Protein AF-0000000072291856 (afdb_homodimer)

Sequence (636 aa):
MSKILTVIGATGAQGGSVVASALKSGYYKVRGVTRNVESAAAKALTAKGVEMVTADTNDVASLVKAFEGSYAIFVVTDFQTPFATKDIEETITIESTQGINCANAASKITTLEHYIWSTLPNTQKISNGKFSVPHFESKLMVDKYIRQNKALLAKTTFLYISFYATNFLMPMITPTLLKTTGKHVQLLPIPEDTPITTLGATTINTGIYVLAILQQPQLTLPGRTVLAETETLTARDILNLWSEVSGLPAEYVSISLDHYDALWPKWGREIGLMLQFWDCAREKSWIAEDTVIKKEDLGLTDLVGIKEVFAGIDWTTVMSKILTVIGATGAQGGSVVASALKSGYYKVRGVTRNVESAAAKALTAKGVEMVTADTNDVASLVKAFEGSYAIFVVTDFQTPFATKDIEETITIESTQGINCANAASKITTLEHYIWSTLPNTQKISNGKFSVPHFESKLMVDKYIRQNKALLAKTTFLYISFYATNFLMPMITPTLLKTTGKHVQLLPIPEDTPITTLGATTINTGIYVLAILQQPQLTLPGRTVLAETETLTARDILNLWSEVSGLPAEYVSISLDHYDALWPKWGREIGLMLQFWDCAREKSWIAEDTVIKKEDLGLTDLVGIKEVFAGIDWTTV

Nearest PDB structures (foldseek):
  2wmd-assembly1_A-2  TM=8.967E-01  e=3.108E-23  Homo sapiens
  3dxf-assembly1_A  TM=8.954E-01  e=1.250E-22  Homo sapiens
  7uf8-assembly1_C  TM=8.208E-01  e=3.615E-21  Penicillium citrinum
  7uf8-assembly1_D  TM=7.891E-01  e=1.731E-20  Penicillium citrinum
  2exx-assembly1_B  TM=8.164E-01  e=4.534E-18  Homo sapiens

Foldseek 3Di:
DQAEEEEECCLHQLNVQQLVLCLVVVRHQYEYEDQDCPDPSNVVSVVSRYHYDYDDLLDLVRLLVSCERHQEYEDDFDLPVCLVPHPLVVSLVVRLSSLQSNLVSLLPHPNYQAYEYEAADDLCVLLVRPFDQRRNNSRVSSLVSQVVPPSSLQRYFYEYAFAELCCCVPPLAPFDDDPVVQATEHEAQADQQQKGFHLARSNHQSNVVVVLCVVCVVVGGRNAYEYRGDDIGGNNVLVVLLCVLQVTHYDYDHDHLVVQCVVPPSVSNNVRSLSVSSRSSVVNRGDDPDDYHYCVNSVHDPGHHSSNVSNPDNSVVD/DQAEEEEECCLHQLNVQQLVLCLVVVRHQYEYEDQDCPDPSNVVSVVSRYHYDYDDLLDLVRLLVSCERHQEYEDDFDLPVCLVPDPLVVSLVVRLSSLQSNLVSLLPHPNYQAYEYEAADDLCVLLVRPFDFRRNNSRVSSLVSQVVPPSSLQRYFYEYAFAELCCCVPPLAPFDDDPVVQAGEHEAQADQQQKGFHLARSNHQSNVVVVLCVVCVVVGGRNAYEYRGDDIGGNNVLVVLLCVLQVTHYDYDHDHLVVQCVVPPSVSNNVRSLSVSSRSSVVNRGDDPDDYHYCVNSVHDPGHHSSNVSNPDNSVVD

InterPro domains:
  IPR008030 NmrA-like domain [PF05368] (2-265)
  IPR036291 NAD(P)-binding domain superfamily [SSF51735] (3-276)
  IPR051164 NmrA-like oxidoreductase [PTHR42748] (1-281)

Secondary structure (DSSP, 8-state):
-PEEEEEETTTSHHHHHHHHHHHHHTSEEEEEEES-TTSHHHHHHHHTT-EEEE--TT-HHHHHHHHTT-SEEEE---SHHHHHHS-HHHHHHHHHHHHHHHHHHHTT-TT--EEEEEE---HHHHTTTS---HHHHHHHHHHHHHHH-HHHHTTEEEEEE-EEGGGGGSTTTS-EEETTTTEEEEEESS-TT-EEEEEE-HHHHHHHHHHHHHH-HHHHTTTEEEEE-SEEEEHHHHHHHHHHHH---EEEEE--HHHHHHHSTTHHHHHHHHHHHHHHHGGGTT--SSPEE-HHHHT------HHHHHHTS-GGG-/-PEEEEEETTTSHHHHHHHHHHHHHTSEEEEEEES-TTSHHHHHHHHTT-EEEE--TT-HHHHHHHHTT-SEEEE---SHHHHHHS-HHHHHHHHHHHHHHHHHHHTT-TT--EEEEEE---HHHHTTTS---HHHHHHHHHHHHHHH-HHHHTTEEEEEE-EEGGGGGSTTTS-EEETTTTEEEEEESS-TT-EEEEEE-HHHHHHHHHHHHHH-HHHHTTTEEEEE-SEEEEHHHHHHHHHHHH---EEEEE--HHHHHHHSTTHHHHHHHHHHHHHHHGGGTT--SSPEE-HHHHT------HHHHHHTS-GGG-

Solvent-accessible surface area (backbone atoms only — not comparable to full-atom values): 32440 Å² total; per-residue (Å²): 131,77,44,26,38,33,25,37,39,29,79,41,53,52,25,31,8,35,51,54,41,39,56,73,66,64,68,41,44,45,31,29,36,36,81,50,58,82,39,72,62,41,44,57,40,40,74,73,66,33,46,67,39,60,33,43,59,89,34,46,70,40,38,35,62,64,45,59,74,20,28,29,39,40,42,48,77,68,57,64,70,46,46,76,80,40,53,70,68,58,27,30,51,52,40,20,49,30,44,40,30,51,52,57,24,52,63,70,36,84,55,49,61,38,39,38,40,58,34,48,47,57,50,33,70,70,49,73,64,74,35,82,35,60,78,33,50,20,35,38,54,27,50,53,55,42,66,70,34,62,76,48,23,53,26,18,28,40,32,30,63,46,42,51,46,69,52,48,70,37,58,74,52,32,61,38,60,36,74,70,54,73,28,23,39,29,62,40,46,44,64,52,75,30,51,44,53,21,24,10,31,40,55,51,36,45,7,53,50,53,53,48,43,71,73,34,46,83,76,33,42,60,56,27,38,35,48,47,57,61,52,72,39,28,50,46,55,51,52,50,47,47,24,66,62,65,69,45,57,65,46,79,35,51,35,47,51,69,46,42,17,69,53,35,66,69,57,24,46,55,54,33,46,46,48,39,42,27,51,72,38,34,94,51,56,74,54,61,99,55,78,65,42,41,45,75,78,68,68,59,81,89,67,50,40,45,64,62,49,51,63,72,50,71,62,90,79,103,130,79,44,25,38,33,25,37,39,29,78,41,54,52,24,31,8,36,52,54,42,39,58,72,66,64,70,40,42,47,32,30,38,36,81,50,59,80,39,72,62,40,44,55,40,39,75,73,65,33,46,67,37,62,35,44,60,89,33,45,69,41,37,35,62,66,45,60,73,20,29,29,39,40,41,50,78,68,56,63,69,47,45,74,79,39,54,70,69,58,26,30,51,51,38,19,49,29,45,40,31,51,52,55,25,54,62,70,36,84,56,50,62,37,38,38,39,57,35,46,46,56,50,33,70,71,50,72,62,73,35,82,36,61,79,32,50,20,35,37,53,29,53,53,55,42,66,71,36,63,75,48,24,54,26,17,27,41,32,32,63,46,40,51,46,70,52,48,72,36,57,73,52,31,62,37,60,35,74,70,53,74,27,23,39,29,64,40,46,44,63,54,75,31,52,44,53,22,24,10,32,41,56,50,36,45,6,53,51,54,52,46,45,70,74,35,46,83,77,32,43,59,57,26,35,35,47,47,56,63,52,72,40,27,50,47,55,51,51,50,48,46,25,65,63,66,69,44,57,65,46,78,36,51,35,46,52,67,46,43,17,68,53,35,67,69,59,22,44,55,54,34,46,46,48,37,41,26,50,72,38,37,94,51,54,76,56,60,99,53,76,64,41,41,44,75,78,69,67,59,81,89,68,50,39,44,64,62,50,53,63,72,51,69,63,92,78,102

Structure (mmCIF, N/CA/C/O backbone):
data_AF-0000000072291856-model_v1
#
loop_
_entity.id
_entity.type
_entity.pdbx_description
1 polymer 'NmrA-like domain-containing protein'
#
loop_
_atom_site.group_PDB
_atom_site.id
_atom_site.type_symbol
_atom_site.label_atom_id
_atom_site.label_alt_id
_atom_site.label_comp_id
_atom_site.label_asym_id
_atom_site.label_entity_id
_atom_site.label_seq_id
_atom_site.pdbx_PDB_ins_code
_atom_site.Cartn_x
_atom_site.Cartn_y
_atom_site.Cartn_z
_atom_site.occupancy
_atom_site.B_iso_or_equiv
_atom_site.auth_seq_id
_atom_site.auth_comp_id
_atom_site.auth_asym_id
_atom_site.auth_atom_id
_atom_site.pdbx_PDB_model_num
ATOM 1 N N . MET A 1 1 ? -5.61 50.154 31.037 1 56.94 1 MET A N 1
ATOM 2 C CA . MET A 1 1 ? -6.624 49.335 30.379 1 56.94 1 MET A CA 1
ATOM 3 C C . MET A 1 1 ? -6.048 47.986 29.963 1 56.94 1 MET A C 1
ATOM 5 O O . MET A 1 1 ? -4.844 47.866 29.728 1 56.94 1 MET A O 1
ATOM 9 N N . SER A 1 2 ? -6.783 46.827 30.096 1 82.86 2 SER A N 1
ATOM 10 C CA . SER A 1 2 ? -6.284 45.489 29.793 1 82.86 2 SER A CA 1
ATOM 11 C C . SER A 1 2 ? -5.944 45.348 28.313 1 82.86 2 SER A C 1
ATOM 13 O O . SER A 1 2 ? -6.618 45.927 27.458 1 82.86 2 SER A O 1
ATOM 15 N N . LYS A 1 3 ? -4.791 44.822 27.947 1 96.32 3 LYS A N 1
ATOM 16 C CA . LYS A 1 3 ? -4.359 44.572 26.575 1 96.32 3 LYS A CA 1
ATOM 17 C C . LYS A 1 3 ? -5.281 43.574 25.881 1 96.32 3 LYS A C 1
ATOM 19 O O . LYS A 1 3 ? -5.546 42.493 26.411 1 96.32 3 LYS A O 1
ATOM 24 N N . ILE A 1 4 ? -5.86 44.002 24.727 1 98.25 4 ILE A N 1
ATOM 25 C CA . ILE A 1 4 ? -6.779 43.138 23.994 1 98.25 4 ILE A CA 1
ATOM 26 C C . ILE A 1 4 ? -5.999 42.276 23.005 1 98.25 4 ILE A C 1
ATOM 28 O O . ILE A 1 4 ? -5.224 42.794 22.197 1 98.25 4 ILE A O 1
ATOM 32 N N . LEU A 1 5 ? -6.153 40.993 23.176 1 98.81 5 LEU A N 1
ATOM 33 C CA . LEU A 1 5 ? -5.671 40.047 22.176 1 98.81 5 LEU A CA 1
ATOM 34 C C . LEU A 1 5 ? -6.814 39.561 21.291 1 98.81 5 LEU A C 1
ATOM 36 O O . LEU A 1 5 ? -7.737 38.898 21.77 1 98.81 5 LEU A O 1
ATOM 40 N N . THR A 1 6 ? -6.789 39.896 20.013 1 98.9 6 THR A N 1
ATOM 41 C CA . THR A 1 6 ? -7.804 39.482 19.051 1 98.9 6 THR A CA 1
ATOM 42 C C . THR A 1 6 ? -7.333 38.268 18.256 1 98.9 6 THR A C 1
ATOM 44 O O . THR A 1 6 ? -6.209 38.248 17.75 1 98.9 6 THR A O 1
ATOM 47 N N . VAL A 1 7 ? -8.193 37.26 18.116 1 98.88 7 VAL A N 1
ATOM 48 C CA . VAL A 1 7 ? -7.804 35.992 17.507 1 98.88 7 VAL A CA 1
ATOM 49 C C . VAL A 1 7 ? -8.731 35.676 16.335 1 98.88 7 VAL A C 1
ATOM 51 O O . VAL A 1 7 ? -9.931 35.462 16.525 1 98.88 7 VAL A O 1
ATOM 54 N N . ILE A 1 8 ? -8.181 35.655 15.101 1 98.39 8 ILE A N 1
ATOM 55 C CA . ILE A 1 8 ? -8.867 35.086 13.946 1 98.39 8 ILE A CA 1
ATOM 56 C C . ILE A 1 8 ? -8.743 33.564 13.97 1 98.39 8 ILE A C 1
ATOM 58 O O . ILE A 1 8 ? -7.645 33.027 14.132 1 98.39 8 ILE A O 1
ATOM 62 N N . GLY A 1 9 ? -9.836 32.872 13.759 1 95.52 9 GLY A N 1
ATOM 63 C CA . GLY A 1 9 ? -9.825 31.423 13.876 1 95.52 9 GLY A CA 1
ATOM 64 C C . GLY A 1 9 ? -9.985 30.938 15.305 1 95.52 9 GLY A C 1
ATOM 65 O O . GLY A 1 9 ? -9.477 29.873 15.665 1 95.52 9 GLY A O 1
ATOM 66 N N . ALA A 1 10 ? -10.623 31.648 16.15 1 97.07 10 ALA A N 1
ATOM 67 C CA . ALA A 1 10 ? -10.709 31.418 17.59 1 97.07 10 ALA A CA 1
ATOM 68 C C . ALA A 1 10 ? -11.37 30.077 17.894 1 97.07 10 ALA A C 1
ATOM 70 O O . ALA A 1 10 ? -11.106 29.469 18.934 1 97.07 10 ALA A O 1
ATOM 71 N N . THR A 1 11 ? -12.167 29.558 16.981 1 95.42 11 THR A N 1
ATOM 72 C CA . THR A 1 11 ? -12.918 28.333 17.234 1 95.42 11 THR A CA 1
ATOM 73 C C . THR A 1 11 ? -12.172 27.119 16.689 1 95.42 11 THR A C 1
ATOM 75 O O . THR A 1 11 ? -12.618 25.982 16.86 1 95.42 11 THR A O 1
ATOM 78 N N . GLY A 1 12 ? -11.1 27.376 16.023 1 95.36 12 GLY A N 1
ATOM 79 C CA . GLY A 1 12 ? -10.325 26.292 15.441 1 95.36 12 GLY A CA 1
ATOM 80 C C . GLY A 1 12 ? -9.232 25.78 16.36 1 95.36 12 GLY A C 1
ATOM 81 O O . GLY A 1 12 ? -9.159 26.173 17.526 1 95.36 12 GLY A O 1
ATOM 82 N N . ALA A 1 13 ? -8.39 24.942 15.876 1 96.53 13 ALA A N 1
ATOM 83 C CA . ALA A 1 13 ? -7.338 24.296 16.655 1 96.53 13 ALA A CA 1
ATOM 84 C C . ALA A 1 13 ? -6.295 25.31 17.117 1 96.53 13 ALA A C 1
ATOM 86 O O . ALA A 1 13 ? -5.997 25.404 18.31 1 96.53 13 ALA A O 1
ATOM 87 N N . GLN A 1 14 ? -5.772 26.084 16.159 1 98.25 14 GLN A N 1
ATOM 88 C CA . GLN A 1 14 ? -4.74 27.052 16.516 1 98.25 14 GLN A CA 1
ATOM 89 C C . GLN A 1 14 ? -5.321 28.195 17.344 1 98.25 14 GLN A C 1
ATOM 91 O O . GLN A 1 14 ? -4.868 28.453 18.461 1 98.25 14 GLN A O 1
ATOM 96 N N . GLY A 1 15 ? -6.36 28.822 16.789 1 98.16 15 GLY A N 1
ATOM 97 C CA . GLY A 1 15 ? -6.952 29.956 17.48 1 98.16 15 GLY A CA 1
ATOM 98 C C . GLY A 1 15 ? -7.498 29.601 18.85 1 98.16 15 GLY A C 1
ATOM 99 O O . GLY A 1 15 ? -7.378 30.384 19.794 1 98.16 15 GLY A O 1
ATOM 100 N N . GLY A 1 16 ? -8.128 28.421 18.94 1 97.9 16 GLY A N 1
ATOM 101 C CA . GLY A 1 16 ? -8.609 27.969 20.235 1 97.9 16 GLY A CA 1
ATOM 102 C C . GLY A 1 16 ? -7.5 27.786 21.253 1 97.9 16 GLY A C 1
ATOM 103 O O . GLY A 1 16 ? -7.683 28.073 22.438 1 97.9 16 GLY A O 1
ATOM 104 N N . SER A 1 17 ? -6.418 27.287 20.841 1 98.49 17 SER A N 1
ATOM 105 C CA . SER A 1 17 ? -5.247 27.144 21.7 1 98.49 17 SER A CA 1
ATOM 106 C C . SER A 1 17 ? -4.773 28.497 22.219 1 98.49 17 SER A C 1
ATOM 108 O O . SER A 1 17 ? -4.442 28.635 23.398 1 98.49 17 SER A O 1
ATOM 110 N N . VAL A 1 18 ? -4.694 29.483 21.319 1 98.79 18 VAL A N 1
ATOM 111 C CA . VAL A 1 18 ? -4.264 30.832 21.672 1 98.79 18 VAL A CA 1
ATOM 112 C C . VAL A 1 18 ? -5.227 31.431 22.695 1 98.79 18 VAL A C 1
ATOM 114 O O . VAL A 1 18 ? -4.798 32.007 23.698 1 98.79 18 VAL A O 1
ATOM 117 N N . VAL A 1 19 ? -6.523 31.26 22.474 1 98.63 19 VAL A N 1
ATOM 118 C CA . VAL A 1 19 ? -7.55 31.763 23.381 1 98.63 19 VAL A CA 1
ATOM 119 C C . VAL A 1 19 ? -7.367 31.141 24.764 1 98.63 19 VAL A C 1
ATOM 121 O O . VAL A 1 19 ? -7.329 31.851 25.771 1 98.63 19 VAL A O 1
ATOM 124 N N . ALA A 1 20 ? -7.22 29.848 24.812 1 98.1 20 ALA A N 1
ATOM 125 C CA . ALA A 1 20 ? -7.09 29.134 26.08 1 98.1 20 ALA A CA 1
ATOM 126 C C . ALA A 1 20 ? -5.859 29.603 26.85 1 98.1 20 ALA A C 1
ATOM 128 O O . ALA A 1 20 ? -5.927 29.834 28.06 1 98.1 20 ALA A O 1
ATOM 129 N N . SER A 1 21 ? -4.759 29.729 26.183 1 97.79 21 SER A N 1
ATOM 130 C CA . SER A 1 21 ? -3.514 30.145 26.821 1 97.79 21 SER A CA 1
ATOM 131 C C . SER A 1 21 ? -3.607 31.578 27.333 1 97.79 21 SER A C 1
ATOM 133 O O . SER A 1 21 ? -3.102 31.891 28.413 1 97.79 21 SER A O 1
ATOM 135 N N . ALA A 1 22 ? -4.174 32.459 26.541 1 97.96 22 ALA A N 1
ATOM 136 C CA . ALA A 1 22 ? -4.323 33.859 26.93 1 97.96 22 ALA A CA 1
ATOM 137 C C . ALA A 1 22 ? -5.204 33.993 28.169 1 97.96 22 ALA A C 1
ATOM 139 O O . ALA A 1 22 ? -4.876 34.741 29.094 1 97.96 22 ALA A O 1
ATOM 140 N N . LEU A 1 23 ? -6.312 33.249 28.177 1 97.45 23 LEU A N 1
ATOM 141 C CA . LEU A 1 23 ? -7.211 33.279 29.325 1 97.45 23 LEU A CA 1
ATOM 142 C C . LEU A 1 23 ? -6.504 32.784 30.582 1 97.45 23 LEU A C 1
ATOM 144 O O . LEU A 1 23 ? -6.642 33.381 31.652 1 97.45 23 LEU A O 1
ATOM 148 N N . LYS A 1 24 ? -5.808 31.732 30.445 1 96.69 24 LYS A N 1
ATOM 149 C CA . LYS A 1 24 ? -5.089 31.144 31.571 1 96.69 24 LYS A CA 1
ATOM 150 C C . LYS A 1 24 ? -4.038 32.107 32.116 1 96.69 24 LYS A C 1
ATOM 152 O O . LYS A 1 24 ? -3.799 32.154 33.324 1 96.69 24 LYS A O 1
ATOM 157 N N . SER A 1 25 ? -3.408 32.848 31.235 1 95.66 25 SER A N 1
ATOM 158 C CA . SER A 1 25 ? -2.355 33.771 31.644 1 95.66 25 SER A CA 1
ATOM 159 C C . SER A 1 25 ? -2.921 34.935 32.45 1 95.66 25 SER A C 1
ATOM 161 O O . SER A 1 25 ? -2.228 35.509 33.293 1 95.66 25 SER A O 1
ATOM 163 N N . GLY A 1 26 ? -4.095 35.421 32.081 1 94.65 26 GLY A N 1
ATOM 164 C CA . GLY A 1 26 ? -4.735 36.536 32.761 1 94.65 26 GLY A CA 1
ATOM 165 C C . GLY A 1 26 ? -4.206 37.888 32.32 1 94.65 26 GLY A C 1
ATOM 166 O O . GLY A 1 26 ? -4.643 38.925 32.821 1 94.65 26 GLY A O 1
ATOM 167 N N . TYR A 1 27 ? -3.376 37.895 31.364 1 95.28 27 TYR A N 1
ATOM 168 C CA . TYR A 1 27 ? -2.707 39.136 30.99 1 95.28 27 TYR A CA 1
ATOM 169 C C . TYR A 1 27 ? -3.498 39.88 29.921 1 95.28 27 TYR A C 1
ATOM 171 O O . TYR A 1 27 ? -3.277 41.072 29.694 1 95.28 27 TYR A O 1
ATOM 179 N N . TYR A 1 28 ? -4.458 39.172 29.322 1 97.27 28 TYR A N 1
ATOM 180 C CA . TYR A 1 28 ? -5.126 39.765 28.168 1 97.27 28 TYR A CA 1
ATOM 181 C C . TYR A 1 28 ? -6.64 39.656 28.299 1 97.27 28 TYR A C 1
ATOM 183 O O . TYR A 1 28 ? -7.154 38.663 28.819 1 97.27 28 TYR A O 1
ATOM 191 N N . LYS A 1 29 ? -7.309 40.654 27.835 1 97.83 29 LYS A N 1
ATOM 192 C CA . LYS A 1 29 ? -8.692 40.484 27.399 1 97.83 29 LYS A CA 1
ATOM 193 C C . LYS A 1 29 ? -8.757 39.866 26.005 1 97.83 29 LYS A C 1
ATOM 195 O O . LYS A 1 29 ? -8.128 40.364 25.07 1 97.83 29 LYS A O 1
ATOM 200 N N . VAL A 1 30 ? -9.52 38.797 25.898 1 98.63 30 VAL A N 1
ATOM 201 C CA . VAL A 1 30 ? -9.472 38.047 24.647 1 98.63 30 VAL A CA 1
ATOM 202 C C . VAL A 1 30 ? -10.713 38.354 23.813 1 98.63 30 VAL A C 1
ATOM 204 O O . VAL A 1 30 ? -11.834 38.337 24.327 1 98.63 30 VAL A O 1
ATOM 207 N N . ARG A 1 31 ? -10.499 38.626 22.548 1 98.67 31 ARG A N 1
ATOM 208 C CA . ARG A 1 31 ? -11.543 38.8 21.543 1 98.67 31 ARG A CA 1
ATOM 209 C C . ARG A 1 31 ? -11.418 37.756 20.438 1 98.67 31 ARG A C 1
ATOM 211 O O . ARG A 1 31 ? -10.371 37.646 19.797 1 98.67 31 ARG A O 1
ATOM 218 N N . GLY A 1 32 ? -12.44 36.967 20.303 1 98.51 32 GLY A N 1
ATOM 219 C CA . GLY A 1 32 ? -12.487 36.026 19.195 1 98.51 32 GLY A CA 1
ATOM 220 C C . GLY A 1 32 ? -13.32 36.519 18.028 1 98.51 32 GLY A C 1
ATOM 221 O O . GLY A 1 32 ? -14.368 37.139 18.224 1 98.51 32 GLY A O 1
ATOM 222 N N . VAL A 1 33 ? -12.847 36.258 16.85 1 97.74 33 VAL A N 1
ATOM 223 C CA . VAL A 1 33 ? -13.561 36.672 15.647 1 97.74 33 VAL A CA 1
ATOM 224 C C . VAL A 1 33 ? -14.079 35.443 14.904 1 97.74 33 VAL A C 1
ATOM 226 O O . VAL A 1 33 ? -13.354 34.459 14.738 1 97.74 33 VAL A O 1
ATOM 229 N N . THR A 1 34 ? -15.224 35.433 14.571 1 94.38 34 THR A N 1
ATOM 230 C CA . THR A 1 34 ? -15.842 34.361 13.799 1 94.38 34 THR A CA 1
ATOM 231 C C . THR A 1 34 ? -16.905 34.918 12.855 1 94.38 34 THR A C 1
ATOM 233 O O . THR A 1 34 ? -17.327 36.067 12.996 1 94.38 34 THR A O 1
ATOM 236 N N . ARG A 1 35 ? -17.363 34.183 11.81 1 88.63 35 ARG A N 1
ATOM 237 C CA . ARG A 1 35 ? -18.435 34.558 10.894 1 88.63 35 ARG A CA 1
ATOM 238 C C . ARG A 1 35 ? -19.801 34.374 11.547 1 88.63 35 ARG A C 1
ATOM 240 O O . ARG A 1 35 ? -20.78 35.003 11.139 1 88.63 35 ARG A O 1
ATOM 247 N N . ASN A 1 36 ? -19.75 33.469 12.655 1 92.34 36 ASN A N 1
ATOM 248 C CA . ASN A 1 36 ? -21.018 33.147 13.301 1 92.34 36 ASN A CA 1
ATOM 249 C C . ASN A 1 36 ? -20.868 33.057 14.817 1 92.34 36 ASN A C 1
ATOM 251 O O . ASN A 1 36 ? -20.599 31.981 15.356 1 92.34 36 ASN A O 1
ATOM 255 N N . VAL A 1 37 ? -21.319 34.063 15.48 1 94.7 37 VAL A N 1
ATOM 256 C CA . VAL A 1 37 ? -21.142 34.149 16.926 1 94.7 37 VAL A CA 1
ATOM 257 C C . VAL A 1 37 ? -22.201 33.3 17.627 1 94.7 37 VAL A C 1
ATOM 259 O O . VAL A 1 37 ? -22.111 33.057 18.833 1 94.7 37 VAL A O 1
ATOM 262 N N . GLU A 1 38 ? -23.148 32.752 16.802 1 94.36 38 GLU A N 1
ATOM 263 C CA . GLU A 1 38 ? -24.229 31.969 17.394 1 94.36 38 GLU A CA 1
ATOM 264 C C . GLU A 1 38 ? -23.913 30.476 17.357 1 94.36 38 GLU A C 1
ATOM 266 O O . GLU A 1 38 ? -24.667 29.664 17.897 1 94.36 38 GLU A O 1
ATOM 271 N N . SER A 1 39 ? -22.777 30.141 16.713 1 94.85 39 SER A N 1
ATOM 272 C CA . SER A 1 39 ? -22.389 28.734 16.675 1 94.85 39 SER A CA 1
ATOM 273 C C . SER A 1 39 ? -22.119 28.197 18.077 1 94.85 39 SER A C 1
ATOM 275 O O . SER A 1 39 ? -21.823 28.965 18.995 1 94.85 39 SER A O 1
ATOM 277 N N . ALA A 1 40 ? -22.232 26.88 18.284 1 94.15 40 ALA A N 1
ATOM 278 C CA . ALA A 1 40 ? -21.974 26.229 19.566 1 94.15 40 ALA A CA 1
ATOM 279 C C . ALA A 1 40 ? -20.555 26.513 20.05 1 94.15 40 ALA A C 1
ATOM 281 O O . ALA A 1 40 ? -20.334 26.75 21.24 1 94.15 40 ALA A O 1
ATOM 282 N N . ALA A 1 41 ? -19.587 26.528 19.155 1 94.98 41 ALA A N 1
ATOM 283 C CA . ALA A 1 41 ? -18.192 26.783 19.507 1 94.98 41 ALA A CA 1
ATOM 284 C C . ALA A 1 41 ? -18.002 28.219 19.989 1 94.98 41 ALA A C 1
ATOM 286 O O . ALA A 1 41 ? -17.266 28.466 20.947 1 94.98 41 ALA A O 1
ATOM 287 N N . ALA A 1 42 ? -18.634 29.153 19.339 1 95.91 42 ALA A N 1
ATOM 288 C CA . ALA A 1 42 ? -18.536 30.558 19.725 1 95.91 42 ALA A CA 1
ATOM 289 C C . ALA A 1 42 ? -19.181 30.799 21.087 1 95.91 42 ALA A C 1
ATOM 291 O O . ALA A 1 42 ? -18.633 31.522 21.921 1 95.91 42 ALA A O 1
ATOM 292 N N . LYS A 1 43 ? -20.299 30.166 21.334 1 97.05 43 LYS A N 1
ATOM 293 C CA . LYS A 1 43 ? -20.993 30.318 22.609 1 97.05 43 LYS A CA 1
ATOM 294 C C . LYS A 1 43 ? -20.171 29.735 23.755 1 97.05 43 LYS A C 1
ATOM 296 O O . LYS A 1 43 ? -20.165 30.28 24.861 1 97.05 43 LYS A O 1
ATOM 301 N N . ALA A 1 44 ? -19.581 28.642 23.459 1 97.25 44 ALA A N 1
ATOM 302 C CA . ALA A 1 44 ? -18.718 28.029 24.465 1 97.25 44 ALA A CA 1
ATOM 303 C C . ALA A 1 44 ? -17.594 28.978 24.874 1 97.25 44 ALA A C 1
ATOM 305 O O . ALA A 1 44 ? -17.213 29.03 26.046 1 97.25 44 ALA A O 1
ATOM 306 N N . LEU A 1 45 ? -17.051 29.706 23.96 1 97.77 45 LEU A N 1
ATOM 307 C CA . LEU A 1 45 ? -15.983 30.657 24.249 1 97.77 45 LEU A CA 1
ATOM 308 C C . LEU A 1 45 ? -16.525 31.875 24.991 1 97.77 45 LEU A C 1
ATOM 310 O O . LEU A 1 45 ? -15.876 32.39 25.903 1 97.77 45 LEU A O 1
ATOM 314 N N . THR A 1 46 ? -17.698 32.335 24.588 1 97.25 46 THR A N 1
ATOM 315 C CA . THR A 1 46 ? -18.336 33.443 25.289 1 97.25 46 THR A CA 1
ATOM 316 C C . THR A 1 46 ? -18.553 33.099 26.76 1 97.25 46 THR A C 1
ATOM 318 O O . THR A 1 46 ? -18.332 33.937 27.637 1 97.25 46 THR A O 1
ATOM 321 N N . ALA A 1 47 ? -18.927 31.892 26.967 1 97.35 47 ALA A N 1
ATOM 322 C CA . ALA A 1 47 ? -19.18 31.427 28.328 1 97.35 47 ALA A CA 1
ATOM 323 C C . ALA A 1 47 ? -17.902 31.448 29.161 1 97.35 47 ALA A C 1
ATOM 325 O O . ALA A 1 47 ? -17.956 31.529 30.39 1 97.35 47 ALA A O 1
ATOM 326 N N . LYS A 1 48 ? -16.785 31.442 28.529 1 97.01 48 LYS A N 1
ATOM 327 C CA . LYS A 1 48 ? -15.498 31.447 29.218 1 97.01 48 LYS A CA 1
ATOM 328 C C . LYS A 1 48 ? -14.957 32.866 29.361 1 97.01 48 LYS A C 1
ATOM 330 O O . LYS A 1 48 ? -13.824 33.062 29.806 1 97.01 48 LYS A O 1
ATOM 335 N N . GLY A 1 49 ? -15.708 33.836 28.83 1 96.59 49 GLY A N 1
ATOM 336 C CA . GLY A 1 49 ? -15.314 35.222 29.023 1 96.59 49 GLY A CA 1
ATOM 337 C C . GLY A 1 49 ? -14.687 35.842 27.789 1 96.59 49 GLY A C 1
ATOM 338 O O . GLY A 1 49 ? -14.211 36.978 27.832 1 96.59 49 GLY A O 1
ATOM 339 N N . VAL A 1 50 ? -14.696 35.131 26.72 1 98.1 50 VAL A N 1
ATOM 340 C CA . VAL A 1 50 ? -14.156 35.662 25.473 1 98.1 50 VAL A CA 1
ATOM 341 C C . VAL A 1 50 ? -15.18 36.586 24.818 1 98.1 50 VAL A C 1
ATOM 343 O O . VAL A 1 50 ? -16.359 36.241 24.714 1 98.1 50 VAL A O 1
ATOM 346 N N . GLU A 1 51 ? -14.813 37.76 24.427 1 97.99 51 GLU A N 1
ATOM 347 C CA . GLU A 1 51 ? -15.659 38.619 23.604 1 97.99 51 GLU A CA 1
ATOM 348 C C . GLU A 1 51 ? -15.692 38.139 22.156 1 97.99 51 GLU A C 1
ATOM 350 O O . GLU A 1 51 ? -14.726 38.325 21.413 1 97.99 51 GLU A O 1
ATOM 355 N N . MET A 1 52 ? -16.827 37.573 21.793 1 98.08 52 MET A N 1
ATOM 356 C CA . MET A 1 52 ? -16.94 37.107 20.413 1 98.08 52 MET A CA 1
ATOM 357 C C . MET A 1 52 ? -17.541 38.189 19.521 1 98.08 52 MET A C 1
ATOM 359 O O . MET A 1 52 ? -18.599 38.738 19.831 1 98.08 52 MET A O 1
ATOM 363 N N . VAL A 1 53 ? -16.9 38.459 18.434 1 97.93 53 VAL A N 1
ATOM 364 C CA . VAL A 1 53 ? -17.393 39.465 17.499 1 97.93 53 VAL A CA 1
ATOM 365 C C . VAL A 1 53 ? -17.481 38.867 16.097 1 97.93 53 VAL A C 1
ATOM 367 O O . VAL A 1 53 ? -16.786 37.898 15.783 1 97.93 53 VAL A O 1
ATOM 370 N N . THR A 1 54 ? -18.328 39.415 15.294 1 96.78 54 THR A N 1
ATOM 371 C CA . THR A 1 54 ? -18.545 38.934 13.934 1 96.78 54 THR A CA 1
ATOM 372 C C . THR A 1 54 ? -17.708 39.731 12.938 1 96.78 54 THR A C 1
ATOM 374 O O . THR A 1 54 ? -17.684 40.963 12.986 1 96.78 54 THR A O 1
ATOM 377 N N . ALA A 1 55 ? -17.02 39.003 12.126 1 97.45 55 ALA A N 1
ATOM 378 C CA . ALA A 1 55 ? -16.382 39.584 10.948 1 97.45 55 ALA A CA 1
ATOM 379 C C . ALA A 1 55 ? -16.226 38.545 9.84 1 97.45 55 ALA A C 1
ATOM 381 O O . ALA A 1 55 ? -16.292 37.341 10.097 1 97.45 55 ALA A O 1
ATOM 382 N N . ASP A 1 56 ? -16.16 39.032 8.642 1 96.25 56 ASP A N 1
ATOM 383 C CA . ASP A 1 56 ? -15.914 38.23 7.447 1 96.25 56 ASP A CA 1
ATOM 384 C C . ASP A 1 56 ? -14.537 38.528 6.859 1 96.25 56 ASP A C 1
ATOM 386 O O . ASP A 1 56 ? -14.231 39.677 6.531 1 96.25 56 ASP A O 1
ATOM 390 N N . THR A 1 57 ? -13.722 37.526 6.736 1 97.04 57 THR A N 1
ATOM 391 C CA . THR A 1 57 ? -12.363 37.708 6.237 1 97.04 57 THR A CA 1
ATOM 392 C C . THR A 1 57 ? -12.378 38.188 4.789 1 97.04 57 THR A C 1
ATOM 394 O O . THR A 1 57 ? -11.355 38.634 4.266 1 97.04 57 THR A O 1
ATOM 397 N N . ASN A 1 58 ? -13.532 38.176 4.163 1 96.42 58 ASN A N 1
ATOM 398 C CA . ASN A 1 58 ? -13.673 38.707 2.811 1 96.42 58 ASN A CA 1
ATOM 399 C C . ASN A 1 58 ? -14.103 40.171 2.826 1 96.42 58 ASN A C 1
ATOM 401 O O . ASN A 1 58 ? -14.262 40.787 1.77 1 96.42 58 ASN A O 1
ATOM 405 N N . ASP A 1 59 ? -14.298 40.716 4.021 1 97.53 59 ASP A N 1
ATOM 406 C CA . ASP A 1 59 ? -14.773 42.085 4.192 1 97.53 59 ASP A CA 1
ATOM 407 C C . ASP A 1 59 ? -13.835 42.884 5.094 1 97.53 59 ASP A C 1
ATOM 409 O O . ASP A 1 59 ? -14.006 42.903 6.315 1 97.53 59 ASP A O 1
ATOM 413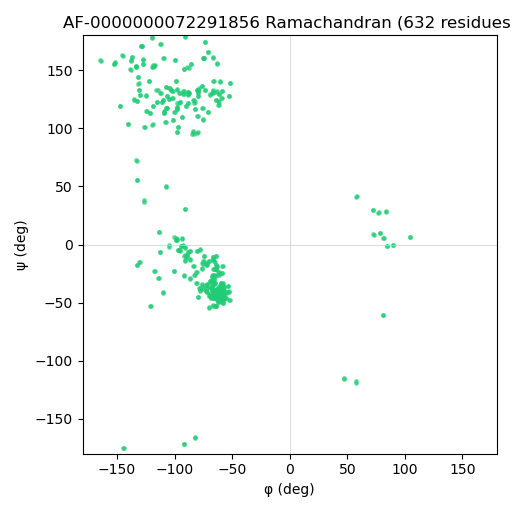 N N . VAL A 1 60 ? -12.997 43.701 4.491 1 98.16 60 VAL A N 1
ATOM 414 C CA . VAL A 1 60 ? -11.954 44.423 5.211 1 98.16 60 VAL A CA 1
ATOM 415 C C . VAL A 1 60 ? -12.588 45.352 6.245 1 98.16 60 VAL A C 1
ATOM 417 O O . VAL A 1 60 ? -12.078 45.49 7.359 1 98.16 60 VAL A O 1
ATOM 420 N N . ALA A 1 61 ? -13.682 45.983 5.902 1 98.14 61 ALA A N 1
ATOM 421 C CA . ALA A 1 61 ? -14.339 46.922 6.809 1 98.14 61 ALA A CA 1
ATOM 422 C C . ALA A 1 61 ? -14.789 46.224 8.089 1 98.14 61 ALA A C 1
ATOM 424 O O . ALA A 1 61 ? -14.638 46.768 9.185 1 98.14 61 ALA A O 1
ATOM 425 N N . SER A 1 62 ? -15.369 45.05 7.934 1 98.32 62 SER A N 1
ATOM 426 C CA . SER A 1 62 ? -15.807 44.312 9.114 1 98.32 62 SER A CA 1
ATOM 427 C C . SER A 1 62 ? -14.62 43.873 9.964 1 98.32 62 SER A C 1
ATOM 429 O O . SER A 1 62 ? -14.719 43.807 11.191 1 98.32 62 SER A O 1
ATOM 431 N N . LEU A 1 63 ? -13.522 43.604 9.34 1 98.74 63 LEU A N 1
ATOM 432 C CA . LEU A 1 63 ? -12.31 43.213 10.052 1 98.74 63 LEU A CA 1
ATOM 433 C C . LEU A 1 63 ? -11.732 44.391 10.829 1 98.74 63 LEU A C 1
ATOM 435 O O . LEU A 1 63 ? -11.294 44.232 11.97 1 98.74 63 LEU A O 1
ATOM 439 N N . VAL A 1 64 ? -11.701 45.582 10.197 1 98.65 64 VAL A N 1
ATOM 440 C CA . VAL A 1 64 ? -11.194 46.771 10.874 1 98.65 64 VAL A CA 1
ATOM 441 C C . VAL A 1 64 ? -11.999 47.024 12.147 1 98.65 64 VAL A C 1
ATOM 443 O O . VAL A 1 64 ? -11.429 47.312 13.202 1 98.65 64 VAL A O 1
ATOM 446 N N . LYS A 1 65 ? -13.266 46.898 12.041 1 98.46 65 LYS A N 1
ATOM 447 C CA . LYS A 1 65 ? -14.13 47.08 13.204 1 98.46 65 LYS A CA 1
ATOM 448 C C . LYS A 1 65 ? -13.828 46.044 14.282 1 98.46 65 LYS A C 1
ATOM 450 O O . LYS A 1 65 ? -13.749 46.377 15.466 1 98.46 65 LYS A O 1
ATOM 455 N N . ALA A 1 66 ? -13.664 44.803 13.879 1 98.51 66 ALA A N 1
ATOM 456 C CA . ALA A 1 66 ? -13.405 43.707 14.81 1 98.51 66 ALA A CA 1
ATOM 457 C C . ALA A 1 66 ? -12.049 43.875 15.49 1 98.51 66 ALA A C 1
ATOM 459 O O . ALA A 1 66 ? -11.857 43.429 16.624 1 98.51 66 ALA A O 1
ATOM 460 N N . PHE A 1 67 ? -11.079 44.556 14.846 1 98.73 67 PHE A N 1
ATOM 461 C CA . PHE A 1 67 ? -9.712 44.677 15.338 1 98.73 67 PHE A CA 1
ATOM 462 C C . PHE A 1 67 ? -9.555 45.926 16.198 1 98.73 67 PHE A C 1
ATOM 464 O O . PHE A 1 67 ? -8.512 46.128 16.824 1 98.73 67 PHE A O 1
ATOM 471 N N . GLU A 1 68 ? -10.562 46.787 16.211 1 98.14 68 GLU A N 1
ATOM 472 C CA . GLU A 1 68 ? -10.462 48.076 16.889 1 98.14 68 GLU A CA 1
ATOM 473 C C . GLU A 1 68 ? -10.005 47.905 18.335 1 98.14 68 GLU A C 1
ATOM 475 O O . GLU A 1 68 ? -10.541 47.069 19.066 1 98.14 68 GLU A O 1
ATOM 480 N N . GLY A 1 69 ? -8.93 48.665 18.69 1 98.17 69 GLY A N 1
ATOM 481 C CA . GLY A 1 69 ? -8.46 48.686 20.066 1 98.17 69 GLY A CA 1
ATOM 482 C C . GLY A 1 69 ? -7.514 47.546 20.391 1 98.17 69 GLY A C 1
ATOM 483 O O . GLY A 1 69 ? -6.997 47.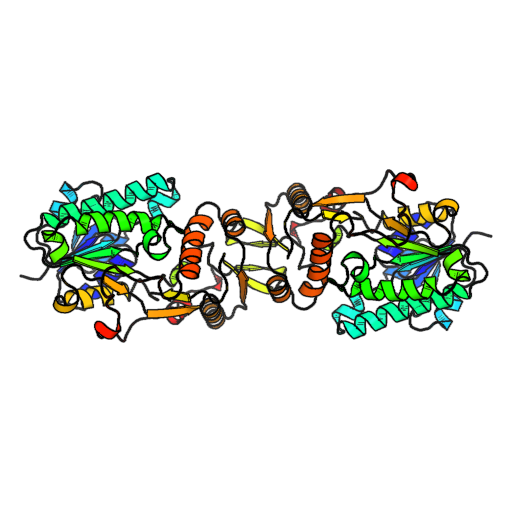46 21.506 1 98.17 69 GLY A O 1
ATOM 484 N N . SER A 1 70 ? -7.243 46.687 19.502 1 98.64 70 SER A N 1
ATOM 485 C CA . SER A 1 70 ? -6.413 45.513 19.747 1 98.64 70 SER A CA 1
ATOM 486 C C . SER A 1 70 ? -4.969 45.908 20.041 1 98.64 70 SER A C 1
ATOM 488 O O . SER A 1 70 ? -4.399 46.756 19.351 1 98.64 70 SER A O 1
ATOM 490 N N . TYR A 1 71 ? -4.44 45.333 21.073 1 98.67 71 TYR A N 1
ATOM 491 C CA . TYR A 1 71 ? -3.011 45.4 21.358 1 98.67 71 TYR A CA 1
ATOM 492 C C . TYR A 1 71 ? -2.236 44.406 20.502 1 98.67 71 TYR A C 1
ATOM 494 O O . TYR A 1 71 ? -1.18 44.736 19.957 1 98.67 71 TYR A O 1
ATOM 502 N N . ALA A 1 72 ? -2.724 43.206 20.416 1 98.86 72 ALA A N 1
ATOM 503 C CA . ALA A 1 72 ? -2.146 42.138 19.604 1 98.86 72 ALA A CA 1
ATOM 504 C C . ALA A 1 72 ? -3.224 41.418 18.799 1 98.86 72 ALA A C 1
ATOM 506 O O . ALA A 1 72 ? -4.384 41.361 19.214 1 98.86 72 ALA A O 1
ATOM 507 N N . ILE A 1 73 ? -2.842 40.84 17.642 1 98.94 73 ILE A N 1
ATOM 508 C CA . ILE A 1 73 ? -3.741 40.088 16.773 1 98.94 73 ILE A CA 1
ATOM 509 C C . ILE A 1 73 ? -3.056 38.804 16.31 1 98.94 73 ILE A C 1
ATOM 511 O O . ILE A 1 73 ? -1.911 38.834 15.851 1 98.94 73 ILE A O 1
ATOM 515 N N . PHE A 1 74 ? -3.654 37.677 16.516 1 98.91 74 PHE A N 1
ATOM 516 C CA . PHE A 1 74 ? -3.249 36.397 15.948 1 98.91 74 PHE A CA 1
ATOM 517 C C . PHE A 1 74 ? -4.148 36.016 14.778 1 98.91 74 PHE A C 1
ATOM 519 O O . PHE A 1 74 ? -5.375 36.054 14.892 1 98.91 74 PHE A O 1
ATOM 526 N N . VAL A 1 75 ? -3.515 35.616 13.659 1 98.89 75 VAL A N 1
ATOM 527 C CA . VAL A 1 75 ? -4.301 35.296 12.471 1 98.89 75 VAL A CA 1
ATOM 528 C C . VAL A 1 75 ? -3.88 33.934 11.925 1 98.89 75 VAL A C 1
ATOM 530 O O . VAL A 1 75 ? -2.692 33.687 11.703 1 98.89 75 VAL A O 1
ATOM 533 N N . VAL A 1 76 ? -4.814 33.067 11.704 1 98.38 76 VAL A N 1
ATOM 534 C CA . VAL A 1 76 ? -4.655 31.826 10.953 1 98.38 76 VAL A CA 1
ATOM 535 C C . VAL A 1 76 ? -5.77 31.702 9.918 1 98.38 76 VAL A C 1
ATOM 537 O O . VAL A 1 76 ? -6.924 32.038 10.196 1 98.38 76 VAL A O 1
ATOM 540 N N . THR A 1 77 ? -5.412 31.365 8.725 1 97.33 77 THR A N 1
ATOM 541 C CA . THR A 1 77 ? -6.395 31.151 7.67 1 97.33 77 THR A CA 1
ATOM 542 C C . THR A 1 77 ? -6.665 29.661 7.476 1 97.33 77 THR A C 1
ATOM 544 O O . THR A 1 77 ? -5.875 28.82 7.91 1 97.33 77 THR A O 1
ATOM 547 N N . ASP A 1 78 ? -7.818 29.367 6.886 1 94.66 78 ASP A N 1
ATOM 548 C CA . ASP A 1 78 ? -8.287 27.997 6.703 1 94.66 78 ASP A CA 1
ATOM 549 C C . ASP A 1 78 ? -8.19 27.575 5.238 1 94.66 78 ASP A C 1
ATOM 551 O O . ASP A 1 78 ? -9.061 27.907 4.432 1 94.66 78 ASP A O 1
ATOM 555 N N . PHE A 1 79 ? -7.256 26.761 4.902 1 95.95 79 PHE A N 1
ATOM 556 C CA . PHE A 1 79 ? -7.072 26.259 3.546 1 95.95 79 PHE A CA 1
ATOM 557 C C . PHE A 1 79 ? -8.017 25.097 3.265 1 95.95 79 PHE A C 1
ATOM 559 O O . PHE A 1 79 ? -8.486 24.929 2.138 1 95.95 79 PHE A O 1
ATOM 566 N N . GLN A 1 80 ? -8.305 24.327 4.264 1 94.49 80 GLN A N 1
ATOM 567 C CA . GLN A 1 80 ? -8.982 23.044 4.109 1 94.49 80 GLN A CA 1
ATOM 568 C C . GLN A 1 80 ? -10.422 23.234 3.643 1 94.49 80 GLN A C 1
ATOM 570 O O . GLN A 1 80 ? -10.912 22.48 2.8 1 94.49 80 GLN A O 1
ATOM 575 N N . THR A 1 81 ? -11.093 24.235 4.178 1 93.74 81 THR A N 1
ATOM 576 C CA . THR A 1 81 ? -12.514 24.41 3.897 1 93.74 81 THR A CA 1
ATOM 577 C C . THR A 1 81 ? -12.74 24.705 2.417 1 93.74 81 THR A C 1
ATOM 579 O O . THR A 1 81 ? -13.479 23.986 1.741 1 93.74 81 THR A O 1
ATOM 582 N N . PRO A 1 82 ? -12.059 25.699 1.843 1 95.87 82 PRO A N 1
ATOM 583 C CA . PRO A 1 82 ? -12.27 25.905 0.408 1 95.87 82 PRO A CA 1
ATOM 584 C C . PRO A 1 82 ? -11.717 24.762 -0.44 1 95.87 82 PRO A C 1
ATOM 586 O O . PRO A 1 82 ? -12.268 24.451 -1.499 1 95.87 82 PRO A O 1
ATOM 589 N N . PHE A 1 83 ? -10.7 24.09 -0.04 1 96.05 83 PHE A N 1
ATOM 590 C CA . PHE A 1 83 ? -10.064 23.025 -0.806 1 96.05 83 PHE A CA 1
ATOM 591 C C . PHE A 1 83 ? -11.005 21.837 -0.965 1 96.05 83 PHE A C 1
ATOM 593 O O . PHE A 1 83 ? -10.938 21.114 -1.961 1 96.05 83 PHE A O 1
ATOM 600 N N . ALA A 1 84 ? -11.851 21.668 0.011 1 94.36 84 ALA A N 1
ATOM 601 C CA . ALA A 1 84 ? -12.798 20.557 -0.022 1 94.36 84 ALA A CA 1
ATOM 602 C C . ALA A 1 84 ? -13.724 20.661 -1.23 1 94.36 84 ALA A C 1
ATOM 604 O O . ALA A 1 84 ? -14.183 19.645 -1.757 1 94.36 84 ALA A O 1
ATOM 605 N N . THR A 1 85 ? -13.97 21.922 -1.767 1 95.73 85 THR A N 1
ATOM 606 C CA . THR A 1 85 ? -15.008 22.059 -2.783 1 95.73 85 THR A CA 1
ATOM 607 C C . THR A 1 85 ? -14.481 22.819 -3.996 1 95.73 85 THR A C 1
ATOM 609 O O . THR A 1 85 ? -15.126 22.847 -5.047 1 95.73 85 THR A O 1
ATOM 612 N N . LYS A 1 86 ? -13.335 23.495 -3.834 1 96.76 86 LYS A N 1
ATOM 613 C CA . LYS A 1 86 ? -12.8 24.314 -4.917 1 96.76 86 LYS A CA 1
ATOM 614 C C . LYS A 1 86 ? -11.537 23.691 -5.505 1 96.76 86 LYS A C 1
ATOM 616 O O . LYS A 1 86 ? -10.949 22.787 -4.908 1 96.76 86 LYS A O 1
ATOM 621 N N . ASP A 1 87 ? -11.23 24.124 -6.686 1 96.28 87 ASP A N 1
ATOM 622 C CA . ASP A 1 87 ? -9.967 23.666 -7.256 1 96.28 87 ASP A CA 1
ATOM 623 C C . ASP A 1 87 ? -8.78 24.356 -6.586 1 96.28 87 ASP A C 1
ATOM 625 O O . ASP A 1 87 ? -8.963 25.247 -5.754 1 96.28 87 ASP A O 1
ATOM 629 N N . ILE A 1 88 ? -7.665 23.928 -6.949 1 96.65 88 ILE A N 1
ATOM 630 C CA . ILE A 1 88 ? -6.44 24.302 -6.25 1 96.65 88 ILE A CA 1
ATOM 631 C C . ILE A 1 88 ? -6.164 25.79 -6.454 1 96.65 88 ILE A C 1
ATOM 633 O O . ILE A 1 88 ? -5.826 26.501 -5.504 1 96.65 88 ILE A O 1
ATOM 637 N N . GLU A 1 89 ? -6.264 26.329 -7.613 1 96.85 89 GLU A N 1
ATOM 638 C CA . GLU A 1 89 ? -5.989 27.73 -7.914 1 96.85 89 GLU A CA 1
ATOM 639 C C . GLU A 1 89 ? -6.971 28.652 -7.198 1 96.85 89 GLU A C 1
ATOM 641 O O . GLU A 1 89 ? -6.574 29.674 -6.634 1 96.85 89 GLU A O 1
ATOM 646 N N . GLU A 1 90 ? -8.191 28.278 -7.286 1 98.02 90 GLU A N 1
ATOM 647 C CA . GLU A 1 90 ? -9.218 29.042 -6.585 1 98.02 90 GLU A CA 1
ATOM 648 C C . GLU A 1 90 ? -8.985 29.026 -5.077 1 98.02 90 GLU A C 1
ATOM 650 O O . GLU A 1 90 ? -9.18 30.04 -4.402 1 98.02 90 GLU A O 1
ATOM 655 N N . THR A 1 91 ? -8.609 27.865 -4.549 1 98.26 91 THR A N 1
ATOM 656 C CA . THR A 1 91 ? -8.354 27.729 -3.119 1 98.26 91 THR A CA 1
ATOM 657 C C . THR A 1 91 ? -7.208 28.638 -2.685 1 98.26 91 THR A C 1
ATOM 659 O O . THR A 1 91 ? -7.311 29.335 -1.673 1 98.26 91 THR A O 1
ATOM 662 N N . ILE A 1 92 ? -6.167 28.672 -3.498 1 98.29 92 ILE A N 1
ATOM 663 C CA . ILE A 1 92 ? -5.02 29.526 -3.21 1 98.29 92 ILE A CA 1
ATOM 664 C C . ILE A 1 92 ? -5.455 30.99 -3.201 1 98.29 92 ILE A C 1
ATOM 666 O O . ILE A 1 92 ? -5.1 31.744 -2.292 1 98.29 92 ILE A O 1
ATOM 670 N N . THR A 1 93 ? -6.227 31.371 -4.158 1 98.3 93 THR A N 1
ATOM 671 C CA . THR A 1 93 ? -6.697 32.746 -4.287 1 98.3 93 THR A CA 1
ATOM 672 C C . THR A 1 93 ? -7.569 33.133 -3.096 1 98.3 93 THR A C 1
ATOM 674 O O . THR A 1 93 ? -7.395 34.206 -2.516 1 98.3 93 THR A O 1
ATOM 677 N N . ILE A 1 94 ? -8.436 32.248 -2.738 1 98.25 94 ILE A N 1
ATOM 678 C CA . ILE A 1 94 ? -9.361 32.517 -1.642 1 98.25 94 ILE A CA 1
ATOM 679 C C . ILE A 1 94 ? -8.581 32.698 -0.342 1 98.25 94 ILE A C 1
ATOM 681 O O . ILE A 1 94 ? -8.736 33.71 0.346 1 98.25 94 ILE A O 1
ATOM 685 N N . GLU A 1 95 ? -7.748 31.779 -0.009 1 98.37 95 GLU A N 1
ATOM 686 C CA . GLU A 1 95 ? -7.032 31.835 1.262 1 98.37 95 GLU A CA 1
ATOM 687 C C . GLU A 1 95 ? -6.087 33.032 1.311 1 98.37 95 GLU A C 1
ATOM 689 O O . GLU A 1 95 ? -5.997 33.717 2.332 1 98.37 95 GLU A O 1
ATOM 694 N N . SER A 1 96 ? -5.373 33.291 0.181 1 98.56 96 SER A N 1
ATOM 695 C CA . SER A 1 96 ? -4.45 34.421 0.154 1 98.56 96 SER A CA 1
ATOM 696 C C . SER A 1 96 ? -5.192 35.744 0.318 1 98.56 96 SER A C 1
ATOM 698 O O . SER A 1 96 ? -4.723 36.641 1.021 1 98.56 96 SER A O 1
ATOM 700 N N . THR A 1 97 ? -6.299 35.855 -0.33 1 98.67 97 THR A N 1
ATOM 701 C CA . THR A 1 97 ? -7.094 37.074 -0.227 1 98.67 97 THR A CA 1
ATOM 702 C C . THR A 1 97 ? -7.549 37.302 1.212 1 98.67 97 THR A C 1
ATOM 704 O O . THR A 1 97 ? -7.47 38.42 1.724 1 98.67 97 THR A O 1
ATOM 707 N N . GLN A 1 98 ? -7.965 36.283 1.815 1 98.62 98 GLN A N 1
ATOM 708 C CA . GLN A 1 98 ? -8.424 36.377 3.197 1 98.62 98 GLN A CA 1
ATOM 709 C C . GLN A 1 98 ? -7.286 36.789 4.127 1 98.62 98 GLN A C 1
ATOM 711 O O . GLN A 1 98 ? -7.472 37.63 5.009 1 98.62 98 GLN A O 1
ATOM 716 N N . GLY A 1 99 ? -6.119 36.192 3.953 1 98.78 99 GLY A N 1
ATOM 717 C CA . GLY A 1 99 ? -4.956 36.577 4.736 1 98.78 99 GLY A CA 1
ATOM 718 C C . GLY A 1 99 ? -4.528 38.014 4.502 1 98.78 99 GLY A C 1
ATOM 719 O O . GLY A 1 99 ? -4.19 38.728 5.448 1 98.78 99 GLY A O 1
ATOM 720 N N . ILE A 1 100 ? -4.549 38.446 3.289 1 98.84 100 ILE A N 1
ATOM 721 C CA . ILE A 1 100 ? -4.169 39.807 2.926 1 98.84 100 ILE A CA 1
ATOM 722 C C . ILE A 1 100 ? -5.174 40.797 3.512 1 98.84 100 ILE A C 1
ATOM 724 O O . ILE A 1 100 ? -4.791 41.86 4.007 1 98.84 100 ILE A O 1
ATOM 728 N N . ASN A 1 101 ? -6.469 40.461 3.446 1 98.86 101 ASN A N 1
ATOM 729 C CA . ASN A 1 101 ? -7.492 41.303 4.057 1 98.86 101 ASN A CA 1
ATOM 730 C C . ASN A 1 101 ? -7.237 41.501 5.549 1 98.86 101 ASN A C 1
ATOM 732 O O . ASN A 1 101 ? -7.385 42.61 6.066 1 98.86 101 ASN A O 1
ATOM 736 N N . CYS A 1 102 ? -6.888 40.451 6.228 1 98.87 102 CYS A N 1
ATOM 737 C CA . CYS A 1 102 ? -6.585 40.544 7.652 1 98.87 102 CYS A CA 1
ATOM 738 C C . CYS A 1 102 ? -5.387 41.455 7.896 1 98.87 102 CYS A C 1
ATOM 740 O O . CYS A 1 102 ? -5.415 42.297 8.795 1 98.87 102 CYS A O 1
ATOM 742 N N . ALA A 1 103 ? -4.359 41.268 7.079 1 98.87 103 ALA A N 1
ATOM 743 C CA . ALA A 1 103 ? -3.167 42.102 7.201 1 98.87 103 ALA A CA 1
ATOM 744 C C . ALA A 1 103 ? -3.49 43.567 6.922 1 98.87 103 ALA A C 1
ATOM 746 O O . ALA A 1 103 ? -3.02 44.46 7.631 1 98.87 103 ALA A O 1
ATOM 747 N N . ASN A 1 104 ? -4.255 43.784 5.876 1 98.66 104 ASN A N 1
ATOM 748 C CA . ASN A 1 104 ? -4.672 45.137 5.522 1 98.66 104 ASN A CA 1
ATOM 749 C C . ASN A 1 104 ? -5.462 45.793 6.651 1 98.66 104 ASN A C 1
ATOM 751 O O . ASN A 1 104 ? -5.209 46.946 7.003 1 98.66 104 ASN A O 1
ATOM 755 N N . ALA A 1 105 ? -6.368 45.1 7.2 1 98.85 105 ALA A N 1
ATOM 756 C CA . ALA A 1 105 ? -7.164 45.613 8.312 1 98.85 105 ALA A CA 1
ATOM 757 C C . ALA A 1 105 ? -6.286 45.907 9.525 1 98.85 105 ALA A C 1
ATOM 759 O O . ALA A 1 105 ? -6.443 46.943 10.175 1 98.85 105 ALA A O 1
ATOM 760 N N . ALA A 1 106 ? -5.395 44.999 9.844 1 98.82 106 ALA A N 1
ATOM 761 C CA . ALA A 1 106 ? -4.501 45.158 10.988 1 98.82 106 ALA A CA 1
ATOM 762 C C . ALA A 1 106 ? -3.649 46.417 10.846 1 98.82 106 ALA A C 1
ATOM 764 O O . ALA A 1 106 ? -3.361 47.093 11.836 1 98.82 106 ALA A O 1
ATOM 765 N N . SER A 1 107 ? -3.258 46.744 9.642 1 98.43 107 SER A N 1
ATOM 766 C CA . SER A 1 107 ? -2.39 47.888 9.385 1 98.43 107 SER A CA 1
ATOM 767 C C . SER A 1 107 ? -3.084 49.199 9.735 1 98.43 107 SER A C 1
ATOM 769 O O . SER A 1 107 ? -2.43 50.232 9.892 1 98.43 107 SER A O 1
ATOM 771 N N . LYS A 1 108 ? -4.356 49.167 9.913 1 98.11 108 LYS A N 1
ATOM 772 C CA . LYS A 1 108 ? -5.135 50.376 10.167 1 98.11 108 LYS A CA 1
ATOM 773 C C . LYS A 1 108 ? -5.371 50.574 11.661 1 98.11 108 LYS A C 1
ATOM 775 O O . LYS A 1 108 ? -5.939 51.586 12.076 1 98.11 108 LYS A O 1
ATOM 780 N N . ILE A 1 109 ? -4.959 49.645 12.385 1 98.34 109 ILE A N 1
ATOM 781 C CA . ILE A 1 109 ? -5.231 49.681 13.818 1 98.34 109 ILE A CA 1
ATOM 782 C C . ILE A 1 109 ? -4.099 50.407 14.541 1 98.34 109 ILE A C 1
ATOM 784 O O . ILE A 1 109 ? -2.979 49.898 14.622 1 98.34 109 ILE A O 1
ATOM 788 N N . THR A 1 110 ? -4.363 51.448 15.177 1 97.48 110 THR A N 1
ATOM 789 C CA . THR A 1 110 ? -3.348 52.328 15.745 1 97.48 110 THR A CA 1
ATOM 790 C C . THR A 1 110 ? -2.837 51.779 17.074 1 97.48 110 THR A C 1
ATOM 792 O O . THR A 1 110 ? -1.714 52.077 17.484 1 97.48 110 THR A O 1
ATOM 795 N N . THR A 1 111 ? -3.59 51 17.724 1 98.18 111 THR A N 1
ATOM 796 C CA . THR A 1 111 ? -3.218 50.475 19.034 1 98.18 111 THR A CA 1
ATOM 797 C C . THR A 1 111 ? -2.416 49.184 18.891 1 98.18 111 THR A C 1
ATOM 799 O O . THR A 1 111 ? -1.898 48.657 19.877 1 98.18 111 THR A O 1
ATOM 802 N N . LEU A 1 112 ? -2.324 48.711 17.681 1 98.68 112 LEU A N 1
ATOM 803 C CA . LEU A 1 112 ? -1.684 47.42 17.45 1 98.68 112 LEU A CA 1
ATOM 804 C C . LEU A 1 112 ? -0.185 47.501 17.72 1 98.68 112 LEU A C 1
ATOM 806 O O . LEU A 1 112 ? 0.5 48.373 17.182 1 98.68 112 LEU A O 1
ATOM 810 N N . GLU A 1 113 ? 0.279 46.559 18.536 1 98.48 113 GLU A N 1
ATOM 811 C CA . GLU A 1 113 ? 1.704 46.498 18.847 1 98.48 113 GLU A CA 1
ATOM 812 C C . GLU A 1 113 ? 2.322 45.193 18.352 1 98.48 113 GLU A C 1
ATOM 814 O O . GLU A 1 113 ? 3.535 45.114 18.146 1 98.48 113 GLU A O 1
ATOM 819 N N . HIS A 1 114 ? 1.537 44.201 18.182 1 98.82 114 HIS A N 1
ATOM 820 C CA . HIS A 1 114 ? 2.077 42.91 17.769 1 98.82 114 HIS A CA 1
ATOM 821 C C . HIS A 1 114 ? 1.089 42.156 16.886 1 98.82 114 HIS A C 1
ATOM 823 O O . HIS A 1 114 ? -0.015 41.826 17.326 1 98.82 114 HIS A O 1
ATOM 829 N N . TYR A 1 115 ? 1.482 41.852 15.655 1 98.88 115 TYR A N 1
ATOM 830 C CA . TYR A 1 115 ? 0.735 41.064 14.681 1 98.88 115 TYR A CA 1
ATOM 831 C C . TYR A 1 115 ? 1.384 39.702 14.469 1 98.88 115 TYR A C 1
ATOM 833 O O . TYR A 1 115 ? 2.542 39.617 14.054 1 98.88 115 TYR A O 1
ATOM 841 N N . ILE A 1 116 ? 0.732 38.614 14.834 1 98.94 116 ILE A N 1
ATOM 842 C CA . ILE A 1 116 ? 1.268 37.267 14.673 1 98.94 116 ILE A CA 1
ATOM 843 C C . ILE A 1 116 ? 0.533 36.55 13.543 1 98.94 116 ILE A C 1
ATOM 845 O O . ILE A 1 116 ? -0.675 36.318 13.629 1 98.94 116 ILE A O 1
ATOM 849 N N . TRP A 1 117 ? 1.231 36.202 12.521 1 98.87 117 TRP A N 1
ATOM 850 C CA . TRP A 1 117 ? 0.709 35.553 11.323 1 98.87 117 TRP A CA 1
ATOM 851 C C . TRP A 1 117 ? 1.162 34.098 11.251 1 98.87 117 TRP A C 1
ATOM 853 O O . TRP A 1 117 ? 2.359 33.819 11.144 1 98.87 117 TRP A O 1
ATOM 863 N N . SER A 1 118 ? 0.192 33.141 11.384 1 98.8 118 SER A N 1
ATOM 864 C CA . SER A 1 118 ? 0.475 31.717 11.234 1 98.8 118 SER A CA 1
ATOM 865 C C . SER A 1 118 ? 0.755 31.359 9.778 1 98.8 118 SER A C 1
ATOM 867 O O . SER A 1 118 ? -0.142 31.422 8.934 1 98.8 118 SER A O 1
ATOM 869 N N . THR A 1 119 ? 1.9 30.983 9.492 1 98.54 119 THR A N 1
ATOM 870 C CA . THR A 1 119 ? 2.294 30.808 8.098 1 98.54 119 THR A CA 1
ATOM 871 C C . THR A 1 119 ? 3.244 29.622 7.95 1 98.54 119 THR A C 1
ATOM 873 O O . THR A 1 119 ? 3.284 28.741 8.811 1 98.54 119 THR A O 1
ATOM 876 N N . LEU A 1 120 ? 3.769 29.416 6.726 1 98.35 120 LEU A N 1
ATOM 877 C CA . LEU A 1 120 ? 4.624 28.298 6.34 1 98.35 120 LEU A CA 1
ATOM 878 C C . LEU A 1 120 ? 5.785 28.776 5.474 1 98.35 120 LEU A C 1
ATOM 880 O O . LEU A 1 120 ? 5.76 29.895 4.956 1 98.35 120 LEU A O 1
ATOM 884 N N . PRO A 1 121 ? 6.793 27.992 5.367 1 97.87 121 PRO A N 1
ATOM 885 C CA . PRO A 1 121 ? 7.968 28.424 4.607 1 97.87 121 PRO A CA 1
ATOM 886 C C . PRO A 1 121 ? 7.712 28.474 3.102 1 97.87 121 PRO A C 1
ATOM 888 O O . PRO A 1 121 ? 6.714 27.929 2.624 1 97.87 121 PRO A O 1
ATOM 891 N N . ASN A 1 122 ? 8.585 29.11 2.444 1 97.62 122 ASN A N 1
ATOM 892 C CA . ASN A 1 122 ? 8.566 29.2 0.988 1 97.62 122 ASN A CA 1
ATOM 893 C C . ASN A 1 122 ? 9.135 27.941 0.341 1 97.62 122 ASN A C 1
ATOM 895 O O . ASN A 1 122 ? 10.335 27.865 0.071 1 97.62 122 ASN A O 1
ATOM 899 N N . THR A 1 123 ? 8.308 27.016 -0.056 1 97.85 123 THR A N 1
ATOM 900 C CA . THR A 1 123 ? 8.736 25.714 -0.557 1 97.85 123 THR A CA 1
ATOM 901 C C . THR A 1 123 ? 9.462 25.86 -1.891 1 97.85 123 THR A C 1
ATOM 903 O O . THR A 1 123 ? 10.391 25.105 -2.183 1 97.85 123 THR A O 1
ATOM 906 N N . GLN A 1 124 ? 9.045 26.824 -2.686 1 96.59 124 GLN A N 1
ATOM 907 C CA . GLN A 1 124 ? 9.684 27.046 -3.979 1 96.59 124 GLN A CA 1
ATOM 908 C C . GLN A 1 124 ? 11.123 27.524 -3.807 1 96.59 124 GLN A C 1
ATOM 910 O O . GLN A 1 124 ? 12.032 27.022 -4.47 1 96.59 124 GLN A O 1
ATOM 915 N N . LYS A 1 125 ? 11.27 28.434 -2.943 1 96.5 125 LYS A N 1
ATOM 916 C CA . LYS A 1 125 ? 12.611 28.955 -2.696 1 96.5 125 LYS A CA 1
ATOM 917 C C . LYS A 1 125 ? 13.517 27.881 -2.102 1 96.5 125 LYS A C 1
ATOM 919 O O . LYS A 1 125 ? 14.64 27.68 -2.571 1 96.5 125 LYS A O 1
ATOM 924 N N . ILE A 1 126 ? 13.01 27.163 -1.103 1 97.58 126 ILE A N 1
ATOM 925 C CA . ILE A 1 126 ? 13.802 26.172 -0.382 1 97.58 126 ILE A CA 1
ATOM 926 C C . ILE A 1 126 ? 14.177 25.028 -1.321 1 97.58 126 ILE A C 1
ATOM 928 O O . ILE A 1 126 ? 15.276 24.476 -1.229 1 97.58 126 ILE A O 1
ATOM 932 N N . SER A 1 127 ? 13.277 24.682 -2.277 1 97.29 127 SER A N 1
ATOM 933 C CA . SER A 1 127 ? 13.484 23.526 -3.142 1 97.29 127 SER A CA 1
ATOM 934 C C . SER A 1 127 ? 14.049 23.942 -4.496 1 97.29 127 SER A C 1
ATOM 936 O O . SER A 1 127 ? 14.119 23.131 -5.422 1 97.29 127 SER A O 1
ATOM 938 N N . ASN A 1 128 ? 14.346 25.24 -4.681 1 96.3 128 ASN A N 1
ATOM 939 C CA . ASN A 1 128 ? 14.83 25.776 -5.948 1 96.3 128 ASN A CA 1
ATOM 940 C C . ASN A 1 128 ? 13.844 25.509 -7.082 1 96.3 128 ASN A C 1
ATOM 942 O O . ASN A 1 128 ? 14.231 25.02 -8.145 1 96.3 128 ASN A O 1
ATOM 946 N N . GLY A 1 129 ? 12.591 25.697 -6.712 1 95.86 129 GLY A N 1
ATOM 947 C CA . GLY A 1 129 ? 11.542 25.652 -7.718 1 95.86 129 GLY A CA 1
ATOM 948 C C . GLY A 1 129 ? 10.973 24.261 -7.925 1 95.86 129 GLY A C 1
ATOM 949 O O . GLY A 1 129 ? 10.029 24.08 -8.697 1 95.86 129 GLY A O 1
ATOM 950 N N . LYS A 1 130 ? 11.408 23.276 -7.269 1 95.81 130 LYS A N 1
ATOM 951 C CA . LYS A 1 130 ? 11.018 21.891 -7.517 1 95.81 130 LYS A CA 1
ATOM 952 C C . LYS A 1 130 ? 9.624 21.605 -6.966 1 95.81 130 LYS A C 1
ATOM 954 O O . LYS A 1 130 ? 8.881 20.798 -7.53 1 95.81 130 LYS A O 1
ATOM 959 N N . PHE A 1 131 ? 9.29 22.231 -5.861 1 96.89 131 PHE A N 1
ATOM 960 C CA . PHE A 1 131 ? 8.021 21.922 -5.212 1 96.89 131 PHE A CA 1
ATOM 961 C C . PHE A 1 131 ? 7.194 23.186 -5.011 1 96.89 131 PHE A C 1
ATOM 963 O O . PHE A 1 131 ? 7.698 24.191 -4.505 1 96.89 131 PHE A O 1
ATOM 970 N N . SER A 1 132 ? 6.018 23.107 -5.429 1 95.53 132 SER A N 1
ATOM 971 C CA . SER A 1 132 ? 4.974 24.077 -5.116 1 95.53 132 SER A CA 1
ATOM 972 C C . SER A 1 132 ? 3.806 23.417 -4.39 1 95.53 132 SER A C 1
ATOM 974 O O . SER A 1 132 ? 2.994 22.726 -5.01 1 95.53 132 SER A O 1
ATOM 976 N N . VAL A 1 133 ? 3.737 23.602 -3.144 1 97.65 133 VAL A N 1
ATOM 977 C CA . VAL A 1 133 ? 2.662 23.051 -2.325 1 97.65 133 VAL A CA 1
ATOM 978 C C . VAL A 1 133 ? 1.573 24.102 -2.125 1 97.65 133 VAL A C 1
ATOM 980 O O . VAL A 1 133 ? 1.818 25.152 -1.525 1 97.65 133 VAL A O 1
ATOM 983 N N . PRO A 1 134 ? 0.408 23.858 -2.491 1 97.05 134 PRO A N 1
ATOM 984 C CA . PRO A 1 134 ? -0.613 24.905 -2.581 1 97.05 134 PRO A CA 1
ATOM 985 C C . PRO A 1 134 ? -0.89 25.575 -1.237 1 97.05 134 PRO A C 1
ATOM 987 O O . PRO A 1 134 ? -0.953 26.805 -1.158 1 97.05 134 PRO A O 1
ATOM 990 N N . HIS A 1 135 ? -1.037 24.843 -0.167 1 97.17 135 HIS A N 1
ATOM 991 C CA . HIS A 1 135 ? -1.374 25.489 1.096 1 97.17 135 HIS A CA 1
ATOM 992 C C . HIS A 1 135 ? -0.183 26.258 1.657 1 97.17 135 HIS A C 1
ATOM 994 O O . HIS A 1 135 ? -0.341 27.088 2.555 1 97.17 135 HIS A O 1
ATOM 1000 N N . PHE A 1 136 ? 1.039 26.006 1.176 1 98.1 136 PHE A N 1
ATOM 1001 C CA . PHE A 1 136 ? 2.189 26.857 1.459 1 98.1 136 PHE A CA 1
ATOM 1002 C C . PHE A 1 136 ? 2.16 28.112 0.595 1 98.1 136 PHE A C 1
ATOM 1004 O O . PHE A 1 136 ? 2.49 29.203 1.065 1 98.1 136 PHE A O 1
ATOM 1011 N N . GLU A 1 137 ? 1.778 27.943 -0.607 1 97.35 137 GLU A N 1
ATOM 1012 C CA . GLU A 1 137 ? 1.767 29.042 -1.568 1 97.35 137 GLU A CA 1
ATOM 1013 C C . GLU A 1 137 ? 0.818 30.152 -1.126 1 97.35 137 GLU A C 1
ATOM 1015 O O . GLU A 1 137 ? 1.139 31.336 -1.248 1 97.35 137 GLU A O 1
ATOM 1020 N N . SER A 1 138 ? -0.33 29.749 -0.713 1 97.84 138 SER A N 1
ATOM 1021 C CA . SER A 1 138 ? -1.29 30.75 -0.259 1 97.84 138 SER A CA 1
ATOM 1022 C C . SER A 1 138 ? -0.719 31.587 0.881 1 97.84 138 SER A C 1
ATOM 1024 O O . SER A 1 138 ? -0.905 32.805 0.918 1 97.84 138 SER A O 1
ATOM 1026 N N . LYS A 1 139 ? -0.039 30.938 1.809 1 98.13 139 LYS A N 1
ATOM 1027 C CA . LYS A 1 139 ? 0.576 31.633 2.936 1 98.13 139 LYS A CA 1
ATOM 1028 C C . LYS A 1 139 ? 1.712 32.539 2.47 1 98.13 139 LYS A C 1
ATOM 1030 O O . LYS A 1 139 ? 1.908 33.628 3.012 1 98.13 139 LYS A O 1
ATOM 1035 N N . LEU A 1 140 ? 2.443 32.092 1.527 1 97.34 140 LEU A N 1
ATOM 1036 C CA . LEU A 1 140 ? 3.558 32.86 0.984 1 97.34 140 LEU A CA 1
ATOM 1037 C C . LEU A 1 140 ? 3.074 34.182 0.398 1 97.34 140 LEU A C 1
ATOM 1039 O O . LEU A 1 140 ? 3.754 35.204 0.515 1 97.34 140 LEU A O 1
ATOM 1043 N N . MET A 1 141 ? 1.966 34.173 -0.265 1 98.14 141 MET A N 1
ATOM 1044 C CA . MET A 1 141 ? 1.412 35.397 -0.836 1 98.14 141 MET A CA 1
ATOM 1045 C C . MET A 1 141 ? 1.113 36.42 0.255 1 98.14 141 MET A C 1
ATOM 1047 O O . MET A 1 141 ? 1.346 37.616 0.07 1 98.14 141 MET A O 1
ATOM 1051 N N . VAL A 1 142 ? 0.639 35.971 1.344 1 98.74 142 VAL A N 1
ATOM 1052 C CA . VAL A 1 142 ? 0.337 36.847 2.472 1 98.74 142 VAL A CA 1
ATOM 1053 C C . VAL A 1 142 ? 1.635 37.374 3.08 1 98.74 142 VAL A C 1
ATOM 1055 O O . VAL A 1 142 ? 1.736 38.556 3.415 1 98.74 142 VAL A O 1
ATOM 1058 N N . ASP A 1 143 ? 2.614 36.457 3.237 1 98.5 143 ASP A N 1
ATOM 1059 C CA . ASP A 1 143 ? 3.923 36.867 3.736 1 98.5 143 ASP A CA 1
ATOM 1060 C C . ASP A 1 143 ? 4.487 38.023 2.912 1 98.5 143 ASP A C 1
ATOM 1062 O O . ASP A 1 143 ? 4.982 39.005 3.469 1 98.5 143 ASP A O 1
ATOM 1066 N N . LYS A 1 144 ? 4.423 37.869 1.614 1 97.83 144 LYS A N 1
ATOM 1067 C CA . LYS A 1 144 ? 4.951 38.886 0.709 1 97.83 144 LYS A CA 1
ATOM 1068 C C . LYS A 1 144 ? 4.238 40.221 0.905 1 97.83 144 LYS A C 1
ATOM 1070 O O . LYS A 1 144 ? 4.876 41.275 0.919 1 97.83 144 LYS A O 1
ATOM 1075 N N . TYR A 1 145 ? 2.976 40.163 0.992 1 98.38 145 TYR A N 1
ATOM 1076 C CA . TYR A 1 145 ? 2.199 41.379 1.208 1 98.38 145 TYR A CA 1
ATOM 1077 C C . TYR A 1 145 ? 2.631 42.082 2.489 1 98.38 145 TYR A C 1
ATOM 1079 O O . TYR A 1 145 ? 2.839 43.297 2.498 1 98.38 145 TYR A O 1
ATOM 1087 N N . ILE A 1 146 ? 2.752 41.327 3.575 1 98.61 146 ILE A N 1
ATOM 1088 C CA . ILE A 1 146 ? 3.125 41.884 4.871 1 98.61 146 ILE A CA 1
ATOM 1089 C C . ILE A 1 146 ? 4.524 42.49 4.789 1 98.61 146 ILE A C 1
ATOM 1091 O O . ILE A 1 146 ? 4.763 43.586 5.302 1 98.61 146 ILE A O 1
ATOM 1095 N N . ARG A 1 147 ? 5.389 41.814 4.157 1 97.6 147 ARG A N 1
ATOM 1096 C CA . ARG A 1 147 ? 6.779 42.251 4.073 1 97.6 147 ARG A CA 1
ATOM 1097 C C . ARG A 1 147 ? 6.899 43.543 3.272 1 97.6 147 ARG A C 1
ATOM 1099 O O . ARG A 1 147 ? 7.853 44.304 3.45 1 97.6 147 ARG A O 1
ATOM 1106 N N . GLN A 1 148 ? 5.924 43.846 2.46 1 97.69 148 GLN A N 1
ATOM 1107 C CA . GLN A 1 148 ? 5.932 45.059 1.648 1 97.69 148 GLN A CA 1
ATOM 1108 C C . GLN A 1 148 ? 5.421 46.257 2.444 1 97.69 148 GLN A C 1
ATOM 1110 O O . GLN A 1 148 ? 5.613 47.405 2.038 1 97.69 148 GLN A O 1
ATOM 1115 N N . ASN A 1 149 ? 4.73 46.012 3.507 1 97.61 149 ASN A N 1
ATOM 1116 C CA . ASN A 1 149 ? 4.241 47.055 4.402 1 97.61 149 ASN A CA 1
ATOM 1117 C C . ASN A 1 149 ? 5.156 47.23 5.611 1 97.61 149 ASN A C 1
ATOM 1119 O O . ASN A 1 149 ? 4.947 46.601 6.649 1 97.61 149 ASN A O 1
ATOM 1123 N N . LYS A 1 150 ? 6.03 48.158 5.573 1 97.4 150 LYS A N 1
ATOM 1124 C CA . LYS A 1 150 ? 7.087 48.315 6.568 1 97.4 150 LYS A CA 1
ATOM 1125 C C . LYS A 1 150 ? 6.503 48.546 7.959 1 97.4 150 LYS A C 1
ATOM 1127 O O . LYS A 1 150 ? 7.031 48.039 8.951 1 97.4 150 LYS A O 1
ATOM 1132 N N . ALA A 1 151 ? 5.504 49.338 8.026 1 97.91 151 ALA A N 1
ATOM 1133 C CA . ALA A 1 151 ? 4.896 49.654 9.315 1 97.91 151 ALA A CA 1
ATOM 1134 C C . ALA A 1 151 ? 4.285 48.41 9.954 1 97.91 151 ALA A C 1
ATOM 1136 O O . ALA A 1 151 ? 4.424 48.191 11.159 1 97.91 151 ALA A O 1
ATOM 1137 N N . LEU A 1 152 ? 3.629 47.631 9.18 1 98.49 152 LEU A N 1
ATOM 1138 C CA . LEU A 1 152 ? 3.051 46.398 9.703 1 98.49 152 LEU A CA 1
ATOM 1139 C C . LEU A 1 152 ? 4.138 45.373 10.007 1 98.49 152 LEU A C 1
ATOM 1141 O O . LEU A 1 152 ? 4.067 44.667 11.015 1 98.49 152 LEU A O 1
ATOM 1145 N N . LEU A 1 153 ? 5.118 45.293 9.115 1 98.43 153 LEU A N 1
ATOM 1146 C CA . LEU A 1 153 ? 6.214 44.347 9.294 1 98.43 153 LEU A CA 1
ATOM 1147 C C . LEU A 1 153 ? 6.925 44.585 10.622 1 98.43 153 LEU A C 1
ATOM 1149 O O . LEU A 1 153 ? 7.322 43.633 11.298 1 98.43 153 LEU A O 1
ATOM 1153 N N . ALA A 1 154 ? 7.043 45.79 11.002 1 98.26 154 ALA A N 1
ATOM 1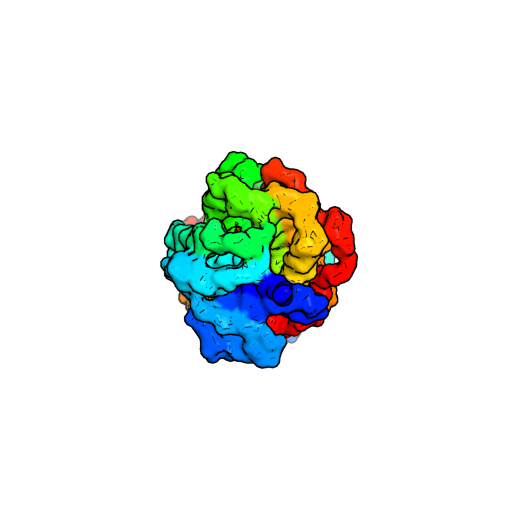154 C CA . ALA A 1 154 ? 7.744 46.164 12.228 1 98.26 154 ALA A CA 1
ATOM 1155 C C . ALA A 1 154 ? 7.04 45.598 13.457 1 98.26 154 ALA A C 1
ATOM 1157 O O . ALA A 1 154 ? 7.653 45.445 14.516 1 98.26 154 ALA A O 1
ATOM 1158 N N . LYS A 1 155 ? 5.777 45.203 13.299 1 98.49 155 LYS A N 1
ATOM 1159 C CA . LYS A 1 155 ? 4.975 44.688 14.405 1 98.49 155 LYS A CA 1
ATOM 1160 C C . LYS A 1 155 ? 4.647 43.211 14.204 1 98.49 155 LYS A C 1
ATOM 1162 O O . LYS A 1 155 ? 3.821 42.65 14.927 1 98.49 155 LYS A O 1
ATOM 1167 N N . THR A 1 156 ? 5.317 42.597 13.195 1 98.73 156 THR A N 1
ATOM 1168 C CA . THR A 1 156 ? 4.867 41.268 12.797 1 98.73 156 THR A CA 1
ATOM 1169 C C . THR A 1 156 ? 5.858 40.202 13.256 1 98.73 156 THR A C 1
ATOM 1171 O O . THR A 1 156 ? 7.072 40.396 13.17 1 98.73 156 THR A O 1
ATOM 1174 N N . THR A 1 157 ? 5.357 39.131 13.796 1 98.82 157 THR A N 1
ATOM 1175 C CA . THR A 1 157 ? 6.048 37.851 13.907 1 98.82 157 THR A CA 1
ATOM 1176 C C . THR A 1 157 ? 5.419 36.815 12.98 1 98.82 157 THR A C 1
ATOM 1178 O O . THR A 1 157 ? 4.197 36.65 12.963 1 98.82 157 THR A O 1
ATOM 1181 N N . PHE A 1 158 ? 6.23 36.206 12.099 1 98.85 158 PHE A N 1
ATOM 1182 C CA . PHE A 1 158 ? 5.804 35.063 11.301 1 98.85 158 PHE A CA 1
ATOM 1183 C C . PHE A 1 158 ? 5.918 33.771 12.101 1 98.85 158 PHE A C 1
ATOM 1185 O O . PHE A 1 158 ? 7.008 33.403 12.543 1 98.85 158 PHE A O 1
ATOM 1192 N N . LEU A 1 159 ? 4.824 33.132 12.335 1 98.87 159 LEU A N 1
ATOM 1193 C CA . LEU A 1 159 ? 4.811 31.884 13.091 1 98.87 159 LEU A CA 1
ATOM 1194 C C . LEU A 1 159 ? 4.694 30.685 12.156 1 98.87 159 LEU A C 1
ATOM 1196 O O . LEU A 1 159 ? 3.629 30.438 11.586 1 98.87 159 LEU A O 1
ATOM 1200 N N . TYR A 1 160 ? 5.793 29.92 11.982 1 98.75 160 TYR A N 1
ATOM 1201 C CA . TYR A 1 160 ? 5.78 28.672 11.227 1 98.75 160 TYR A CA 1
ATOM 1202 C C . TYR A 1 160 ? 5.145 27.55 12.04 1 98.75 160 TYR A C 1
ATOM 1204 O O . TYR A 1 160 ? 5.613 27.227 13.135 1 98.75 160 TYR A O 1
ATOM 1212 N N . ILE A 1 161 ? 4.071 27.048 11.528 1 98.5 161 ILE A N 1
ATOM 1213 C CA . ILE A 1 161 ? 3.372 25.958 12.199 1 98.5 161 ILE A CA 1
ATOM 1214 C C . ILE A 1 161 ? 3.773 24.624 11.572 1 98.5 161 ILE A C 1
ATOM 1216 O O . ILE A 1 161 ? 3.506 24.379 10.393 1 98.5 161 ILE A O 1
ATOM 1220 N N . SER A 1 162 ? 4.407 23.746 12.348 1 98.4 162 SER A N 1
ATOM 1221 C CA . SER A 1 162 ? 4.839 22.455 11.824 1 98.4 162 SER A CA 1
ATOM 1222 C C . SER A 1 162 ? 3.694 21.447 11.823 1 98.4 162 SER A C 1
ATOM 1224 O O . SER A 1 162 ? 2.522 21.831 11.846 1 98.4 162 SER A O 1
ATOM 1226 N N . PHE A 1 163 ? 3.98 20.24 11.641 1 98.22 163 PHE A N 1
ATOM 1227 C CA . PHE A 1 163 ? 3.029 19.158 11.418 1 98.22 163 PHE A CA 1
ATOM 1228 C C . PHE A 1 163 ? 2.189 18.909 12.665 1 98.22 163 PHE A C 1
ATOM 1230 O O . PHE A 1 163 ? 2.729 18.74 13.76 1 98.22 163 PHE A O 1
ATOM 1237 N N . TYR A 1 164 ? 0.813 18.834 12.512 1 97.88 164 TYR A N 1
ATOM 1238 C CA . TYR A 1 164 ? -0.08 18.471 13.606 1 97.88 164 TYR A CA 1
ATOM 1239 C C . TYR A 1 164 ? -0.043 16.97 13.866 1 97.88 164 TYR A C 1
ATOM 1241 O O . TYR A 1 164 ? -0.161 16.169 12.936 1 97.88 164 TYR A O 1
ATOM 1249 N N . ALA A 1 165 ? 0.015 16.613 15.138 1 97.92 165 ALA A N 1
ATOM 1250 C CA . ALA A 1 165 ? -0.093 15.191 15.455 1 97.92 165 ALA A CA 1
ATOM 1251 C C . ALA A 1 165 ? -1.42 14.619 14.963 1 97.92 165 ALA A C 1
ATOM 1253 O O . ALA A 1 165 ? -1.475 13.48 14.493 1 97.92 165 ALA A O 1
ATOM 1254 N N . THR A 1 166 ? -2.468 15.402 14.974 1 97.29 1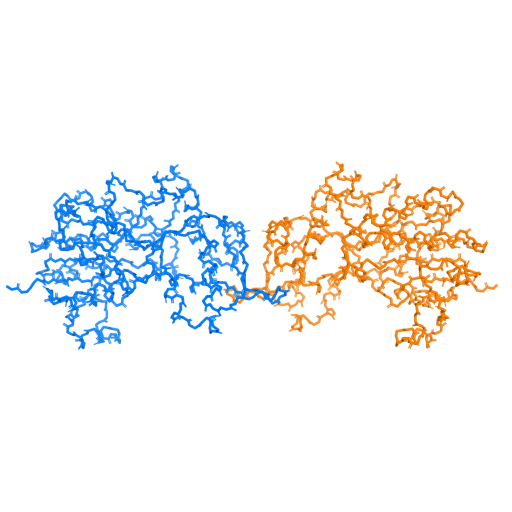66 THR A N 1
ATOM 1255 C CA . THR A 1 166 ? -3.809 14.936 14.637 1 97.29 166 THR A CA 1
ATOM 1256 C C . THR A 1 166 ? -3.947 14.728 13.131 1 97.29 166 THR A C 1
ATOM 1258 O O . THR A 1 166 ? -4.952 14.19 12.663 1 97.29 166 THR A O 1
ATOM 1261 N N . ASN A 1 167 ? -2.954 15.183 12.33 1 97.12 167 ASN A N 1
ATOM 1262 C CA . ASN A 1 167 ? -2.962 14.86 10.907 1 97.12 167 ASN A CA 1
ATOM 1263 C C . ASN A 1 167 ? -2.959 13.352 10.675 1 97.12 167 ASN A C 1
ATOM 1265 O O . ASN A 1 167 ? -3.367 12.883 9.611 1 97.12 167 ASN A O 1
ATOM 1269 N N . PHE A 1 168 ? -2.576 12.596 11.682 1 97.25 168 PHE A N 1
ATOM 1270 C CA . PHE A 1 168 ? -2.563 11.139 11.619 1 97.25 168 PHE A CA 1
ATOM 1271 C C . PHE A 1 168 ? -3.981 10.589 11.519 1 97.25 168 PHE A C 1
ATOM 1273 O O . PHE A 1 168 ? -4.174 9.411 11.212 1 97.25 168 PHE A O 1
ATOM 1280 N N . LEU A 1 169 ? -5.012 11.463 11.735 1 96.95 169 LEU A N 1
ATOM 1281 C CA . LEU A 1 169 ? -6.407 11.054 11.608 1 96.95 169 LEU A CA 1
ATOM 1282 C C . LEU A 1 169 ? -6.902 11.249 10.179 1 96.95 169 LEU A C 1
ATOM 1284 O O . LEU A 1 169 ? -7.999 10.804 9.831 1 96.95 169 LEU A O 1
ATOM 1288 N N . MET A 1 170 ? -6.11 11.951 9.354 1 96.56 170 MET A N 1
ATOM 1289 C CA . MET A 1 170 ? -6.501 12.129 7.958 1 96.56 170 MET A CA 1
ATOM 1290 C C . MET A 1 170 ? -6.497 10.797 7.217 1 96.56 170 MET A C 1
ATOM 1292 O O . MET A 1 170 ? -5.563 10.006 7.358 1 96.56 170 MET A O 1
ATOM 1296 N N . PRO A 1 171 ? -7.426 10.549 6.371 1 96.66 171 PRO A N 1
ATOM 1297 C CA . PRO A 1 171 ? -7.566 9.263 5.685 1 96.66 171 PRO A CA 1
ATOM 1298 C C . PRO A 1 171 ? -6.286 8.834 4.97 1 96.66 171 PRO A C 1
ATOM 1300 O O . PRO A 1 171 ? -5.95 7.647 4.957 1 96.66 171 PRO A O 1
ATOM 1303 N N . MET A 1 172 ? -5.533 9.752 4.405 1 97.47 172 MET A N 1
ATOM 1304 C CA . MET A 1 172 ? -4.377 9.393 3.588 1 97.47 172 MET A CA 1
ATOM 1305 C C . MET A 1 172 ? -3.134 9.211 4.453 1 97.47 172 MET A C 1
ATOM 1307 O O . MET A 1 172 ? -2.093 8.767 3.966 1 97.47 172 MET A O 1
ATOM 1311 N N . ILE A 1 173 ? -3.239 9.508 5.762 1 98.14 173 ILE A N 1
ATOM 1312 C CA . ILE A 1 173 ? -2.085 9.376 6.643 1 98.14 173 ILE A CA 1
ATOM 1313 C C . ILE A 1 173 ? -2.335 8.263 7.659 1 98.14 173 ILE A C 1
ATOM 1315 O O . ILE A 1 173 ? -1.398 7.594 8.099 1 98.14 173 ILE A O 1
ATOM 1319 N N . THR A 1 174 ? -3.516 7.975 8.051 1 97.14 174 THR A N 1
ATOM 1320 C CA . THR A 1 174 ? -3.898 7.019 9.085 1 97.14 174 THR A CA 1
ATOM 1321 C C . THR A 1 174 ? -3.509 5.6 8.679 1 97.14 174 THR A C 1
ATOM 1323 O O . THR A 1 174 ? -3.875 5.136 7.597 1 97.14 174 THR A O 1
ATOM 1326 N N . PRO A 1 175 ? -2.738 4.93 9.535 1 97.2 175 PRO A N 1
ATOM 1327 C CA . PRO A 1 175 ? -2.529 3.505 9.269 1 97.2 175 PRO A CA 1
ATOM 1328 C C . PRO A 1 175 ? -3.834 2.713 9.237 1 97.2 175 PRO A C 1
ATOM 1330 O O . PRO A 1 175 ? -4.693 2.897 10.103 1 97.2 175 PRO A O 1
ATOM 1333 N N . THR A 1 176 ? -3.996 1.934 8.259 1 96.12 176 THR A N 1
ATOM 1334 C CA . THR A 1 176 ? -5.237 1.196 8.058 1 96.12 176 THR A CA 1
ATOM 1335 C C . THR A 1 176 ? -4.97 -0.306 8.001 1 96.12 176 THR A C 1
ATOM 1337 O O . THR A 1 176 ? -3.989 -0.745 7.398 1 96.12 176 THR A O 1
ATOM 1340 N N . LEU A 1 177 ? -5.864 -1.056 8.612 1 96.09 177 LEU A N 1
ATOM 1341 C CA . LEU A 1 177 ? -5.713 -2.506 8.637 1 96.09 177 LEU A CA 1
ATOM 1342 C C . LEU A 1 177 ? -5.739 -3.081 7.225 1 96.09 177 LEU A C 1
ATOM 1344 O O . LEU A 1 177 ? -6.676 -2.828 6.464 1 96.09 177 LEU A O 1
ATOM 1348 N N . LEU A 1 178 ? -4.739 -3.707 6.862 1 96.08 178 LEU A N 1
ATOM 1349 C CA . LEU A 1 178 ? -4.703 -4.58 5.694 1 96.08 178 LEU A CA 1
ATOM 1350 C C . LEU A 1 178 ? -4.92 -6.035 6.096 1 96.08 178 LEU A C 1
ATOM 1352 O O . LEU A 1 178 ? -3.978 -6.717 6.506 1 96.08 178 LEU A O 1
ATOM 1356 N N . LYS A 1 179 ? -6.051 -6.482 5.913 1 94.59 179 LYS A N 1
ATOM 1357 C CA . LYS A 1 179 ? -6.547 -7.719 6.51 1 94.59 179 LYS A CA 1
ATOM 1358 C C . LYS A 1 179 ? -5.605 -8.884 6.224 1 94.59 179 LYS A C 1
ATOM 1360 O O . LYS A 1 179 ? -5.328 -9.698 7.108 1 94.59 179 LYS A O 1
ATOM 1365 N N . THR A 1 180 ? -5.092 -8.983 5.096 1 95.21 180 THR A N 1
ATOM 1366 C CA . THR A 1 180 ? -4.346 -10.161 4.67 1 95.21 180 THR A CA 1
ATOM 1367 C C . THR A 1 180 ? -2.968 -10.195 5.325 1 95.21 180 THR A C 1
ATOM 1369 O O . THR A 1 180 ? -2.282 -11.219 5.289 1 95.21 180 THR A O 1
ATOM 1372 N N . THR A 1 181 ? -2.532 -9.09 5.917 1 95.95 181 THR A N 1
ATOM 1373 C CA . THR A 1 181 ? -1.233 -9.024 6.578 1 95.95 181 THR A CA 1
ATOM 1374 C C . THR A 1 181 ? -1.387 -9.161 8.09 1 95.95 181 THR A C 1
ATOM 1376 O O . THR A 1 181 ? -0.416 -9.441 8.795 1 95.95 181 THR A O 1
ATOM 1379 N N . GLY A 1 182 ? -2.616 -8.824 8.586 1 94.77 182 GLY A N 1
ATOM 1380 C CA . GLY A 1 182 ? -2.828 -8.719 10.021 1 94.77 182 GLY A CA 1
ATOM 1381 C C . GLY A 1 182 ? -2.19 -7.484 10.629 1 94.77 182 GLY A C 1
ATOM 1382 O O . GLY A 1 182 ? -2.162 -7.331 11.852 1 94.77 182 GLY A O 1
ATOM 1383 N N . LYS A 1 183 ? -1.683 -6.574 9.827 1 96.51 183 LYS A N 1
ATOM 1384 C CA . LYS A 1 183 ? -1.023 -5.347 10.264 1 96.51 183 LYS A CA 1
ATOM 1385 C C . LYS A 1 183 ? -1.761 -4.113 9.751 1 96.51 183 LYS A C 1
ATOM 1387 O O . LYS A 1 183 ? -2.461 -4.179 8.738 1 96.51 183 LYS A O 1
ATOM 1392 N N . HIS A 1 184 ? -1.623 -3.066 10.476 1 97.53 184 HIS A N 1
ATOM 1393 C CA . HIS A 1 184 ? -1.971 -1.765 9.915 1 97.53 184 HIS A CA 1
ATOM 1394 C C . HIS A 1 184 ? -0.864 -1.244 9.005 1 97.53 184 HIS A C 1
ATOM 1396 O O . HIS A 1 184 ? 0.321 -1.379 9.321 1 97.53 184 HIS A O 1
ATOM 1402 N N . VAL A 1 185 ? -1.281 -0.753 7.886 1 98.11 185 VAL A N 1
ATOM 1403 C CA . VAL A 1 185 ? -0.29 -0.299 6.916 1 98.11 185 VAL A CA 1
ATOM 1404 C C . VAL A 1 185 ? -0.427 1.206 6.702 1 98.11 185 VAL A C 1
ATOM 1406 O O . VAL A 1 185 ? -1.538 1.717 6.538 1 98.11 185 VAL A O 1
ATOM 1409 N N . GLN A 1 186 ? 0.648 1.858 6.738 1 98.31 186 GLN A N 1
ATOM 1410 C CA . GLN A 1 186 ? 0.709 3.26 6.336 1 98.31 186 GLN A CA 1
ATOM 1411 C C . GLN A 1 186 ? 1.4 3.415 4.985 1 98.31 186 GLN A C 1
ATOM 1413 O O . GLN A 1 186 ? 2.556 3.018 4.823 1 98.31 186 GLN A O 1
ATOM 1418 N N . LEU A 1 187 ? 0.654 3.912 4.035 1 98.53 187 LEU A N 1
ATOM 1419 C CA . LEU A 1 187 ? 1.171 4.215 2.705 1 98.53 187 LEU A CA 1
ATOM 1420 C C . LEU A 1 187 ? 1.518 5.695 2.58 1 98.53 187 LEU A C 1
ATOM 1422 O O . LEU A 1 187 ? 0.649 6.555 2.739 1 98.53 187 LEU A O 1
ATOM 1426 N N . LEU A 1 188 ? 2.781 5.981 2.329 1 98.83 188 LEU A N 1
ATOM 1427 C CA . LEU A 1 188 ? 3.186 7.364 2.103 1 98.83 188 LEU A CA 1
ATOM 1428 C C . LEU A 1 188 ? 4.089 7.472 0.878 1 98.83 188 LEU A C 1
ATOM 1430 O O . LEU A 1 188 ? 4.796 6.521 0.537 1 98.83 188 LEU A O 1
ATOM 1434 N N . PRO A 1 189 ? 4.141 8.576 0.217 1 98.79 189 PRO A N 1
ATOM 1435 C CA . PRO A 1 189 ? 4.934 8.74 -1.004 1 98.79 189 PRO A CA 1
ATOM 1436 C C . PRO A 1 189 ? 6.352 9.233 -0.725 1 98.79 189 PRO A C 1
ATOM 1438 O O . PRO A 1 189 ? 6.888 10.046 -1.483 1 98.79 189 PRO A O 1
ATOM 1441 N N . ILE A 1 190 ? 6.919 8.87 0.458 1 98.82 190 ILE A N 1
ATOM 1442 C CA . ILE A 1 190 ? 8.263 9.251 0.879 1 98.82 190 ILE A CA 1
ATOM 1443 C C . ILE A 1 190 ? 8.96 8.054 1.523 1 98.82 190 ILE A C 1
ATOM 1445 O O . ILE A 1 190 ? 8.303 7.112 1.971 1 98.82 190 ILE A O 1
ATOM 1449 N N . PRO A 1 191 ? 10.292 8.07 1.56 1 98.46 191 PRO A N 1
ATOM 1450 C CA . PRO A 1 191 ? 11 7.035 2.317 1 98.46 191 PRO A CA 1
ATOM 1451 C C . PRO A 1 191 ? 10.751 7.129 3.821 1 98.46 191 PRO A C 1
ATOM 1453 O O . PRO A 1 191 ? 10.341 8.182 4.318 1 98.46 191 PRO A O 1
ATOM 1456 N N . GLU A 1 192 ? 11.002 6.108 4.473 1 98 192 GLU A N 1
ATOM 1457 C CA . GLU A 1 192 ? 10.635 5.991 5.881 1 98 192 GLU A CA 1
ATOM 1458 C C . GLU A 1 192 ? 11.538 6.852 6.76 1 98 192 GLU A C 1
ATOM 1460 O O . GLU A 1 192 ? 11.203 7.138 7.912 1 98 192 GLU A O 1
ATOM 1465 N N . ASP A 1 193 ? 12.692 7.269 6.233 1 98.55 193 ASP A N 1
ATOM 1466 C CA . ASP A 1 193 ? 13.632 8.045 7.036 1 98.55 193 ASP A CA 1
ATOM 1467 C C . ASP A 1 193 ? 13.408 9.544 6.848 1 98.55 193 ASP A C 1
ATOM 1469 O O . ASP A 1 193 ? 14.189 10.36 7.341 1 98.55 193 ASP A O 1
ATOM 1473 N N . THR A 1 194 ? 12.372 9.952 6.105 1 98.8 194 THR A N 1
ATOM 1474 C CA . THR A 1 194 ? 12.059 11.366 5.929 1 98.8 194 THR A CA 1
ATOM 1475 C C . THR A 1 194 ? 11.785 12.03 7.275 1 98.8 194 THR A C 1
ATOM 1477 O O . THR A 1 194 ? 10.95 11.557 8.049 1 98.8 194 THR A O 1
ATOM 1480 N N . PRO A 1 195 ? 12.467 13.118 7.606 1 98.77 195 PRO A N 1
ATOM 1481 C CA . PRO A 1 195 ? 12.196 13.832 8.855 1 98.77 195 PRO A CA 1
ATOM 1482 C C . PRO A 1 195 ? 10.887 14.617 8.814 1 98.77 195 PRO A C 1
ATOM 1484 O O . PRO A 1 195 ? 10.604 15.3 7.826 1 98.77 195 PRO A O 1
ATOM 1487 N N . ILE A 1 196 ? 10.13 14.481 9.819 1 98.62 196 ILE A N 1
ATOM 1488 C CA . ILE A 1 196 ? 8.891 15.231 9.997 1 98.62 196 ILE A CA 1
ATOM 1489 C C . ILE A 1 196 ? 8.951 16.025 11.299 1 98.62 196 ILE A C 1
ATOM 1491 O O . ILE A 1 196 ? 9.037 15.446 12.384 1 98.62 196 ILE A O 1
ATOM 1495 N N . THR A 1 197 ? 8.984 17.338 11.192 1 98.7 197 THR A N 1
ATOM 1496 C CA . THR A 1 197 ? 8.93 18.235 12.34 1 98.7 197 THR A CA 1
ATOM 1497 C C . THR A 1 197 ? 7.486 18.47 12.776 1 98.7 197 THR A C 1
ATOM 1499 O O . THR A 1 197 ? 6.647 18.875 11.969 1 98.7 197 THR A O 1
ATOM 1502 N N . THR A 1 198 ? 7.211 18.175 14.076 1 98.32 198 THR A N 1
ATOM 1503 C CA . THR A 1 198 ? 5.831 18.222 14.547 1 98.32 198 THR A CA 1
ATOM 1504 C C . THR A 1 198 ? 5.669 19.268 15.646 1 98.32 198 THR A C 1
ATOM 1506 O O . THR A 1 198 ? 6.631 19.597 16.343 1 98.32 198 THR A O 1
ATOM 1509 N N . LEU A 1 199 ? 4.455 19.751 15.724 1 98.32 199 LEU A N 1
ATOM 1510 C CA . LEU A 1 199 ? 4.053 20.661 16.792 1 98.32 199 LEU A CA 1
ATOM 1511 C C . LEU A 1 199 ? 3.338 19.907 17.908 1 98.32 199 LEU A C 1
ATOM 1513 O O . LEU A 1 199 ? 2.864 20.516 18.87 1 98.32 199 LEU A O 1
ATOM 1517 N N . GLY A 1 200 ? 3.281 18.544 17.777 1 97.99 200 GLY A N 1
ATOM 1518 C CA . GLY A 1 200 ? 2.566 17.761 18.772 1 97.99 200 GLY A CA 1
ATOM 1519 C C . GLY A 1 200 ? 1.113 18.17 18.923 1 97.99 200 GLY A C 1
ATOM 1520 O O . GLY A 1 200 ? 0.355 18.159 17.951 1 97.99 200 GLY A O 1
ATOM 1521 N N . ALA A 1 201 ? 0.746 18.642 20.103 1 98.4 201 ALA A N 1
ATOM 1522 C CA . ALA A 1 201 ? -0.628 19.049 20.387 1 98.4 201 ALA A CA 1
ATOM 1523 C C . ALA A 1 201 ? -0.879 20.484 19.933 1 98.4 201 ALA A C 1
ATOM 1525 O O . ALA A 1 201 ? -0.698 21.427 20.707 1 98.4 201 ALA A O 1
ATOM 1526 N N . THR A 1 202 ? -1.391 20.596 18.757 1 98.17 202 THR A N 1
ATOM 1527 C CA . THR A 1 202 ? -1.654 21.9 18.158 1 98.17 202 THR A CA 1
ATOM 1528 C C . THR A 1 202 ? -2.596 22.719 19.037 1 98.17 202 THR A C 1
ATOM 1530 O O . THR A 1 202 ? -2.416 23.929 19.19 1 98.17 202 THR A O 1
ATOM 1533 N N . THR A 1 203 ? -3.538 22.112 19.736 1 98.06 203 THR A N 1
ATOM 1534 C CA . THR A 1 203 ? -4.57 22.774 20.525 1 98.06 203 THR A CA 1
ATOM 1535 C C . THR A 1 203 ? -4.005 23.261 21.856 1 98.06 203 THR A C 1
ATOM 1537 O O . THR A 1 203 ? -4.695 23.941 22.618 1 98.06 203 THR A O 1
ATOM 1540 N N . ILE A 1 204 ? -2.776 22.942 22.096 1 98.46 204 ILE A N 1
ATOM 1541 C CA . ILE A 1 204 ? -2.134 23.356 23.339 1 98.46 204 ILE A CA 1
ATOM 1542 C C . ILE A 1 204 ? -0.902 24.202 23.026 1 98.46 204 ILE A C 1
ATOM 1544 O O . ILE A 1 204 ? -0.821 25.364 23.431 1 98.46 204 ILE A O 1
ATOM 1548 N N . ASN A 1 205 ? -0.067 23.63 22.204 1 98.88 205 ASN A N 1
ATOM 1549 C CA . ASN A 1 205 ? 1.271 24.183 22.027 1 98.88 205 ASN A CA 1
ATOM 1550 C C . ASN A 1 205 ? 1.236 25.501 21.258 1 98.88 205 ASN A C 1
ATOM 1552 O O . ASN A 1 205 ? 2.074 26.376 21.479 1 98.88 205 ASN A O 1
ATOM 1556 N N . THR A 1 206 ? 0.289 25.649 20.29 1 98.81 206 THR A N 1
ATOM 1557 C CA . THR A 1 206 ? 0.214 26.9 19.544 1 98.81 206 THR A CA 1
ATOM 1558 C C . THR A 1 206 ? 0.055 28.086 20.491 1 98.81 206 THR A C 1
ATOM 1560 O O . THR A 1 206 ? 0.739 29.101 20.343 1 98.81 206 THR A O 1
ATOM 1563 N N . GLY A 1 207 ? -0.861 27.96 21.481 1 98.71 207 GLY A N 1
ATOM 1564 C CA . GLY A 1 207 ? -1.087 29.023 22.447 1 98.71 207 GLY A CA 1
ATOM 1565 C C . GLY A 1 207 ? 0.135 29.332 23.292 1 98.71 207 GLY A C 1
ATOM 1566 O O . GLY A 1 207 ? 0.412 30.495 23.591 1 98.71 207 GLY A O 1
ATOM 1567 N N . ILE A 1 208 ? 0.868 28.298 23.661 1 98.68 208 ILE A N 1
ATOM 1568 C CA . ILE A 1 208 ? 2.091 28.471 24.438 1 98.68 208 ILE A CA 1
ATOM 1569 C C . ILE A 1 208 ? 3.095 29.302 23.641 1 98.68 208 ILE A C 1
ATOM 1571 O O . ILE A 1 208 ? 3.698 30.236 24.174 1 98.68 208 ILE A O 1
ATOM 1575 N N . TYR A 1 209 ? 3.26 28.991 22.385 1 98.84 209 TYR A N 1
ATOM 1576 C CA . TYR A 1 209 ? 4.175 29.736 21.527 1 98.84 209 TYR A CA 1
ATOM 1577 C C . TYR A 1 209 ? 3.726 31.184 21.378 1 98.84 209 TYR A C 1
ATOM 1579 O O . TYR A 1 209 ? 4.54 32.106 21.472 1 98.84 209 TYR A O 1
ATOM 1587 N N . VAL A 1 210 ? 2.433 31.392 21.103 1 98.8 210 VAL A N 1
ATOM 1588 C CA . VAL A 1 210 ? 1.925 32.74 20.871 1 98.8 210 VAL A CA 1
ATOM 1589 C C . VAL A 1 210 ? 2.133 33.593 22.12 1 98.8 210 VAL A C 1
ATOM 1591 O O . VAL A 1 210 ? 2.571 34.742 22.029 1 98.8 210 VAL A O 1
ATOM 1594 N N . LEU A 1 211 ? 1.865 33.072 23.313 1 98.33 211 LEU A N 1
ATOM 1595 C CA . LEU A 1 211 ? 2.085 33.814 24.55 1 98.33 211 LEU A CA 1
ATOM 1596 C C . LEU A 1 211 ? 3.561 34.158 24.722 1 98.33 211 LEU A C 1
ATOM 1598 O O . LEU A 1 211 ? 3.9 35.268 25.137 1 98.33 211 LEU A O 1
ATOM 1602 N N . ALA A 1 212 ? 4.418 33.169 24.47 1 98.5 212 ALA A N 1
ATOM 1603 C CA . ALA A 1 212 ? 5.854 33.408 24.59 1 98.5 212 ALA A CA 1
ATOM 1604 C C . ALA A 1 212 ? 6.306 34.516 23.644 1 98.5 212 ALA A C 1
ATOM 1606 O O . ALA A 1 212 ? 7.145 35.345 24.005 1 98.5 212 ALA A O 1
ATOM 1607 N N . ILE A 1 213 ? 5.799 34.5 22.436 1 98.7 213 ILE A N 1
ATOM 1608 C CA . ILE A 1 213 ? 6.109 35.519 21.44 1 98.7 213 ILE A CA 1
ATOM 1609 C C . ILE A 1 213 ? 5.71 36.895 21.969 1 98.7 213 ILE A C 1
ATOM 1611 O O . ILE A 1 213 ? 6.506 37.837 21.928 1 98.7 213 ILE A O 1
ATOM 1615 N N . LEU A 1 214 ? 4.518 37.041 22.531 1 98.39 214 LEU A N 1
ATOM 1616 C CA . LEU A 1 214 ? 3.988 38.31 23.018 1 98.39 214 LEU A CA 1
ATOM 1617 C C . LEU A 1 214 ? 4.781 38.805 24.223 1 98.39 214 LEU A C 1
ATOM 1619 O O . LEU A 1 214 ? 4.903 40.013 24.438 1 98.39 214 LEU A O 1
ATOM 1623 N N . GLN A 1 215 ? 5.339 37.908 24.903 1 97.21 215 GLN A N 1
ATOM 1624 C CA . GLN A 1 215 ? 6.059 38.257 26.123 1 97.21 215 GLN A CA 1
ATOM 1625 C C . GLN A 1 215 ? 7.507 38.631 25.82 1 97.21 215 GLN A C 1
ATOM 1627 O O . GLN A 1 215 ? 8.192 39.216 26.662 1 97.21 215 GLN A O 1
ATOM 1632 N N . GLN A 1 216 ? 7.904 38.329 24.599 1 97.97 216 GLN A N 1
ATOM 1633 C CA . GLN A 1 216 ? 9.303 38.577 24.268 1 97.97 216 GLN A CA 1
ATOM 1634 C C . GLN A 1 216 ? 9.433 39.299 22.93 1 97.97 216 GLN A C 1
ATOM 1636 O O . GLN A 1 216 ? 10.167 38.853 22.047 1 97.97 216 GLN A O 1
ATOM 1641 N N . PRO A 1 217 ? 8.779 40.442 22.788 1 97.76 217 PRO A N 1
ATOM 1642 C CA . PRO A 1 217 ? 8.812 41.162 21.513 1 97.76 217 PRO A CA 1
ATOM 1643 C C . PRO A 1 217 ? 10.229 41.537 21.083 1 97.76 217 PRO A C 1
ATOM 1645 O O . PRO A 1 217 ? 10.502 41.666 19.887 1 97.76 217 PRO A O 1
ATOM 1648 N N . GLN A 1 218 ? 11.173 41.669 21.967 1 97.4 218 GLN A N 1
ATOM 1649 C CA . GLN A 1 218 ? 12.549 42.024 21.636 1 97.4 218 GLN A CA 1
ATOM 1650 C C . GLN A 1 218 ? 13.224 40.917 20.832 1 97.4 218 GLN A C 1
ATOM 1652 O O . GLN A 1 218 ? 14.161 41.176 20.074 1 97.4 218 GLN A O 1
ATOM 1657 N N . LEU A 1 219 ? 12.763 39.739 21.015 1 97.55 219 LEU A N 1
ATOM 1658 C CA . LEU A 1 219 ? 13.311 38.592 20.299 1 97.55 219 LEU A CA 1
ATOM 1659 C C . LEU A 1 219 ? 12.548 38.346 19.002 1 97.55 219 LEU A C 1
ATOM 1661 O O . LEU A 1 219 ? 13.105 37.81 18.041 1 97.55 219 LEU A O 1
ATOM 1665 N N . THR A 1 220 ? 11.278 38.776 19.019 1 97.92 220 THR A N 1
ATOM 1666 C CA . THR A 1 220 ? 10.405 38.255 17.973 1 97.92 220 THR A CA 1
ATOM 1667 C C . THR A 1 220 ? 9.996 39.364 17.008 1 97.92 220 THR A C 1
ATOM 1669 O O . THR A 1 220 ? 9.319 39.107 16.01 1 97.92 220 THR A O 1
ATOM 1672 N N . LEU A 1 221 ? 10.334 40.584 17.289 1 97.11 221 LEU A N 1
ATOM 1673 C CA . LEU A 1 221 ? 10.146 41.725 16.399 1 97.11 221 LEU A CA 1
ATOM 1674 C C . LEU A 1 221 ? 11.487 42.344 16.019 1 97.11 221 LEU A C 1
ATOM 1676 O O . LEU A 1 221 ? 12.48 42.169 16.729 1 97.11 221 LEU A O 1
ATOM 1680 N N . PRO A 1 222 ? 11.536 43.062 14.754 1 96.66 222 PRO A N 1
ATOM 1681 C CA . PRO A 1 222 ? 10.551 43.219 13.681 1 96.66 222 PRO A CA 1
ATOM 1682 C C . PRO A 1 222 ? 10.641 42.113 12.632 1 96.66 222 PRO A C 1
ATOM 1684 O O . PRO A 1 222 ? 11.717 41.862 12.084 1 96.66 222 PRO A O 1
ATOM 1687 N N . GLY A 1 223 ? 9.593 41.456 12.272 1 97.13 223 GLY A N 1
ATOM 1688 C CA . GLY A 1 223 ? 9.534 40.586 11.108 1 97.13 223 GLY A CA 1
ATOM 1689 C C . GLY A 1 223 ? 10.298 39.289 11.294 1 97.13 223 GLY A C 1
ATOM 1690 O O . GLY A 1 223 ? 10.859 38.75 10.337 1 97.13 223 GLY A O 1
ATOM 1691 N N . ARG A 1 224 ? 10.381 38.812 12.59 1 97.95 224 ARG A N 1
ATOM 1692 C CA . ARG A 1 224 ? 11.108 37.571 12.843 1 97.95 224 ARG A CA 1
ATOM 1693 C C . ARG A 1 224 ? 10.208 36.358 12.633 1 97.95 224 ARG A C 1
ATOM 1695 O O . ARG A 1 224 ? 8.982 36.47 12.691 1 97.95 224 ARG A O 1
ATOM 1702 N N . THR A 1 225 ? 10.896 35.241 12.338 1 98.72 225 THR A N 1
ATOM 1703 C CA . THR A 1 225 ? 10.187 33.979 12.157 1 98.72 225 THR A CA 1
ATOM 1704 C C . THR A 1 225 ? 10.389 33.068 13.364 1 98.72 225 THR A C 1
ATOM 1706 O O . THR A 1 225 ? 11.52 32.85 13.802 1 98.72 225 THR A O 1
ATOM 1709 N N . VAL A 1 226 ? 9.327 32.608 13.958 1 98.84 226 VAL A N 1
ATOM 1710 C CA . VAL A 1 226 ? 9.342 31.618 15.029 1 98.84 226 VAL A CA 1
ATOM 1711 C C . VAL A 1 226 ? 8.846 30.275 14.498 1 98.84 226 VAL A C 1
ATOM 1713 O O . VAL A 1 226 ? 7.799 30.205 13.849 1 98.84 226 VAL A O 1
ATOM 1716 N N . LEU A 1 227 ? 9.603 29.198 14.704 1 98.75 227 LEU A N 1
ATOM 1717 C CA . LEU A 1 227 ? 9.181 27.846 14.354 1 98.75 227 LEU A CA 1
ATOM 1718 C C . LEU A 1 227 ? 8.533 27.153 15.548 1 98.75 227 LEU A C 1
ATOM 1720 O O . LEU A 1 227 ? 9.203 26.863 16.542 1 98.75 227 LEU A O 1
ATOM 1724 N N . ALA A 1 228 ? 7.231 26.967 15.454 1 98.73 228 ALA A N 1
ATOM 1725 C CA . ALA A 1 228 ? 6.533 26.191 16.476 1 98.73 228 ALA A CA 1
ATOM 1726 C C . ALA A 1 228 ? 6.706 24.694 16.241 1 98.73 228 ALA A C 1
ATOM 1728 O O . ALA A 1 228 ? 6.197 24.151 15.257 1 98.73 228 ALA A O 1
ATOM 1729 N N . GLU A 1 229 ? 7.445 24.038 17.113 1 98.4 229 GLU A N 1
ATOM 1730 C CA . GLU A 1 229 ? 7.726 22.61 17.002 1 98.4 229 GLU A CA 1
ATOM 1731 C C . GLU A 1 229 ? 7.963 21.986 18.374 1 98.4 229 GLU A C 1
ATOM 1733 O O . GLU A 1 229 ? 8.27 22.691 19.338 1 98.4 229 GLU A O 1
ATOM 1738 N N . THR A 1 230 ? 7.768 20.725 18.484 1 98.37 230 THR A N 1
ATOM 1739 C CA . THR A 1 230 ? 8.104 19.977 19.691 1 98.37 230 THR A CA 1
ATOM 1740 C C . THR A 1 230 ? 9.288 19.048 19.439 1 98.37 230 THR A C 1
ATOM 1742 O O . THR A 1 230 ? 10.17 18.914 20.289 1 98.37 230 THR A O 1
ATOM 1745 N N . GLU A 1 231 ? 9.317 18.386 18.289 1 97.89 231 GLU A N 1
ATOM 1746 C CA . GLU A 1 231 ? 10.321 17.376 17.965 1 97.89 231 GLU A CA 1
ATOM 1747 C C . GLU A 1 231 ? 10.339 17.077 16.469 1 97.89 231 GLU A C 1
ATOM 1749 O O . GLU A 1 231 ? 9.385 17.393 15.756 1 97.89 231 GLU A O 1
ATOM 1754 N N . THR A 1 232 ? 11.418 16.559 16.003 1 98.4 232 THR A N 1
ATOM 1755 C CA . THR A 1 232 ? 11.552 16.01 14.659 1 98.4 232 THR A CA 1
ATOM 1756 C C . THR A 1 232 ? 11.825 14.51 14.711 1 98.4 232 THR A C 1
ATOM 1758 O O . THR A 1 232 ? 12.75 14.065 15.395 1 98.4 232 THR A O 1
ATOM 1761 N N . LEU A 1 233 ? 10.964 13.78 14.066 1 98.49 233 LEU A N 1
ATOM 1762 C CA . LEU A 1 233 ? 11.082 12.33 13.971 1 98.49 233 LEU A CA 1
ATOM 1763 C C . LEU A 1 233 ? 11.015 11.873 12.517 1 98.49 233 LEU A C 1
ATOM 1765 O O . LEU A 1 233 ? 10.508 12.597 11.658 1 98.49 233 LEU A O 1
ATOM 1769 N N . THR A 1 234 ? 11.502 10.723 12.246 1 98.73 234 THR A N 1
ATOM 1770 C CA . THR A 1 234 ? 11.31 10.168 10.911 1 98.73 234 THR A CA 1
ATOM 1771 C C . THR A 1 234 ? 9.878 9.674 10.731 1 98.73 234 THR A C 1
ATOM 1773 O O . THR A 1 234 ? 9.173 9.428 11.712 1 98.73 234 THR A O 1
ATOM 1776 N N . ALA A 1 235 ? 9.492 9.535 9.497 1 98.68 235 ALA A N 1
ATOM 1777 C CA . ALA A 1 235 ? 8.179 8.961 9.214 1 98.68 235 ALA A CA 1
ATOM 1778 C C . ALA A 1 235 ? 8.013 7.607 9.899 1 98.68 235 ALA A C 1
ATOM 1780 O O . ALA A 1 235 ? 6.982 7.342 10.522 1 98.68 235 ALA A O 1
ATOM 1781 N N . ARG A 1 236 ? 9.003 6.785 9.899 1 98.6 236 ARG A N 1
ATOM 1782 C CA . ARG A 1 236 ? 8.982 5.47 10.532 1 98.6 236 ARG A CA 1
ATOM 1783 C C . ARG A 1 236 ? 8.857 5.593 12.047 1 98.6 236 ARG A C 1
ATOM 1785 O O . ARG A 1 236 ? 8.114 4.838 12.676 1 98.6 236 ARG A O 1
ATOM 1792 N N . ASP A 1 237 ? 9.595 6.477 12.634 1 98.68 237 ASP A N 1
ATOM 1793 C CA . ASP A 1 237 ? 9.554 6.657 14.082 1 98.68 237 ASP A CA 1
ATOM 1794 C C . ASP A 1 237 ? 8.157 7.062 14.546 1 98.68 237 ASP A C 1
ATOM 1796 O O . ASP A 1 237 ? 7.699 6.626 15.604 1 98.68 237 ASP A O 1
ATOM 1800 N N . ILE A 1 238 ? 7.485 7.911 13.783 1 98.77 238 ILE A N 1
ATOM 1801 C CA . ILE A 1 238 ? 6.139 8.341 14.147 1 98.77 238 ILE A CA 1
ATOM 1802 C C . ILE A 1 238 ? 5.184 7.151 14.09 1 98.77 238 ILE A C 1
ATOM 1804 O O . ILE A 1 238 ? 4.362 6.963 14.989 1 98.77 238 ILE A O 1
ATOM 1808 N N . LEU A 1 239 ? 5.311 6.358 13.051 1 98.7 239 LEU A N 1
ATOM 1809 C CA . LEU A 1 239 ? 4.482 5.161 12.956 1 98.7 239 LEU A CA 1
ATOM 1810 C C . LEU A 1 239 ? 4.756 4.217 14.123 1 98.7 239 LEU A C 1
ATOM 1812 O O . LEU A 1 239 ? 3.831 3.61 14.666 1 98.7 239 LEU A O 1
ATOM 1816 N N . ASN A 1 240 ? 6.028 4.04 14.51 1 98.52 240 ASN A N 1
ATOM 1817 C CA . ASN A 1 240 ? 6.384 3.191 15.642 1 98.52 240 ASN A CA 1
ATOM 1818 C C . ASN A 1 240 ? 5.744 3.685 16.936 1 98.52 240 ASN A C 1
ATOM 1820 O O . ASN A 1 240 ? 5.269 2.884 17.743 1 98.52 240 ASN A O 1
ATOM 1824 N N . LEU A 1 241 ? 5.732 5.008 17.103 1 98.51 241 LEU A N 1
ATOM 1825 C CA . LEU A 1 241 ? 5.076 5.578 18.275 1 98.51 241 LEU A CA 1
ATOM 1826 C C . LEU A 1 241 ? 3.581 5.274 18.262 1 98.51 241 LEU A C 1
ATOM 1828 O O . LEU A 1 241 ? 3.004 4.934 19.298 1 98.51 241 LEU A O 1
ATOM 1832 N N . TRP A 1 242 ? 2.993 5.42 17.107 1 98.37 242 TRP A N 1
ATOM 1833 C CA . TRP A 1 242 ? 1.577 5.097 16.959 1 98.37 242 TRP A CA 1
ATOM 1834 C C . TRP A 1 242 ? 1.308 3.644 17.334 1 98.37 242 TRP A C 1
ATOM 1836 O O . TRP A 1 242 ? 0.375 3.352 18.086 1 98.37 242 TRP A O 1
ATOM 1846 N N . SER A 1 243 ? 2.121 2.761 16.746 1 98.08 243 SER A N 1
ATOM 1847 C CA . SER A 1 243 ? 1.964 1.334 17.009 1 98.08 243 SER A CA 1
ATOM 1848 C C . SER A 1 243 ? 2.12 1.026 18.495 1 98.08 243 SER A C 1
ATOM 1850 O O . SER A 1 243 ? 1.358 0.235 19.054 1 98.08 243 SER A O 1
ATOM 1852 N N . GLU A 1 244 ? 3.101 1.603 19.117 1 98 244 GLU A N 1
ATOM 1853 C CA . GLU A 1 244 ? 3.349 1.425 20.545 1 98 244 GLU A CA 1
ATOM 1854 C C . GLU A 1 244 ? 2.14 1.851 21.372 1 98 244 GLU A C 1
ATOM 1856 O O . GLU A 1 244 ? 1.687 1.11 22.248 1 98 244 GLU A O 1
ATOM 1861 N N . VAL A 1 245 ? 1.567 2.967 21.037 1 97.68 245 VAL A N 1
ATOM 1862 C CA . VAL A 1 245 ? 0.506 3.566 21.84 1 97.68 245 VAL A CA 1
ATOM 1863 C C . VAL A 1 245 ? -0.814 2.845 21.572 1 97.68 245 VAL A C 1
ATOM 1865 O O . VAL A 1 245 ? -1.609 2.633 22.49 1 97.68 245 VAL A O 1
ATOM 1868 N N . SER A 1 246 ? -1.036 2.471 20.35 1 96.6 246 SER A N 1
ATOM 1869 C CA . SER A 1 246 ? -2.298 1.851 19.963 1 96.6 246 SER A CA 1
ATOM 1870 C C . SER A 1 246 ? -2.3 0.358 20.278 1 96.6 246 SER A C 1
ATOM 1872 O O . SER A 1 246 ? -3.362 -0.262 20.363 1 96.6 246 SER A O 1
ATOM 1874 N N . GLY A 1 247 ? -1.085 -0.221 20.313 1 96.82 247 GLY A N 1
ATOM 1875 C CA . GLY A 1 247 ? -0.962 -1.661 20.479 1 96.82 247 GLY A CA 1
ATOM 1876 C C . GLY A 1 247 ? -1.219 -2.433 19.199 1 96.82 247 GLY A C 1
ATOM 1877 O O . GLY A 1 247 ? -1.378 -3.655 19.226 1 96.82 247 GLY A O 1
ATOM 1878 N N . LEU A 1 248 ? -1.322 -1.749 18.095 1 96.72 248 LEU A N 1
ATOM 1879 C CA . LEU A 1 248 ? -1.616 -2.366 16.806 1 96.72 248 LEU A CA 1
ATOM 1880 C C . LEU A 1 248 ? -0.35 -2.501 15.967 1 96.72 248 LEU A C 1
ATOM 1882 O O . LEU A 1 248 ? 0.396 -1.533 15.8 1 96.72 248 LEU A O 1
ATOM 1886 N N . PRO A 1 249 ? -0.074 -3.693 15.518 1 97.3 249 PRO A N 1
ATOM 1887 C CA . PRO A 1 249 ? 1.092 -3.824 14.642 1 97.3 249 PRO A CA 1
ATOM 1888 C C . PRO A 1 249 ? 0.966 -2.998 13.364 1 97.3 249 PRO A C 1
ATOM 1890 O O . PRO A 1 249 ? -0.125 -2.891 12.799 1 97.3 249 PRO A O 1
ATOM 1893 N N . ALA A 1 250 ? 2.065 -2.403 12.966 1 97.72 250 ALA A N 1
ATOM 1894 C CA . ALA A 1 250 ? 2.015 -1.525 11.799 1 97.72 250 ALA A CA 1
ATOM 1895 C C . ALA A 1 250 ? 3.236 -1.728 10.907 1 97.72 250 ALA A C 1
ATOM 1897 O O . ALA A 1 250 ? 4.295 -2.15 11.38 1 97.72 250 ALA A O 1
ATOM 1898 N N . GLU A 1 251 ? 3.083 -1.509 9.677 1 98.36 251 GLU A N 1
ATOM 1899 C CA . GLU A 1 251 ? 4.147 -1.557 8.679 1 98.36 251 GLU A CA 1
ATOM 1900 C C . GLU A 1 251 ? 4.127 -0.315 7.792 1 98.36 251 GLU A C 1
ATOM 1902 O O . GLU A 1 251 ? 3.057 0.172 7.421 1 98.36 251 GLU A O 1
ATOM 1907 N N . TYR A 1 252 ? 5.327 0.162 7.525 1 98.54 252 TYR A N 1
ATOM 1908 C CA . TYR A 1 252 ? 5.499 1.322 6.658 1 98.54 252 TYR A CA 1
ATOM 1909 C C . TYR A 1 252 ? 5.723 0.894 5.212 1 98.54 252 TYR A C 1
ATOM 1911 O O . TYR A 1 252 ? 6.549 0.022 4.937 1 98.54 252 TYR A O 1
ATOM 1919 N N . VAL A 1 253 ? 5.003 1.501 4.251 1 98.65 253 VAL A N 1
ATOM 1920 C CA . VAL A 1 253 ? 5.198 1.207 2.835 1 98.65 253 VAL A CA 1
ATOM 1921 C C . VAL A 1 253 ? 5.301 2.511 2.046 1 98.65 253 VAL A C 1
ATOM 1923 O O . VAL A 1 253 ? 4.404 3.355 2.11 1 98.65 253 VAL A O 1
ATOM 1926 N N . SER A 1 254 ? 6.397 2.669 1.336 1 98.67 254 SER A N 1
ATOM 1927 C CA . SER A 1 254 ? 6.569 3.823 0.46 1 98.67 254 SER A CA 1
ATOM 1928 C C . SER A 1 254 ? 5.993 3.555 -0.927 1 98.67 254 SER A C 1
ATOM 1930 O O . SER A 1 254 ? 6.249 2.504 -1.519 1 98.67 254 SER A O 1
ATOM 1932 N N . ILE A 1 255 ? 5.206 4.435 -1.437 1 98.59 255 ILE A N 1
ATOM 1933 C CA . ILE A 1 255 ? 4.63 4.324 -2.773 1 98.59 255 ILE A CA 1
ATOM 1934 C C . ILE A 1 255 ? 4.889 5.61 -3.554 1 98.59 255 ILE A C 1
ATOM 1936 O O . ILE A 1 255 ? 5.377 6.595 -2.996 1 98.59 255 ILE A O 1
ATOM 1940 N N . SER A 1 256 ? 4.611 5.646 -4.847 1 98.25 256 SER A N 1
ATOM 1941 C CA . SER A 1 256 ? 4.801 6.848 -5.652 1 98.25 256 SER A CA 1
ATOM 1942 C C . SER A 1 256 ? 3.719 7.884 -5.363 1 98.25 256 SER A C 1
ATOM 1944 O O . SER A 1 256 ? 2.64 7.542 -4.876 1 98.25 256 SER A O 1
ATOM 1946 N N . LEU A 1 257 ? 4.025 9.09 -5.712 1 98.29 257 LEU A N 1
ATOM 1947 C CA . LEU A 1 257 ? 3.038 10.155 -5.56 1 98.29 257 LEU A CA 1
ATOM 1948 C C . LEU A 1 257 ? 1.802 9.875 -6.408 1 98.29 257 LEU A C 1
ATOM 1950 O O . LEU A 1 257 ? 0.677 10.147 -5.982 1 98.29 257 LEU A O 1
ATOM 1954 N N . ASP A 1 258 ? 1.977 9.338 -7.603 1 98.21 258 ASP A N 1
ATOM 1955 C CA . ASP A 1 258 ? 0.855 9.055 -8.493 1 98.21 258 ASP A CA 1
ATOM 1956 C C . ASP A 1 258 ? -0.058 7.983 -7.903 1 98.21 258 ASP A C 1
ATOM 1958 O O . ASP A 1 258 ? -1.283 8.12 -7.929 1 98.21 258 ASP A O 1
ATOM 1962 N N . HIS A 1 259 ? 0.55 6.923 -7.342 1 98.45 259 HIS A N 1
ATOM 1963 C CA . HIS A 1 259 ? -0.256 5.897 -6.69 1 98.45 259 HIS A CA 1
ATOM 1964 C C . HIS A 1 259 ? -0.948 6.447 -5.448 1 98.45 259 HIS A C 1
ATOM 1966 O O . HIS A 1 259 ? -2.102 6.109 -5.174 1 98.45 259 HIS A O 1
ATOM 1972 N N . TYR A 1 260 ? -0.236 7.253 -4.72 1 98.63 260 TYR A N 1
ATOM 1973 C CA . TYR A 1 260 ? -0.795 7.887 -3.532 1 98.63 260 TYR A CA 1
ATOM 1974 C C . TYR A 1 260 ? -2.011 8.735 -3.888 1 98.63 260 TYR A C 1
ATOM 1976 O O . TYR A 1 260 ? -3.057 8.632 -3.243 1 98.63 260 TYR A O 1
ATOM 1984 N N . ASP A 1 261 ? -1.918 9.517 -4.949 1 98.28 261 ASP A N 1
ATOM 1985 C CA . ASP A 1 261 ? -3.011 10.374 -5.399 1 98.28 261 ASP A CA 1
ATOM 1986 C C . ASP A 1 261 ? -4.17 9.544 -5.945 1 98.28 261 ASP A C 1
ATOM 1988 O O . ASP A 1 261 ? -5.334 9.929 -5.811 1 98.28 261 ASP A O 1
ATOM 1992 N N . ALA A 1 262 ? -3.889 8.442 -6.497 1 98.02 262 ALA A N 1
ATOM 1993 C CA . ALA A 1 262 ? -4.936 7.57 -7.024 1 98.02 262 ALA A CA 1
ATOM 1994 C C . ALA A 1 262 ? -5.765 6.964 -5.896 1 98.02 262 ALA A C 1
ATOM 1996 O O . ALA A 1 262 ? -6.959 6.705 -6.065 1 98.02 262 ALA A O 1
ATOM 1997 N N . LEU A 1 263 ? -5.151 6.734 -4.741 1 98.19 263 LEU A N 1
ATOM 1998 C CA . LEU A 1 263 ? -5.847 6.166 -3.591 1 98.19 263 LEU A CA 1
ATOM 1999 C C . LEU A 1 263 ? -6.741 7.209 -2.928 1 98.19 263 LEU A C 1
ATOM 2001 O O . LEU A 1 263 ? -7.842 6.89 -2.475 1 98.19 263 LEU A O 1
ATOM 2005 N N . TRP A 1 264 ? -6.271 8.429 -2.877 1 97.91 264 TRP A N 1
ATOM 2006 C CA . TRP A 1 264 ? -6.997 9.542 -2.275 1 97.91 264 TRP A CA 1
ATOM 2007 C C . TRP A 1 264 ? -6.971 10.765 -3.186 1 97.91 264 TRP A C 1
ATOM 2009 O O . TRP A 1 264 ? -6.363 11.784 -2.851 1 97.91 264 TRP A O 1
ATOM 2019 N N . PRO A 1 265 ? -7.722 10.719 -4.29 1 95.69 265 PRO A N 1
ATOM 2020 C CA . PRO A 1 265 ? -7.641 11.778 -5.299 1 95.69 265 PRO A CA 1
ATOM 2021 C C . PRO A 1 265 ? -7.82 13.173 -4.706 1 95.69 265 PRO A C 1
ATOM 2023 O O . PRO A 1 265 ? -8.655 13.368 -3.818 1 95.69 265 PRO A O 1
ATOM 2026 N N . LYS A 1 266 ? -7.04 14.137 -5.163 1 95 266 LYS A N 1
ATOM 2027 C CA . LYS A 1 266 ? -7.027 15.541 -4.764 1 95 266 LYS A CA 1
ATOM 2028 C C . LYS A 1 266 ? -6.245 15.737 -3.469 1 95 266 LYS A C 1
ATOM 2030 O O . LYS A 1 266 ? -5.132 16.267 -3.483 1 95 266 LYS A O 1
ATOM 2035 N N . TRP A 1 267 ? -6.654 15.114 -2.385 1 96.07 267 TRP A N 1
ATOM 2036 C CA . TRP A 1 267 ? -5.973 15.255 -1.103 1 96.07 267 TRP A CA 1
ATOM 2037 C C . TRP A 1 267 ? -4.643 14.509 -1.107 1 96.07 267 TRP A C 1
ATOM 2039 O O . TRP A 1 267 ? -3.675 14.949 -0.483 1 96.07 267 TRP A O 1
ATOM 2049 N N . GLY A 1 268 ? -4.651 13.399 -1.802 1 97.41 268 GLY A N 1
ATOM 2050 C CA . GLY A 1 268 ? -3.407 12.654 -1.914 1 97.41 268 GLY A CA 1
ATOM 2051 C C . GLY A 1 268 ? -2.29 13.451 -2.562 1 97.41 268 GLY A C 1
ATOM 2052 O O . GLY A 1 268 ? -1.147 13.413 -2.103 1 97.41 268 GLY A O 1
ATOM 2053 N N . ARG A 1 269 ? -2.626 14.178 -3.589 1 96.91 269 ARG A N 1
ATOM 2054 C CA . ARG A 1 269 ? -1.614 14.99 -4.256 1 96.91 269 ARG A CA 1
ATOM 2055 C C . ARG A 1 269 ? -1.147 16.13 -3.357 1 96.91 269 ARG A C 1
ATOM 2057 O O . ARG A 1 269 ? 0.054 16.386 -3.244 1 96.91 269 ARG A O 1
ATOM 2064 N N . GLU A 1 270 ? -2.08 16.776 -2.709 1 97.42 270 GLU A N 1
ATOM 2065 C CA . GLU A 1 270 ? -1.767 17.926 -1.866 1 97.42 270 GLU A CA 1
ATOM 2066 C C . GLU A 1 270 ? -0.857 17.53 -0.707 1 97.42 270 GLU A C 1
ATOM 2068 O O . GLU A 1 270 ? 0.204 18.127 -0.511 1 97.42 270 GLU A O 1
ATOM 2073 N N . ILE A 1 271 ? -1.211 16.512 -0.016 1 97.93 271 ILE A N 1
ATOM 2074 C CA . ILE A 1 271 ? -0.446 16.043 1.134 1 97.93 271 ILE A CA 1
ATOM 2075 C C . ILE A 1 271 ? 0.852 15.392 0.661 1 97.93 271 ILE A C 1
ATOM 2077 O O . ILE A 1 271 ? 1.9 15.554 1.29 1 97.93 271 ILE A O 1
ATOM 2081 N N . GLY A 1 272 ? 0.748 14.681 -0.458 1 98.48 272 GLY A N 1
ATOM 2082 C CA . GLY A 1 272 ? 1.927 14.032 -1.01 1 98.48 272 GLY A CA 1
ATOM 2083 C C . GLY A 1 272 ? 3.014 15.011 -1.41 1 98.48 272 GLY A C 1
ATOM 2084 O O . GLY A 1 272 ? 4.198 14.764 -1.169 1 98.48 272 GLY A O 1
ATOM 2085 N N . LEU A 1 273 ? 2.64 16.122 -1.999 1 98.19 273 LEU A N 1
ATOM 2086 C CA . LEU A 1 273 ? 3.604 17.139 -2.404 1 98.19 273 LEU A CA 1
ATOM 2087 C C . LEU A 1 273 ? 4.313 17.73 -1.19 1 98.19 273 LEU A C 1
ATOM 2089 O O . LEU A 1 273 ? 5.521 17.974 -1.23 1 98.19 273 LEU A O 1
ATOM 2093 N N . MET A 1 274 ? 3.556 17.943 -0.161 1 98.37 274 MET A N 1
ATOM 2094 C CA . MET A 1 274 ? 4.153 18.44 1.076 1 98.37 274 MET A CA 1
ATOM 2095 C C . MET A 1 274 ? 5.179 17.452 1.62 1 98.37 274 MET A C 1
ATOM 2097 O O . MET A 1 274 ? 6.303 17.835 1.948 1 98.37 274 MET A O 1
ATOM 2101 N N . LEU A 1 275 ? 4.794 16.186 1.644 1 98.7 275 LEU A N 1
ATOM 2102 C CA . LEU A 1 275 ? 5.686 15.152 2.156 1 98.7 275 LEU A CA 1
ATOM 2103 C C . LEU A 1 275 ? 6.936 15.034 1.29 1 98.7 275 LEU A C 1
ATOM 2105 O O . LEU A 1 275 ? 8.047 14.91 1.809 1 98.7 275 LEU A O 1
ATOM 2109 N N . GLN A 1 276 ? 6.737 15.111 0.029 1 98.69 276 GLN A N 1
ATOM 2110 C CA . GLN A 1 276 ? 7.88 15.032 -0.874 1 98.69 276 GLN A CA 1
ATOM 2111 C C . GLN A 1 276 ? 8.803 16.234 -0.7 1 98.69 276 GLN A C 1
ATOM 2113 O O . GLN A 1 276 ? 10.023 16.111 -0.828 1 98.69 276 GLN A O 1
ATOM 2118 N N . PHE A 1 277 ? 8.231 17.397 -0.501 1 98.64 277 PHE A N 1
ATOM 2119 C CA . PHE A 1 277 ? 9.042 18.57 -0.198 1 98.64 277 PHE A CA 1
ATOM 2120 C C . PHE A 1 277 ? 9.892 18.335 1.045 1 98.64 277 PHE A C 1
ATOM 2122 O O . PHE A 1 277 ? 11.092 18.62 1.046 1 98.64 277 PHE A O 1
ATOM 2129 N N . TRP A 1 278 ? 9.264 17.801 2.092 1 98.71 278 TRP A N 1
ATOM 2130 C CA . TRP A 1 278 ? 9.989 17.527 3.329 1 98.71 278 TRP A CA 1
ATOM 2131 C C . TRP A 1 278 ? 11.11 16.52 3.091 1 98.71 278 TRP A C 1
ATOM 2133 O O . TRP A 1 278 ? 12.181 16.621 3.693 1 98.71 278 TRP A O 1
ATOM 2143 N N . ASP A 1 279 ? 10.834 15.56 2.297 1 98.71 279 ASP A N 1
ATOM 2144 C CA . ASP A 1 279 ? 11.879 14.594 1.975 1 98.71 279 ASP A CA 1
ATOM 2145 C C . ASP A 1 279 ? 13.02 15.255 1.205 1 98.71 279 ASP A C 1
ATOM 2147 O O . ASP A 1 279 ? 14.192 14.947 1.435 1 98.71 279 ASP A O 1
ATOM 2151 N N . CYS A 1 280 ? 12.692 16.121 0.315 1 98.3 280 CYS A N 1
ATOM 2152 C CA . CYS A 1 280 ? 13.674 16.802 -0.521 1 98.3 280 CYS A CA 1
ATOM 2153 C C . CYS A 1 280 ? 14.524 17.759 0.305 1 98.3 280 CYS A C 1
ATOM 2155 O O . CYS A 1 280 ? 15.753 17.742 0.213 1 98.3 280 CYS A O 1
ATOM 2157 N N . ALA A 1 281 ? 13.855 18.551 1.172 1 98.27 281 ALA A N 1
ATOM 2158 C CA . ALA A 1 281 ? 14.526 19.623 1.903 1 98.27 281 ALA A CA 1
ATOM 2159 C C . ALA A 1 281 ? 15.148 19.101 3.195 1 98.27 281 ALA A C 1
ATOM 2161 O O . ALA A 1 281 ? 16.086 19.7 3.726 1 98.27 281 ALA A O 1
ATOM 2162 N N . ARG A 1 282 ? 14.505 18.04 3.739 1 97.72 282 ARG A N 1
ATOM 2163 C CA . ARG A 1 282 ? 14.92 17.415 4.99 1 97.72 282 ARG A CA 1
ATOM 2164 C C . ARG A 1 282 ? 15.183 18.464 6.065 1 97.72 282 ARG A C 1
ATOM 2166 O O . ARG A 1 282 ? 14.303 19.266 6.386 1 97.72 282 ARG A O 1
ATOM 2173 N N . GLU A 1 283 ? 16.356 18.624 6.545 1 93.71 283 GLU A N 1
ATOM 2174 C CA . GLU A 1 283 ? 16.666 19.521 7.654 1 93.71 283 GLU A CA 1
ATOM 2175 C C . GLU A 1 283 ? 16.457 20.98 7.258 1 93.71 283 GLU A C 1
ATOM 2177 O O . GLU A 1 283 ? 16.373 21.857 8.121 1 93.71 283 GLU A O 1
ATOM 2182 N N . LYS A 1 284 ? 16.315 21.265 6.024 1 96.91 284 LYS A N 1
ATOM 2183 C CA . LYS A 1 284 ? 16.182 22.64 5.55 1 96.91 284 LYS A CA 1
ATOM 2184 C C . LYS A 1 284 ? 14.719 22.998 5.304 1 96.91 284 LYS A C 1
ATOM 2186 O O . LYS A 1 284 ? 14.416 24.078 4.793 1 96.91 284 LYS A O 1
ATOM 2191 N N . SER A 1 285 ? 13.828 22.086 5.664 1 97.72 285 SER A N 1
ATOM 2192 C CA . SER A 1 285 ? 12.414 22.244 5.34 1 97.72 285 SER A CA 1
ATOM 2193 C C . SER A 1 285 ? 11.824 23.472 6.026 1 97.72 285 SER A C 1
ATOM 2195 O O . SER A 1 285 ? 10.763 23.959 5.632 1 97.72 285 SER A O 1
ATOM 2197 N N . TRP A 1 286 ? 12.481 23.996 7.083 1 97.85 286 TRP A N 1
ATOM 2198 C CA . TRP A 1 286 ? 11.888 25.045 7.905 1 97.85 286 TRP A CA 1
ATOM 2199 C C . TRP A 1 286 ? 12.822 26.246 8.014 1 97.85 286 TRP A C 1
ATOM 2201 O O . TRP A 1 286 ? 12.894 26.892 9.062 1 97.85 286 TRP A O 1
ATOM 2211 N N . ILE A 1 287 ? 13.489 26.552 7.012 1 96.36 287 ILE A N 1
ATOM 2212 C CA . ILE A 1 287 ? 14.362 27.72 6.982 1 96.36 287 ILE A CA 1
ATOM 2213 C C . ILE A 1 287 ? 13.564 28.949 6.55 1 96.36 287 ILE A C 1
ATOM 2215 O O . ILE A 1 287 ? 12.539 28.826 5.876 1 96.36 287 ILE A O 1
ATOM 2219 N N . ALA A 1 288 ? 13.983 30.091 6.991 1 94.89 288 ALA A N 1
ATOM 2220 C CA . ALA A 1 288 ? 13.406 31.389 6.653 1 94.89 288 ALA A CA 1
ATOM 2221 C C . ALA A 1 288 ? 14.484 32.363 6.184 1 94.89 288 ALA A C 1
ATOM 2223 O O . ALA A 1 288 ? 15.654 31.993 6.066 1 94.89 288 ALA A O 1
ATOM 2224 N N . GLU A 1 289 ? 14.023 33.48 5.692 1 87.42 289 GLU A N 1
ATOM 2225 C CA . GLU A 1 289 ? 14.958 34.505 5.236 1 87.42 289 GLU A CA 1
ATOM 2226 C C . GLU A 1 289 ? 15.788 35.05 6.395 1 87.42 289 GLU A C 1
ATOM 2228 O O . GLU A 1 289 ? 16.905 35.531 6.193 1 87.42 289 GLU A O 1
ATOM 2233 N N . ASP A 1 290 ? 15.209 34.977 7.575 1 88.68 290 ASP A N 1
ATOM 2234 C CA . ASP A 1 290 ? 15.894 35.39 8.796 1 88.68 290 ASP A CA 1
ATOM 2235 C C . ASP A 1 290 ? 16.196 34.189 9.689 1 88.68 290 ASP A C 1
ATOM 2237 O O . ASP A 1 290 ? 15.883 33.051 9.335 1 88.68 290 ASP A O 1
ATOM 2241 N N . THR A 1 291 ? 16.939 34.467 10.726 1 91.3 291 THR A N 1
ATOM 2242 C CA . THR A 1 291 ? 17.171 33.402 11.694 1 91.3 291 THR A CA 1
ATOM 2243 C C . THR A 1 291 ? 15.856 32.938 12.315 1 91.3 291 THR A C 1
ATOM 2245 O O . THR A 1 291 ? 15.059 33.757 12.776 1 91.3 291 THR A O 1
ATOM 2248 N N . VAL A 1 292 ? 15.658 31.697 12.309 1 97.62 292 VAL A N 1
ATOM 2249 C CA . VAL A 1 292 ? 14.443 31.099 12.853 1 97.62 292 VAL A CA 1
ATOM 2250 C C . VAL A 1 292 ? 14.577 30.94 14.365 1 97.62 292 VAL A C 1
ATOM 2252 O O . VAL A 1 292 ? 15.534 30.332 14.85 1 97.62 292 VAL A O 1
ATOM 2255 N N . ILE A 1 293 ? 13.676 31.537 15.125 1 98.5 293 ILE A N 1
ATOM 2256 C CA . ILE A 1 293 ? 13.603 31.417 16.577 1 98.5 293 ILE A CA 1
ATOM 2257 C C . ILE A 1 293 ? 12.913 30.107 16.952 1 98.5 293 ILE A C 1
ATOM 2259 O O . ILE A 1 293 ? 11.834 29.798 16.441 1 98.5 293 ILE A O 1
ATOM 2263 N N . LYS A 1 294 ? 13.454 29.315 17.899 1 97.06 294 LYS A N 1
ATOM 2264 C CA . LYS A 1 294 ? 12.948 27.999 18.279 1 97.06 294 LYS A CA 1
ATOM 2265 C C . LYS A 1 294 ? 12.546 27.968 19.751 1 97.06 294 LYS A C 1
ATOM 2267 O O . LYS A 1 294 ? 12.661 28.975 20.452 1 97.06 294 LYS A O 1
ATOM 2272 N N . LYS A 1 295 ? 12.076 26.889 20.129 1 98.44 295 LYS A N 1
ATOM 2273 C CA . LYS A 1 295 ? 11.552 26.754 21.485 1 98.44 295 LYS A CA 1
ATOM 2274 C C . LYS A 1 295 ? 12.636 27.03 22.523 1 98.44 295 LYS A C 1
ATOM 2276 O O . LYS A 1 295 ? 12.361 27.607 23.577 1 98.44 295 LYS A O 1
ATOM 2281 N N . GLU A 1 296 ? 13.881 26.663 22.265 1 97.81 296 GLU A N 1
ATOM 2282 C CA . GLU A 1 296 ? 14.99 26.906 23.182 1 97.81 296 GLU A CA 1
ATOM 2283 C C . GLU A 1 296 ? 15.258 28.399 23.342 1 97.81 296 GLU A C 1
ATOM 2285 O O . GLU A 1 296 ? 15.588 28.863 24.436 1 97.81 296 GLU A O 1
ATOM 2290 N N . ASP A 1 297 ? 15.143 29.149 22.263 1 98.05 297 ASP A N 1
ATOM 2291 C CA . ASP A 1 297 ? 15.341 30.595 22.297 1 98.05 297 ASP A CA 1
ATOM 2292 C C . ASP A 1 297 ? 14.267 31.277 23.142 1 98.05 297 ASP A C 1
ATOM 2294 O O . ASP A 1 297 ? 14.524 32.305 23.771 1 98.05 297 ASP A O 1
ATOM 2298 N N . LEU A 1 298 ? 13.055 30.709 23.136 1 98.13 298 LEU A N 1
ATOM 2299 C CA . LEU A 1 298 ? 11.916 31.287 23.841 1 98.13 298 LEU A CA 1
ATOM 2300 C C . LEU A 1 298 ? 11.84 30.765 25.271 1 98.13 298 LEU A C 1
ATOM 2302 O O . LEU A 1 298 ? 10.974 31.181 26.043 1 98.13 298 LEU A O 1
ATOM 2306 N N . GLY A 1 299 ? 12.661 29.758 25.608 1 97.6 299 GLY A N 1
ATOM 2307 C CA . GLY A 1 299 ? 12.67 29.173 26.939 1 97.6 299 GLY A CA 1
ATOM 2308 C C . GLY A 1 299 ? 11.506 28.232 27.185 1 97.6 299 GLY A C 1
ATOM 2309 O O . GLY A 1 299 ? 11.045 28.088 28.32 1 97.6 299 GLY A O 1
ATOM 2310 N N . LEU A 1 300 ? 11.01 27.639 26.137 1 97.78 300 LEU A N 1
ATOM 2311 C CA . LEU A 1 300 ? 9.862 26.751 26.28 1 97.78 300 LEU A CA 1
ATOM 2312 C C . LEU A 1 300 ? 10.311 25.327 26.589 1 97.78 300 LEU A C 1
ATOM 2314 O O . LEU A 1 300 ? 11.216 24.802 25.936 1 97.78 300 LEU A O 1
ATOM 2318 N N . THR A 1 301 ? 9.681 24.631 27.683 1 92.96 301 THR A N 1
ATOM 2319 C CA . THR A 1 301 ? 10.081 23.281 28.064 1 92.96 301 THR A CA 1
ATOM 2320 C C . THR A 1 301 ? 8.859 22.384 28.242 1 92.96 301 THR A C 1
ATOM 2322 O O . THR A 1 301 ? 8.982 21.158 28.273 1 92.96 301 THR A O 1
ATOM 2325 N N . ASP A 1 302 ? 7.665 22.896 28.402 1 91.86 302 ASP A N 1
ATOM 2326 C CA . ASP A 1 302 ? 6.49 22.119 28.784 1 91.86 302 ASP A CA 1
ATOM 2327 C C . ASP A 1 302 ? 5.537 21.949 27.604 1 91.86 302 ASP A C 1
ATOM 2329 O O . ASP A 1 302 ? 4.33 22.162 27.738 1 91.86 302 ASP A O 1
ATOM 2333 N N . LEU A 1 303 ? 6.109 21.499 26.446 1 98.33 303 LEU A N 1
ATOM 2334 C CA . LEU A 1 303 ? 5.281 21.272 25.266 1 98.33 303 LEU A CA 1
ATOM 2335 C C . LEU A 1 303 ? 4.798 19.827 25.212 1 98.33 303 LEU A C 1
ATOM 2337 O O . LEU A 1 303 ? 5.444 18.93 25.759 1 98.33 303 LEU A O 1
ATOM 2341 N N . VAL A 1 304 ? 3.664 19.593 24.615 1 98.61 304 VAL A N 1
ATOM 2342 C CA . VAL A 1 304 ? 3.044 18.276 24.516 1 98.61 304 VAL A CA 1
ATOM 2343 C C . VAL A 1 304 ? 3.418 17.628 23.185 1 98.61 304 VAL A C 1
ATOM 2345 O O . VAL A 1 304 ? 3.108 18.163 22.118 1 98.61 304 VAL A O 1
ATOM 2348 N N . GLY A 1 305 ? 4.002 16.502 23.212 1 98.32 305 GLY A N 1
ATOM 2349 C CA . GLY A 1 305 ? 4.525 15.851 22.022 1 98.32 305 GLY A CA 1
ATOM 2350 C C . GLY A 1 305 ? 3.522 14.929 21.356 1 98.32 305 GLY A C 1
ATOM 2351 O O . GLY A 1 305 ? 2.394 14.783 21.831 1 98.32 305 GLY A O 1
ATOM 2352 N N . ILE A 1 306 ? 3.925 14.326 20.261 1 98.03 306 ILE A N 1
ATOM 2353 C CA . ILE A 1 306 ? 3.055 13.524 19.408 1 98.03 306 ILE A CA 1
ATOM 2354 C C . ILE A 1 306 ? 2.625 12.261 20.153 1 98.03 306 ILE A C 1
ATOM 2356 O O . ILE A 1 306 ? 1.492 11.799 20 1 98.03 306 ILE A O 1
ATOM 2360 N N . LYS A 1 307 ? 3.519 11.66 20.97 1 97.63 307 LYS A N 1
ATOM 2361 C CA . LYS A 1 307 ? 3.187 10.44 21.701 1 97.63 307 LYS A CA 1
ATOM 2362 C C . LYS A 1 307 ? 1.995 10.663 22.628 1 97.63 307 LYS A C 1
ATOM 2364 O O . LYS A 1 307 ? 1.101 9.818 22.712 1 97.63 307 LYS A O 1
ATOM 2369 N N . GLU A 1 308 ? 2.029 11.81 23.338 1 98.23 308 GLU A N 1
ATOM 2370 C CA . GLU A 1 308 ? 0.94 12.139 24.252 1 98.23 308 GLU A CA 1
ATOM 2371 C C . GLU A 1 308 ? -0.374 12.329 23.499 1 98.23 308 GLU A C 1
ATOM 2373 O O . GLU A 1 308 ? -1.436 11.929 23.982 1 98.23 308 GLU A O 1
ATOM 2378 N N . VAL A 1 309 ? -0.29 12.972 22.351 1 98.43 309 VAL A N 1
ATOM 2379 C CA . VAL A 1 309 ? -1.491 13.163 21.544 1 98.43 309 VAL A CA 1
ATOM 2380 C C . VAL A 1 309 ? -2.048 11.807 21.117 1 98.43 309 VAL A C 1
ATOM 2382 O O . VAL A 1 309 ? -3.248 11.553 21.247 1 98.43 309 VAL A O 1
ATOM 2385 N N . PHE A 1 310 ? -1.194 10.901 20.608 1 98.22 310 PHE A N 1
ATOM 2386 C CA . PHE A 1 310 ? -1.62 9.572 20.184 1 98.22 310 PHE A CA 1
ATOM 2387 C C . PHE A 1 310 ? -2.268 8.818 21.339 1 98.22 310 PHE A C 1
ATOM 2389 O O . PHE A 1 310 ? -3.266 8.119 21.149 1 98.22 310 PHE A O 1
ATOM 2396 N N . ALA A 1 311 ? -1.719 8.946 22.569 1 97.87 311 ALA A N 1
ATOM 2397 C CA . ALA A 1 311 ? -2.218 8.241 23.747 1 97.87 311 ALA A CA 1
ATOM 2398 C C . ALA A 1 311 ? -3.63 8.698 24.102 1 97.87 311 ALA A C 1
ATOM 2400 O O . ALA A 1 311 ? -4.377 7.969 24.759 1 97.87 311 ALA A O 1
ATOM 2401 N N . GLY A 1 312 ? -3.984 9.893 23.626 1 97.04 312 GLY A N 1
ATOM 2402 C CA . GLY A 1 312 ? -5.295 10.436 23.946 1 97.04 312 GLY A CA 1
ATOM 2403 C C . GLY A 1 312 ? -6.359 10.065 22.931 1 97.04 312 GLY A C 1
ATOM 2404 O O . GLY A 1 312 ? -7.531 10.405 23.1 1 97.04 312 GLY A O 1
ATOM 2405 N N . ILE A 1 313 ? -6.04 9.369 21.866 1 96.48 313 ILE A N 1
ATOM 2406 C CA . ILE A 1 313 ? -6.966 9.002 20.799 1 96.48 313 ILE A CA 1
ATOM 2407 C C . ILE A 1 313 ? -7.343 7.529 20.928 1 96.48 313 ILE A C 1
ATOM 2409 O O . ILE A 1 313 ? -6.488 6.683 21.201 1 96.48 313 ILE A O 1
ATOM 2413 N N . ASP A 1 314 ? -8.612 7.226 20.799 1 95.26 314 ASP A N 1
ATOM 2414 C CA . ASP A 1 314 ? -9.054 5.838 20.713 1 95.26 314 ASP A CA 1
ATOM 2415 C C . ASP A 1 314 ? -8.943 5.314 19.283 1 95.26 314 ASP A C 1
ATOM 2417 O O . ASP A 1 314 ? -9.883 5.439 18.495 1 95.26 314 ASP A O 1
ATOM 2421 N N . TRP A 1 315 ? -7.904 4.659 19.025 1 93.96 315 TRP A N 1
ATOM 2422 C CA . TRP A 1 315 ? -7.547 4.265 17.666 1 93.96 315 TRP A CA 1
ATOM 2423 C C . TRP A 1 315 ? -8.406 3.098 17.193 1 93.96 315 TRP A C 1
ATOM 2425 O O . TRP A 1 315 ? -8.454 2.797 15.998 1 93.96 315 TRP A O 1
ATOM 2435 N N . THR A 1 316 ? -9.105 2.35 18.068 1 86.98 316 THR A N 1
ATOM 2436 C CA . THR A 1 316 ? -9.954 1.226 17.689 1 86.98 316 THR A CA 1
ATOM 2437 C C . THR A 1 316 ? -11.202 1.712 16.957 1 86.98 316 THR A C 1
ATOM 2439 O O . THR A 1 316 ? -11.899 0.923 16.317 1 86.98 316 THR A O 1
ATOM 2442 N N . THR A 1 317 ? -11.432 3.048 17.068 1 84.02 317 THR A N 1
ATOM 2443 C CA . THR A 1 317 ? -12.625 3.619 16.454 1 84.02 317 THR A CA 1
ATOM 2444 C C . THR A 1 317 ? -12.267 4.38 15.181 1 84.02 317 THR A C 1
ATOM 2446 O O . THR A 1 317 ? -13.144 4.93 14.512 1 84.02 317 THR A O 1
ATOM 2449 N N . VAL A 1 318 ? -11.026 4.372 14.974 1 85.07 318 VAL A N 1
ATOM 2450 C CA . VAL A 1 318 ? -10.567 5.143 13.823 1 85.07 318 VAL A CA 1
ATOM 2451 C C . VAL A 1 318 ? -10.507 4.244 12.59 1 85.07 318 VAL A C 1
ATOM 2453 O O . VAL A 1 318 ? -10.02 3.113 12.661 1 85.07 318 VAL A O 1
ATOM 2456 N N . MET B 1 1 ? -5.35 -54.163 -24.261 1 57 1 MET B N 1
ATOM 2457 C CA . MET B 1 1 ? -5.486 -53.737 -22.872 1 57 1 MET B CA 1
ATOM 2458 C C . MET B 1 1 ? -5.568 -52.217 -22.775 1 57 1 MET B C 1
ATOM 2460 O O . MET B 1 1 ? -5.043 -51.507 -23.634 1 57 1 MET B O 1
ATOM 2464 N N . SER B 1 2 ? -6.425 -51.628 -21.89 1 83.27 2 SER B N 1
ATOM 2465 C CA . SER B 1 2 ? -6.623 -50.186 -21.785 1 83.27 2 SER B CA 1
ATOM 2466 C C . SER B 1 2 ? -5.346 -49.484 -21.338 1 83.27 2 SER B C 1
ATOM 2468 O O . SER B 1 2 ? -4.583 -50.024 -20.535 1 83.27 2 SER B O 1
ATOM 2470 N N . LYS B 1 3 ? -4.917 -48.43 -21.998 1 96.32 3 LYS B N 1
ATOM 2471 C CA . LYS B 1 3 ? -3.749 -47.626 -21.65 1 96.32 3 LYS B CA 1
ATOM 2472 C C . LYS B 1 3 ? -3.91 -46.993 -20.27 1 96.32 3 LYS B C 1
ATOM 2474 O O . LYS B 1 3 ? -4.921 -46.345 -19.993 1 96.32 3 LYS B O 1
ATOM 2479 N N . ILE B 1 4 ? -2.935 -47.286 -19.364 1 98.25 4 ILE B N 1
ATOM 2480 C CA . ILE B 1 4 ? -3 -46.753 -18.008 1 98.25 4 ILE B CA 1
ATOM 2481 C C . ILE B 1 4 ? -2.311 -45.391 -17.955 1 98.25 4 ILE B C 1
ATOM 2483 O O . ILE B 1 4 ? -1.159 -45.255 -18.373 1 98.25 4 ILE B O 1
ATOM 2487 N N . LEU B 1 5 ? -3.075 -44.416 -17.55 1 98.82 5 LEU B N 1
ATOM 2488 C CA . LEU B 1 5 ? -2.508 -43.114 -17.218 1 98.82 5 LEU B CA 1
ATOM 2489 C C . LEU B 1 5 ? -2.347 -42.96 -15.71 1 98.82 5 LEU B C 1
ATOM 2491 O O . LEU B 1 5 ? -3.336 -42.946 -14.974 1 98.82 5 LEU B O 1
ATOM 2495 N N . THR B 1 6 ? -1.126 -42.869 -15.229 1 98.89 6 THR B N 1
ATOM 2496 C CA . THR B 1 6 ? -0.828 -42.695 -13.811 1 98.89 6 THR B CA 1
ATOM 2497 C C . THR B 1 6 ? -0.555 -41.228 -13.492 1 98.89 6 THR B C 1
ATOM 2499 O O . THR B 1 6 ? 0.213 -40.567 -14.195 1 98.89 6 THR B O 1
ATOM 2502 N N . VAL B 1 7 ? -1.152 -40.72 -12.419 1 98.88 7 VAL B N 1
ATOM 2503 C CA . VAL B 1 7 ? -1.085 -39.298 -12.1 1 98.88 7 VAL B CA 1
ATOM 2504 C C . VAL B 1 7 ? -0.538 -39.109 -10.687 1 98.88 7 VAL B C 1
ATOM 2506 O O . VAL B 1 7 ? -1.172 -39.515 -9.71 1 98.88 7 VAL B O 1
ATOM 2509 N N . ILE B 1 8 ? 0.659 -38.496 -10.568 1 98.39 8 ILE B N 1
ATOM 2510 C CA . ILE B 1 8 ? 1.156 -37.993 -9.292 1 98.39 8 ILE B CA 1
ATOM 2511 C C . ILE B 1 8 ? 0.498 -36.652 -8.974 1 98.39 8 ILE B C 1
ATOM 2513 O O . ILE B 1 8 ? 0.474 -35.75 -9.816 1 98.39 8 ILE B O 1
ATOM 2517 N N . GLY B 1 9 ? 0.019 -36.491 -7.769 1 95.58 9 GLY B N 1
ATOM 2518 C CA . GLY B 1 9 ? -0.72 -35.288 -7.42 1 95.58 9 GLY B CA 1
ATOM 2519 C C . GLY B 1 9 ? -2.183 -35.35 -7.816 1 95.58 9 GLY B C 1
ATOM 2520 O O . GLY B 1 9 ? -2.798 -34.322 -8.105 1 95.58 9 GLY B O 1
ATOM 2521 N N . ALA B 1 10 ? -2.774 -36.481 -7.871 1 97.05 10 ALA B N 1
ATOM 2522 C CA . ALA B 1 10 ? -4.11 -36.733 -8.406 1 97.05 10 ALA B CA 1
ATOM 2523 C C . ALA B 1 10 ? -5.171 -35.977 -7.611 1 97.05 10 ALA B C 1
ATOM 2525 O O . ALA B 1 10 ? -6.229 -35.636 -8.144 1 97.05 10 ALA B O 1
ATOM 2526 N N . THR B 1 11 ? -4.887 -35.638 -6.367 1 95.37 11 THR B N 1
ATOM 2527 C CA . THR B 1 11 ? -5.882 -35.007 -5.507 1 95.37 11 THR B CA 1
ATOM 2528 C C . THR B 1 11 ? -5.733 -33.488 -5.533 1 95.37 11 THR B C 1
ATOM 2530 O O . THR B 1 11 ? -6.52 -32.771 -4.911 1 95.37 11 THR B O 1
ATOM 2533 N N . GLY B 1 12 ? -4.726 -33.031 -6.2 1 95.29 12 GLY B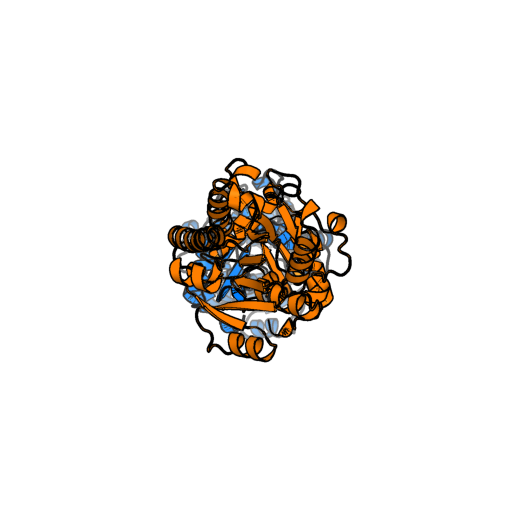 N 1
ATOM 2534 C CA . GLY B 1 12 ? -4.479 -31.599 -6.27 1 95.29 12 GLY B CA 1
ATOM 2535 C C . GLY B 1 12 ? -5.131 -30.94 -7.471 1 95.29 12 GLY B C 1
ATOM 2536 O O . GLY B 1 12 ? -5.907 -31.574 -8.189 1 95.29 12 GLY B O 1
ATOM 2537 N N . ALA B 1 13 ? -4.836 -29.713 -7.708 1 96.47 13 ALA B N 1
ATOM 2538 C CA . ALA B 1 13 ? -5.447 -28.918 -8.77 1 96.47 13 ALA B CA 1
ATOM 2539 C C . ALA B 1 13 ? -5.053 -29.444 -10.147 1 96.47 13 ALA B C 1
ATOM 2541 O O . ALA B 1 13 ? -5.917 -29.731 -10.979 1 96.47 13 ALA B O 1
ATOM 2542 N N . GLN B 1 14 ? -3.741 -29.592 -10.364 1 98.22 14 GLN B N 1
ATOM 2543 C CA . GLN B 1 14 ? -3.285 -30.055 -11.67 1 98.22 14 GLN B CA 1
ATOM 2544 C C . GLN B 1 14 ? -3.651 -31.52 -11.893 1 98.22 14 GLN B C 1
ATOM 2546 O O . GLN B 1 14 ? -4.333 -31.854 -12.864 1 98.22 14 GLN B O 1
ATOM 2551 N N . GLY B 1 15 ? -3.236 -32.36 -10.942 1 98.12 15 GLY B N 1
ATOM 2552 C CA . GLY B 1 15 ? -3.496 -33.783 -11.09 1 98.12 15 GLY B CA 1
ATOM 2553 C C . GLY B 1 15 ? -4.974 -34.115 -11.172 1 98.12 15 GLY B C 1
ATOM 2554 O O . GLY B 1 15 ? -5.377 -34.993 -11.938 1 98.12 15 GLY B O 1
ATOM 2555 N N . GLY B 1 16 ? -5.769 -33.422 -10.349 1 97.85 16 GLY B N 1
ATOM 2556 C CA . GLY B 1 16 ? -7.208 -33.621 -10.424 1 97.85 16 GLY B CA 1
ATOM 2557 C C . GLY B 1 16 ? -7.79 -33.261 -11.778 1 97.85 16 GLY B C 1
ATOM 2558 O O . GLY B 1 16 ? -8.71 -33.925 -12.26 1 97.85 16 GLY B O 1
ATOM 2559 N N . SER B 1 17 ? -7.326 -32.234 -12.349 1 98.47 17 SER B N 1
ATOM 2560 C CA . SER B 1 17 ? -7.738 -31.835 -13.691 1 98.47 17 SER B CA 1
ATOM 2561 C C . SER B 1 17 ? -7.418 -32.92 -14.713 1 98.47 17 SER B C 1
ATOM 2563 O O . SER B 1 17 ? -8.242 -33.23 -15.576 1 98.47 17 SER B O 1
ATOM 2565 N N . VAL B 1 18 ? -6.202 -33.47 -14.638 1 98.78 18 VAL B N 1
ATOM 2566 C CA . VAL B 1 18 ? -5.759 -34.523 -15.546 1 98.78 18 VAL B CA 1
ATOM 2567 C C . VAL B 1 18 ? -6.653 -35.751 -15.388 1 98.78 18 VAL B C 1
ATOM 2569 O O . VAL B 1 18 ? -7.105 -36.329 -16.379 1 98.78 18 VAL B O 1
ATOM 2572 N N . VAL B 1 19 ? -6.954 -36.122 -14.154 1 98.62 19 VAL B N 1
ATOM 2573 C CA . VAL B 1 19 ? -7.813 -37.265 -13.86 1 98.62 19 VAL B CA 1
ATOM 2574 C C . VAL B 1 19 ? -9.19 -37.049 -14.483 1 98.62 19 VAL B C 1
ATOM 2576 O O . VAL B 1 19 ? -9.702 -37.922 -15.189 1 98.62 19 VAL B O 1
ATOM 2579 N N . ALA B 1 20 ? -9.765 -35.9 -14.259 1 98.09 20 ALA B N 1
ATOM 2580 C CA . ALA B 1 20 ? -11.104 -35.597 -14.759 1 98.09 20 ALA B CA 1
ATOM 2581 C C . ALA B 1 20 ? -11.149 -35.666 -16.283 1 98.09 20 ALA B C 1
ATOM 2583 O O . ALA B 1 20 ? -12.076 -36.243 -16.856 1 98.09 20 ALA B O 1
ATOM 2584 N N . SER B 1 21 ? -10.184 -35.088 -16.927 1 97.81 21 SER B N 1
ATOM 2585 C CA . SER B 1 21 ? -10.139 -35.066 -18.385 1 97.81 21 SER B CA 1
ATOM 2586 C C . SER B 1 21 ? -9.957 -36.47 -18.953 1 97.81 21 SER B C 1
ATOM 2588 O O . SER B 1 21 ? -10.563 -36.818 -19.968 1 97.81 21 SER B O 1
ATOM 2590 N N . ALA B 1 22 ? -9.077 -37.247 -18.359 1 97.98 22 ALA B N 1
ATOM 2591 C CA . ALA B 1 22 ? -8.824 -38.612 -18.814 1 97.98 22 ALA B CA 1
ATOM 2592 C C . ALA B 1 22 ? -10.079 -39.471 -18.694 1 97.98 22 ALA B C 1
ATOM 2594 O O . ALA B 1 22 ? -10.421 -40.215 -19.616 1 97.98 22 ALA B O 1
ATOM 2595 N N . LEU B 1 23 ? -10.769 -39.341 -17.563 1 97.46 23 LEU B N 1
ATOM 2596 C CA . LEU B 1 23 ? -12.001 -40.094 -17.355 1 97.46 23 LEU B CA 1
ATOM 2597 C C . LEU B 1 23 ? -13.05 -39.717 -18.396 1 97.46 23 LEU B C 1
ATOM 2599 O O . LEU B 1 23 ? -13.72 -40.59 -18.953 1 97.46 23 LEU B O 1
ATOM 2603 N N . LYS B 1 24 ? -13.193 -38.471 -18.617 1 96.7 24 LYS B N 1
ATOM 2604 C CA . LYS B 1 24 ? -14.171 -37.971 -19.579 1 96.7 24 LYS B CA 1
ATOM 2605 C C . LYS B 1 24 ? -13.864 -38.474 -20.986 1 96.7 24 LYS B C 1
ATOM 2607 O O . LYS B 1 24 ? -14.778 -38.754 -21.764 1 96.7 24 LYS B O 1
ATOM 2612 N N . SER B 1 25 ? -12.592 -38.561 -21.31 1 95.76 25 SER B N 1
ATOM 2613 C CA . SER B 1 25 ? -12.189 -38.989 -22.646 1 95.76 25 SER B CA 1
ATOM 2614 C C . SER B 1 25 ? -12.519 -40.459 -22.878 1 95.76 25 SER B C 1
ATOM 2616 O O . SER B 1 25 ? -12.747 -40.878 -24.015 1 95.76 25 SER B O 1
ATOM 2618 N N . GLY B 1 26 ? -12.364 -41.29 -21.857 1 94.75 26 GLY B N 1
ATOM 2619 C CA . GLY B 1 26 ? -12.633 -42.715 -21.954 1 94.75 26 GLY B CA 1
ATOM 2620 C C . GLY B 1 26 ? -11.492 -43.498 -22.575 1 94.75 26 GLY B C 1
ATOM 2621 O O . GLY B 1 26 ? -11.583 -44.716 -22.736 1 94.75 26 GLY B O 1
ATOM 2622 N N . TYR B 1 27 ? -10.427 -42.86 -22.823 1 95.29 27 TYR B N 1
ATOM 2623 C CA . TYR B 1 27 ? -9.347 -43.505 -23.561 1 95.29 27 TYR B CA 1
ATOM 2624 C C . TYR B 1 27 ? -8.372 -44.192 -22.613 1 95.29 27 TYR B C 1
ATOM 2626 O O . TYR B 1 27 ? -7.575 -45.033 -23.034 1 95.29 27 TYR B O 1
ATOM 2634 N N . TYR B 1 28 ? -8.498 -43.862 -21.319 1 97.31 28 TYR B N 1
ATOM 2635 C CA . TYR B 1 28 ? -7.479 -44.339 -20.39 1 97.31 28 TYR B CA 1
ATOM 2636 C C . TYR B 1 28 ? -8.117 -44.961 -19.154 1 97.31 28 TYR B C 1
ATOM 2638 O O . TYR B 1 28 ? -9.156 -44.494 -18.682 1 97.31 28 TYR B O 1
ATOM 2646 N N . LYS B 1 29 ? -7.488 -45.968 -18.667 1 97.86 29 LYS B N 1
ATOM 2647 C CA . LYS B 1 29 ? -7.638 -46.319 -17.257 1 97.86 29 LYS B CA 1
ATOM 2648 C C . LYS B 1 29 ? -6.77 -45.427 -16.373 1 97.86 29 LYS B C 1
ATOM 2650 O O . LYS B 1 29 ? -5.566 -45.3 -16.603 1 97.86 29 LYS B O 1
ATOM 2655 N N . VAL B 1 30 ? -7.404 -44.832 -15.381 1 98.64 30 VAL B N 1
ATOM 2656 C CA . VAL B 1 30 ? -6.679 -43.817 -14.623 1 98.64 30 VAL B CA 1
ATOM 2657 C C . VAL B 1 30 ? -6.237 -44.394 -13.28 1 98.64 30 VAL B C 1
ATOM 2659 O O . VAL B 1 30 ? -7.031 -45.022 -12.575 1 98.64 30 VAL B O 1
ATOM 2662 N N . ARG B 1 31 ? -4.985 -44.168 -12.946 1 98.68 31 ARG B N 1
ATOM 2663 C CA . ARG B 1 31 ? -4.397 -44.495 -11.651 1 98.68 31 ARG B CA 1
ATOM 2664 C C . ARG B 1 31 ? -3.897 -43.241 -10.943 1 98.68 31 ARG B C 1
ATOM 2666 O O . ARG B 1 31 ? -3.081 -42.496 -11.491 1 98.68 31 ARG B O 1
ATOM 2673 N N . GLY B 1 32 ? -4.46 -42.993 -9.804 1 98.5 32 GLY B N 1
ATOM 2674 C CA . GLY B 1 32 ? -3.968 -41.897 -8.984 1 98.5 32 GLY B CA 1
ATOM 2675 C C . GLY B 1 32 ? -3.037 -42.352 -7.877 1 98.5 32 GLY B C 1
ATOM 2676 O O . GLY B 1 32 ? -3.26 -43.396 -7.26 1 98.5 32 GLY B O 1
ATOM 2677 N N . VAL B 1 33 ? -2.017 -41.586 -7.651 1 97.67 33 VAL B N 1
ATOM 2678 C CA . VAL B 1 33 ? -1.053 -41.911 -6.605 1 97.67 33 VAL B CA 1
ATOM 2679 C C . VAL B 1 33 ? -1.147 -40.884 -5.479 1 97.67 33 VAL B C 1
ATOM 2681 O O . VAL B 1 33 ? -1.221 -39.679 -5.733 1 97.67 33 VAL B O 1
ATOM 2684 N N . THR B 1 34 ? -1.244 -41.297 -4.351 1 94.12 34 THR B N 1
ATOM 2685 C CA . THR B 1 34 ? -1.271 -40.44 -3.171 1 94.12 34 THR B CA 1
ATOM 2686 C C . THR B 1 34 ? -0.57 -41.115 -1.996 1 94.12 34 THR B C 1
ATOM 2688 O O . THR B 1 34 ? -0.304 -42.319 -2.033 1 94.12 34 THR B O 1
ATOM 2691 N N . ARG B 1 35 ? -0.158 -40.395 -0.917 1 87.96 35 ARG B N 1
ATOM 2692 C CA . ARG B 1 35 ? 0.44 -40.928 0.303 1 87.96 35 ARG B CA 1
ATOM 2693 C C . ARG B 1 35 ? -0.618 -41.566 1.198 1 87.96 35 ARG B C 1
ATOM 2695 O O . ARG B 1 35 ? -0.303 -42.421 2.028 1 87.96 35 ARG B O 1
ATOM 2702 N N . ASN B 1 36 ? -1.929 -41.092 0.889 1 92.01 36 ASN B N 1
ATOM 2703 C CA . ASN B 1 36 ? -3.014 -41.566 1.742 1 92.01 36 ASN B CA 1
ATOM 2704 C C . ASN B 1 36 ? -4.275 -41.86 0.934 1 92.01 36 ASN B C 1
ATOM 2706 O O . ASN B 1 36 ? -5.111 -40.976 0.739 1 92.01 36 ASN B O 1
ATOM 2710 N N . VAL B 1 37 ? -4.518 -43.104 0.709 1 94.52 37 VAL B N 1
ATOM 2711 C CA . VAL B 1 37 ? -5.633 -43.511 -0.14 1 94.52 37 VAL B CA 1
ATOM 2712 C C . VAL B 1 37 ? -6.934 -43.462 0.658 1 94.52 37 VAL B C 1
ATOM 2714 O O . VAL B 1 37 ? -8.023 -43.564 0.088 1 94.52 37 VAL B O 1
ATOM 2717 N N . GLU B 1 38 ? -6.78 -43.184 1.987 1 94.1 38 GLU B N 1
ATOM 2718 C CA . GLU B 1 38 ? -7.967 -43.167 2.838 1 94.1 38 GLU B CA 1
ATOM 2719 C C . GLU B 1 38 ? -8.499 -41.748 3.014 1 94.1 38 GLU B C 1
ATOM 2721 O O . GLU B 1 38 ? -9.55 -41.545 3.626 1 94.1 38 GLU B O 1
ATOM 2726 N N . SER B 1 39 ? -7.751 -40.776 2.45 1 94.65 39 SER B N 1
ATOM 2727 C CA . SER B 1 39 ? -8.224 -39.399 2.541 1 94.65 39 SER B CA 1
ATOM 2728 C C . SER B 1 39 ? -9.551 -39.221 1.81 1 94.65 39 SER B C 1
ATOM 2730 O O . SER B 1 39 ? -9.888 -40.008 0.923 1 94.65 39 SER B O 1
ATOM 2732 N N . ALA B 1 40 ? -10.351 -38.213 2.199 1 92.93 40 ALA B N 1
ATOM 2733 C CA . ALA B 1 40 ? -11.633 -37.905 1.57 1 92.93 40 ALA B CA 1
ATOM 2734 C C . ALA B 1 40 ? -11.464 -37.655 0.074 1 92.93 40 ALA B C 1
ATOM 2736 O O . ALA B 1 40 ? -12.292 -38.087 -0.731 1 92.93 40 ALA B O 1
ATOM 2737 N N . ALA B 1 41 ? -10.405 -36.977 -0.323 1 94.62 41 ALA B N 1
ATOM 2738 C CA . ALA B 1 41 ? -10.147 -36.671 -1.728 1 94.62 41 ALA B CA 1
ATOM 2739 C C . ALA B 1 41 ? -9.85 -37.942 -2.52 1 94.62 41 ALA B C 1
ATOM 2741 O O . ALA B 1 41 ? -10.313 -38.097 -3.652 1 94.62 41 ALA B O 1
ATOM 2742 N N . ALA B 1 42 ? -9.095 -38.824 -1.954 1 95.82 42 ALA B N 1
ATOM 2743 C CA . ALA B 1 42 ? -8.761 -40.083 -2.615 1 95.82 42 ALA B CA 1
ATOM 2744 C C . ALA B 1 42 ? -9.998 -40.961 -2.78 1 95.82 42 ALA B C 1
ATOM 2746 O O . ALA B 1 42 ? -10.202 -41.566 -3.835 1 95.82 42 ALA B O 1
ATOM 2747 N N . LYS B 1 43 ? -10.842 -40.989 -1.782 1 96.95 43 LYS B N 1
ATOM 2748 C CA . LYS B 1 43 ? -12.063 -41.788 -1.84 1 96.95 43 LYS B CA 1
ATOM 2749 C C . LYS B 1 43 ? -13.021 -41.252 -2.9 1 96.95 43 LYS B C 1
ATOM 2751 O O . LYS B 1 43 ? -13.704 -42.025 -3.575 1 96.95 43 LYS B O 1
ATOM 2756 N N . ALA B 1 44 ? -13.08 -39.977 -2.949 1 97.14 44 ALA B N 1
ATOM 2757 C CA . ALA B 1 44 ? -13.92 -39.358 -3.971 1 97.14 44 ALA B CA 1
ATOM 2758 C C . ALA B 1 44 ? -13.484 -39.782 -5.371 1 97.14 44 ALA B C 1
ATOM 2760 O O . ALA B 1 44 ? -14.321 -39.993 -6.251 1 97.14 44 ALA B O 1
ATOM 2761 N N . LEU B 1 45 ? -12.217 -39.906 -5.6 1 97.71 45 LEU B N 1
ATOM 2762 C CA . LEU B 1 45 ? -11.696 -40.322 -6.898 1 97.71 45 LEU B CA 1
ATOM 2763 C C . LEU B 1 45 ? -11.949 -41.807 -7.135 1 97.71 45 LEU B C 1
ATOM 2765 O O . LEU B 1 45 ? -12.284 -42.215 -8.249 1 97.71 45 LEU B O 1
ATOM 2769 N N . THR B 1 46 ? -11.777 -42.61 -6.097 1 97.17 46 THR B N 1
ATOM 2770 C CA . THR B 1 46 ? -12.075 -44.034 -6.203 1 97.17 46 THR B CA 1
ATOM 2771 C C . THR B 1 46 ? -13.528 -44.253 -6.614 1 97.17 46 THR B C 1
ATOM 2773 O O . THR B 1 46 ? -13.82 -45.113 -7.448 1 97.17 46 THR B O 1
ATOM 2776 N N . ALA B 1 47 ? -14.359 -43.452 -6.049 1 97.28 47 ALA B N 1
ATOM 2777 C CA . ALA B 1 47 ? -15.786 -43.553 -6.342 1 97.28 47 ALA B CA 1
ATOM 2778 C C . ALA B 1 47 ? -16.069 -43.237 -7.808 1 97.28 47 ALA B C 1
ATOM 2780 O O . ALA B 1 47 ? -17.081 -43.676 -8.36 1 97.28 47 ALA B O 1
ATOM 2781 N N . LYS B 1 48 ? -15.187 -42.555 -8.443 1 96.96 48 LYS B N 1
ATOM 2782 C CA . LYS B 1 48 ? -15.355 -42.183 -9.845 1 96.96 48 LYS B CA 1
ATOM 2783 C C . LYS B 1 48 ? -14.674 -43.19 -10.767 1 96.96 48 LYS B C 1
ATOM 2785 O O . LYS B 1 48 ? -14.606 -42.983 -11.98 1 96.96 48 LYS B O 1
ATOM 2790 N N . GLY B 1 49 ? -14.034 -44.192 -10.159 1 96.54 49 GLY B N 1
ATOM 2791 C CA . GLY B 1 49 ? -13.456 -45.252 -10.969 1 96.54 49 GLY B CA 1
ATOM 2792 C C . GLY B 1 49 ? -11.947 -45.152 -11.094 1 96.54 49 GLY B C 1
ATOM 2793 O O . GLY B 1 49 ? -11.329 -45.916 -11.838 1 96.54 49 GLY B O 1
ATOM 2794 N N . VAL B 1 50 ? -11.372 -44.26 -10.393 1 98.05 50 VAL B N 1
ATOM 2795 C CA . VAL B 1 50 ? -9.92 -44.117 -10.414 1 98.05 50 VAL B CA 1
ATOM 2796 C C . VAL B 1 50 ? -9.283 -45.172 -9.513 1 98.05 50 VAL B C 1
ATOM 2798 O O . VAL B 1 50 ? -9.724 -45.377 -8.379 1 98.05 50 VAL B O 1
ATOM 2801 N N . GLU B 1 51 ? -8.318 -45.877 -9.962 1 97.97 51 GLU B N 1
ATOM 2802 C CA . GLU B 1 51 ? -7.512 -46.749 -9.112 1 97.97 51 GLU B CA 1
ATOM 2803 C C . GLU B 1 51 ? -6.525 -45.943 -8.273 1 97.97 51 GLU B C 1
ATOM 2805 O O . GLU B 1 51 ? -5.516 -45.456 -8.788 1 97.97 51 GLU B O 1
ATOM 2810 N N . MET B 1 52 ? -6.831 -45.879 -6.996 1 98.05 52 MET B N 1
ATOM 2811 C CA . MET B 1 52 ? -5.919 -45.141 -6.126 1 98.05 52 MET B CA 1
ATOM 2812 C C . MET B 1 52 ? -4.88 -46.072 -5.511 1 98.05 52 MET B C 1
ATOM 2814 O O . MET B 1 52 ? -5.23 -47.097 -4.923 1 98.05 52 MET B O 1
ATOM 2818 N N . VAL B 1 53 ? -3.647 -45.709 -5.615 1 97.91 53 VAL B N 1
ATOM 2819 C CA . VAL B 1 53 ? -2.572 -46.516 -5.047 1 97.91 53 VAL B CA 1
ATOM 2820 C C . VAL B 1 53 ? -1.693 -45.649 -4.15 1 97.91 53 VAL B C 1
ATOM 2822 O O . VAL B 1 53 ? -1.642 -44.427 -4.313 1 97.91 53 VAL B O 1
ATOM 2825 N N . THR B 1 54 ? -1.044 -46.27 -3.224 1 96.72 54 THR B N 1
ATOM 2826 C CA . THR B 1 54 ? -0.19 -45.569 -2.272 1 96.72 54 THR B CA 1
ATOM 2827 C C . THR B 1 54 ? 1.266 -45.598 -2.73 1 96.72 54 THR B C 1
ATOM 2829 O O . THR B 1 54 ? 1.782 -46.65 -3.111 1 96.72 54 THR B O 1
ATOM 2832 N N . ALA B 1 55 ? 1.845 -44.438 -2.722 1 97.36 55 ALA B N 1
ATOM 2833 C CA . ALA B 1 55 ? 3.293 -44.315 -2.869 1 97.36 55 ALA B CA 1
ATOM 2834 C C . ALA B 1 55 ? 3.808 -43.049 -2.19 1 97.36 55 ALA B C 1
ATOM 2836 O O . ALA B 1 55 ? 3.036 -42.127 -1.914 1 97.36 55 ALA B O 1
ATOM 2837 N N . ASP B 1 56 ? 5.049 -43.097 -1.825 1 96.17 56 ASP B N 1
ATOM 2838 C CA . ASP B 1 56 ? 5.767 -41.965 -1.248 1 96.17 56 ASP B CA 1
ATOM 2839 C C . ASP B 1 56 ? 6.828 -41.438 -2.212 1 96.17 56 ASP B C 1
ATOM 2841 O O . ASP B 1 56 ? 7.709 -42.185 -2.643 1 96.17 56 ASP B O 1
ATOM 2845 N N . THR B 1 57 ? 6.74 -40.185 -2.552 1 97.02 57 THR B N 1
ATOM 2846 C CA . THR B 1 57 ? 7.669 -39.593 -3.508 1 97.02 57 THR B CA 1
ATOM 2847 C C . THR B 1 57 ? 9.091 -39.597 -2.954 1 97.02 57 THR B C 1
ATOM 2849 O O . THR B 1 57 ? 10.051 -39.365 -3.692 1 97.02 57 THR B O 1
ATOM 2852 N N . ASN B 1 58 ? 9.241 -39.927 -1.685 1 96.44 58 ASN B N 1
ATOM 2853 C CA . ASN B 1 58 ? 10.565 -40.057 -1.085 1 96.44 58 ASN B CA 1
ATOM 2854 C C . ASN B 1 58 ? 11.069 -41.496 -1.147 1 96.44 58 ASN B C 1
ATOM 2856 O O . ASN B 1 58 ? 12.176 -41.79 -0.693 1 96.44 58 ASN B O 1
ATOM 2860 N N . ASP B 1 59 ? 10.254 -42.387 -1.702 1 97.46 59 ASP B N 1
ATOM 2861 C CA . ASP B 1 59 ? 10.57 -43.81 -1.772 1 97.46 59 ASP B CA 1
ATOM 2862 C C . ASP B 1 59 ? 10.47 -44.325 -3.206 1 97.46 59 ASP B C 1
ATOM 2864 O O . ASP B 1 59 ? 9.403 -44.765 -3.64 1 97.46 59 ASP B O 1
ATOM 2868 N N . VAL B 1 60 ? 11.604 -44.472 -3.857 1 98.15 60 VAL B N 1
ATOM 2869 C CA . VAL B 1 60 ? 11.655 -44.822 -5.273 1 98.15 60 VAL B CA 1
ATOM 2870 C C . VAL B 1 60 ? 11.005 -46.187 -5.491 1 98.15 60 VAL B C 1
ATOM 2872 O O . VAL B 1 60 ? 10.293 -46.392 -6.477 1 98.15 60 VAL B O 1
ATOM 2875 N N . ALA B 1 61 ? 11.219 -47.103 -4.598 1 98.11 61 ALA B N 1
ATOM 2876 C CA . ALA B 1 61 ? 10.672 -48.45 -4.74 1 98.11 61 ALA B CA 1
ATOM 2877 C C . ALA B 1 61 ? 9.146 -48.423 -4.762 1 98.11 61 ALA B C 1
ATOM 2879 O O . ALA B 1 61 ? 8.518 -49.125 -5.559 1 98.11 61 ALA B O 1
ATOM 2880 N N . SER B 1 62 ? 8.572 -47.661 -3.863 1 98.28 62 SER B N 1
ATOM 2881 C CA . SER B 1 62 ? 7.116 -47.564 -3.837 1 98.28 62 SER B CA 1
ATOM 2882 C C . SER B 1 62 ? 6.583 -46.904 -5.105 1 98.28 62 SER B C 1
ATOM 2884 O O . SER B 1 62 ? 5.497 -47.243 -5.578 1 98.28 62 SER B O 1
ATOM 2886 N N . LEU B 1 63 ? 7.333 -45.992 -5.655 1 98.73 63 LEU B N 1
ATOM 2887 C CA . LEU B 1 63 ? 6.946 -45.321 -6.891 1 98.73 63 LEU B CA 1
ATOM 2888 C C . LEU B 1 63 ? 7.004 -46.283 -8.073 1 98.73 63 LEU B C 1
ATOM 2890 O O . LEU B 1 63 ? 6.113 -46.281 -8.926 1 98.73 63 LEU B O 1
ATOM 2894 N N . VAL B 1 64 ? 8.069 -47.099 -8.144 1 98.65 64 VAL B N 1
ATOM 2895 C CA . VAL B 1 64 ? 8.192 -48.073 -9.223 1 98.65 64 VAL B CA 1
ATOM 2896 C C . VAL B 1 64 ? 6.986 -49.008 -9.216 1 98.65 64 VAL B C 1
ATOM 2898 O O . VAL B 1 64 ? 6.407 -49.294 -10.267 1 98.65 64 VAL B O 1
ATOM 2901 N N . LYS B 1 65 ? 6.618 -49.44 -8.076 1 98.44 65 LYS B N 1
ATOM 2902 C CA . LYS B 1 65 ? 5.453 -50.311 -7.948 1 98.44 65 LYS B CA 1
ATOM 2903 C C . LYS B 1 65 ? 4.183 -49.602 -8.412 1 98.44 65 LYS B C 1
ATOM 2905 O O . LYS B 1 65 ? 3.367 -50.186 -9.128 1 98.44 65 LYS B O 1
ATOM 2910 N N . ALA B 1 66 ? 4.018 -48.366 -8.007 1 98.48 66 ALA B N 1
ATOM 2911 C CA . ALA B 1 66 ? 2.832 -47.586 -8.349 1 98.48 66 ALA B CA 1
ATOM 2912 C C . ALA B 1 66 ? 2.766 -47.318 -9.85 1 98.48 66 ALA B C 1
ATOM 2914 O O . ALA B 1 66 ? 1.679 -47.176 -10.415 1 98.48 66 ALA B O 1
ATOM 2915 N N . PHE B 1 67 ? 3.921 -47.278 -10.547 1 98.72 67 PHE B N 1
ATOM 2916 C CA . PHE B 1 67 ? 3.994 -46.911 -11.956 1 98.72 67 PHE B CA 1
ATOM 2917 C C . PHE B 1 67 ? 3.881 -48.146 -12.843 1 98.72 67 PHE B C 1
ATOM 2919 O O . PHE B 1 67 ? 3.777 -48.03 -14.066 1 98.72 67 PHE B O 1
ATOM 2926 N N . GLU B 1 68 ? 3.928 -49.331 -12.247 1 98.12 68 GLU B N 1
ATOM 2927 C CA . GLU B 1 68 ? 3.965 -50.572 -13.014 1 98.12 68 GLU B CA 1
ATOM 2928 C C . GLU B 1 68 ? 2.821 -50.632 -14.022 1 98.12 68 GLU B C 1
ATOM 2930 O O . GLU B 1 68 ? 1.668 -50.369 -13.676 1 98.12 68 GLU B O 1
ATOM 2935 N N . GLY B 1 69 ? 3.208 -50.902 -15.308 1 98.16 69 GLY B N 1
ATOM 2936 C CA . GLY B 1 69 ? 2.214 -51.1 -16.351 1 98.16 69 GLY B CA 1
ATOM 2937 C C . GLY B 1 69 ? 1.732 -49.801 -16.97 1 98.16 69 GLY B C 1
ATOM 2938 O O . GLY B 1 69 ? 0.923 -49.813 -17.9 1 98.16 69 GLY B O 1
ATOM 2939 N N . SER B 1 70 ? 2.187 -48.705 -16.537 1 98.62 70 SER B N 1
ATOM 2940 C CA . SER B 1 70 ? 1.721 -47.406 -17.012 1 98.62 70 SER B CA 1
ATOM 2941 C C . SER B 1 70 ? 2.107 -47.179 -18.469 1 98.62 70 SER B C 1
ATOM 2943 O O . SER B 1 70 ? 3.243 -47.449 -18.865 1 98.62 70 SER B O 1
ATOM 2945 N N . TYR B 1 71 ? 1.155 -46.739 -19.233 1 98.67 71 TYR B N 1
ATOM 2946 C CA . TYR B 1 71 ? 1.398 -46.241 -20.582 1 98.67 71 TYR B CA 1
ATOM 2947 C C . TYR B 1 71 ? 1.917 -44.808 -20.55 1 98.67 71 TYR B C 1
ATOM 2949 O O . TYR B 1 71 ? 2.854 -44.464 -21.275 1 98.67 71 TYR B O 1
ATOM 2957 N N . ALA B 1 72 ? 1.301 -43.978 -19.763 1 98.87 72 ALA B N 1
ATOM 2958 C CA . ALA B 1 72 ? 1.69 -42.584 -19.563 1 98.87 72 ALA B CA 1
ATOM 2959 C C . ALA B 1 72 ? 1.701 -42.226 -18.08 1 98.87 72 ALA B C 1
ATOM 2961 O O . ALA B 1 72 ? 0.963 -42.815 -17.287 1 98.87 72 ALA B O 1
ATOM 2962 N N . ILE B 1 73 ? 2.537 -41.234 -17.695 1 98.94 73 ILE B N 1
ATOM 2963 C CA . ILE B 1 73 ? 2.645 -40.75 -16.323 1 98.94 73 ILE B CA 1
ATOM 2964 C C . ILE B 1 73 ? 2.677 -39.223 -16.315 1 98.94 73 ILE B C 1
ATOM 2966 O O . ILE B 1 73 ? 3.437 -38.608 -17.066 1 98.94 73 ILE B O 1
ATOM 2970 N N . PHE B 1 74 ? 1.804 -38.592 -15.599 1 98.91 74 PHE B N 1
ATOM 2971 C CA . PHE B 1 74 ? 1.836 -37.163 -15.307 1 98.91 74 PHE B CA 1
ATOM 2972 C C . PHE B 1 74 ? 2.36 -36.91 -13.899 1 98.91 74 PHE B C 1
ATOM 2974 O O . PHE B 1 74 ? 1.895 -37.526 -12.938 1 98.91 74 PHE B O 1
ATOM 2981 N N . VAL B 1 75 ? 3.315 -35.968 -13.79 1 98.89 75 VAL B N 1
ATOM 2982 C CA . VAL B 1 75 ? 3.916 -35.713 -12.485 1 98.89 75 VAL B CA 1
ATOM 2983 C C . VAL B 1 75 ? 3.895 -34.215 -12.191 1 98.89 75 VAL B C 1
ATOM 2985 O O . VAL B 1 75 ? 4.346 -33.409 -13.008 1 98.89 75 VAL B O 1
ATOM 2988 N N . VAL B 1 76 ? 3.4 -33.833 -11.062 1 98.36 76 VAL B N 1
ATOM 2989 C CA . VAL B 1 76 ? 3.522 -32.498 -10.487 1 98.36 76 VAL B CA 1
ATOM 2990 C C . VAL B 1 76 ? 3.981 -32.6 -9.034 1 98.36 76 VAL B C 1
ATOM 2992 O O . VAL B 1 76 ? 3.53 -33.478 -8.295 1 98.36 76 VAL B O 1
ATOM 2995 N N . THR B 1 77 ? 4.939 -31.821 -8.68 1 97.3 77 THR B N 1
ATOM 2996 C CA . THR B 1 77 ? 5.417 -31.783 -7.303 1 97.3 77 THR B CA 1
ATOM 2997 C C . THR B 1 77 ? 4.832 -30.586 -6.56 1 97.3 77 THR B C 1
ATOM 2999 O O . THR B 1 77 ? 4.34 -29.642 -7.182 1 97.3 77 THR B O 1
ATOM 3002 N N . ASP B 1 78 ? 4.839 -30.687 -5.241 1 94.56 78 ASP B N 1
ATOM 3003 C CA . ASP B 1 78 ? 4.229 -29.684 -4.373 1 94.56 78 ASP B CA 1
ATOM 3004 C C . ASP B 1 78 ? 5.294 -28.865 -3.648 1 94.56 78 ASP B C 1
ATOM 3006 O O . ASP B 1 78 ? 5.83 -29.299 -2.626 1 94.56 78 ASP B O 1
ATOM 3010 N N . PHE B 1 79 ? 5.516 -27.664 -4.043 1 95.84 79 PHE B N 1
ATOM 3011 C CA . PHE B 1 79 ? 6.484 -26.768 -3.422 1 95.84 79 PHE B CA 1
ATOM 3012 C C . PHE B 1 79 ? 5.902 -26.126 -2.169 1 95.84 79 PHE B C 1
ATOM 3014 O O . PHE B 1 79 ? 6.621 -25.882 -1.198 1 95.84 79 PHE B O 1
ATOM 3021 N N . GLN B 1 80 ? 4.629 -25.888 -2.177 1 94.32 80 GLN B N 1
ATOM 3022 C CA . GLN B 1 80 ? 3.97 -25.059 -1.173 1 94.32 80 GLN B CA 1
ATOM 3023 C C . GLN B 1 80 ? 3.993 -25.732 0.197 1 94.32 80 GLN B C 1
ATOM 3025 O O . GLN B 1 80 ? 4.207 -25.071 1.215 1 94.32 80 GLN B O 1
ATOM 3030 N N . THR B 1 81 ? 3.79 -27.033 0.223 1 93.68 81 THR B N 1
ATOM 3031 C CA . THR B 1 81 ? 3.656 -27.738 1.493 1 93.68 81 THR B CA 1
ATOM 3032 C C . THR B 1 81 ? 4.956 -27.669 2.29 1 93.68 81 THR B C 1
ATOM 3034 O O . THR B 1 81 ? 4.969 -27.195 3.428 1 93.68 81 THR B O 1
ATOM 3037 N N . PRO B 1 82 ? 6.096 -28.044 1.704 1 95.76 82 PRO B N 1
ATOM 3038 C CA . PRO B 1 82 ? 7.323 -27.904 2.492 1 95.76 82 PRO B CA 1
ATOM 3039 C C . PRO B 1 82 ? 7.695 -26.446 2.752 1 95.76 82 PRO B C 1
ATOM 3041 O O . PRO B 1 82 ? 8.269 -26.129 3.797 1 95.76 82 PRO B O 1
ATOM 3044 N N . PHE B 1 83 ? 7.385 -25.545 1.9 1 95.97 83 PHE B N 1
ATOM 3045 C CA . PHE B 1 83 ? 7.75 -24.139 2.028 1 95.97 83 PHE B CA 1
ATOM 3046 C C . PHE B 1 83 ? 7.056 -23.506 3.228 1 95.97 83 PHE B C 1
ATOM 3048 O O . PHE B 1 83 ? 7.587 -22.577 3.84 1 95.97 83 PHE B O 1
ATOM 3055 N N . ALA B 1 84 ? 5.888 -24.032 3.532 1 94.02 84 ALA B N 1
ATOM 3056 C CA . ALA B 1 84 ? 5.118 -23.504 4.656 1 94.02 84 ALA B CA 1
ATOM 3057 C C . ALA B 1 84 ? 5.884 -23.657 5.966 1 94.02 84 ALA B C 1
ATOM 3059 O O . ALA B 1 84 ? 5.726 -22.849 6.884 1 94.02 84 ALA B O 1
ATOM 3060 N N . THR B 1 85 ? 6.836 -24.667 6.062 1 95.64 85 THR B N 1
ATOM 3061 C CA . THR B 1 85 ? 7.423 -24.954 7.367 1 95.64 85 THR B CA 1
ATOM 3062 C C . THR B 1 85 ? 8.944 -25.017 7.274 1 95.64 85 THR B C 1
ATOM 3064 O O . THR B 1 85 ? 9.634 -25.032 8.296 1 95.64 85 THR B O 1
ATOM 3067 N N . LYS B 1 86 ? 9.465 -25.125 6.046 1 96.69 86 LYS B N 1
ATOM 3068 C CA . LYS B 1 86 ? 10.907 -25.272 5.868 1 96.69 86 LYS B CA 1
ATOM 3069 C C . LYS B 1 86 ? 11.518 -24.011 5.265 1 96.69 86 LYS B C 1
ATOM 3071 O O . LYS B 1 86 ? 10.798 -23.149 4.755 1 96.69 86 LYS B O 1
ATOM 3076 N N . ASP B 1 87 ? 12.8 -23.906 5.446 1 96.33 87 ASP B N 1
ATOM 3077 C CA . ASP B 1 87 ? 13.47 -22.79 4.787 1 96.33 87 ASP B CA 1
ATOM 3078 C C . ASP B 1 87 ? 13.595 -23.033 3.285 1 96.33 87 ASP B C 1
ATOM 3080 O O . ASP B 1 87 ? 13.238 -24.106 2.792 1 96.33 87 ASP B O 1
ATOM 3084 N N . ILE B 1 88 ? 14.051 -22.07 2.64 1 96.63 88 ILE B N 1
ATOM 3085 C CA . ILE B 1 88 ? 14.029 -22.037 1.182 1 96.63 88 ILE B CA 1
ATOM 3086 C C . ILE B 1 88 ? 14.945 -23.125 0.627 1 96.63 88 ILE B C 1
ATOM 3088 O O . ILE B 1 88 ? 14.567 -23.855 -0.292 1 96.63 88 ILE B O 1
ATOM 3092 N N . GLU B 1 89 ? 16.131 -23.288 1.105 1 96.8 89 GLU B N 1
ATOM 3093 C CA . GLU B 1 89 ? 17.093 -24.272 0.617 1 96.8 89 GLU B CA 1
ATOM 3094 C C . GLU B 1 89 ? 16.59 -25.695 0.842 1 96.8 89 GLU B C 1
ATOM 3096 O O . GLU B 1 89 ? 16.693 -26.543 -0.047 1 96.8 89 GLU B O 1
ATOM 3101 N N . GLU B 1 90 ? 16.109 -25.905 2.002 1 98.02 90 GLU B N 1
ATOM 3102 C CA . GLU B 1 90 ? 15.537 -27.21 2.317 1 98.02 90 GLU B CA 1
ATOM 3103 C C . GLU B 1 90 ? 14.341 -27.52 1.42 1 98.02 90 GLU B C 1
ATOM 3105 O O . GLU B 1 90 ? 14.171 -28.656 0.974 1 98.02 90 GLU B O 1
ATOM 3110 N N . THR B 1 91 ? 13.497 -26.517 1.189 1 98.23 91 THR B N 1
ATOM 3111 C CA . THR B 1 91 ? 12.319 -26.695 0.347 1 98.23 91 THR B CA 1
ATOM 3112 C C . THR B 1 91 ? 12.723 -27.077 -1.074 1 98.23 91 THR B C 1
ATOM 3114 O O . THR B 1 91 ? 12.157 -28.005 -1.657 1 98.23 91 THR B O 1
ATOM 3117 N N . ILE B 1 92 ? 13.743 -26.401 -1.572 1 98.27 92 ILE B N 1
ATOM 3118 C CA . ILE B 1 92 ? 14.245 -26.696 -2.91 1 98.27 92 ILE B CA 1
ATOM 3119 C C . ILE B 1 92 ? 14.753 -28.135 -2.965 1 98.27 92 ILE B C 1
ATOM 3121 O O . ILE B 1 92 ? 14.439 -28.876 -3.9 1 98.27 92 ILE B O 1
ATOM 3125 N N . THR B 1 93 ? 15.483 -28.533 -1.98 1 98.29 93 THR B N 1
ATOM 3126 C CA . THR B 1 93 ? 16.057 -29.873 -1.918 1 98.29 93 THR B CA 1
ATOM 3127 C C . THR B 1 93 ? 14.958 -30.93 -1.853 1 98.29 93 THR B C 1
ATOM 3129 O O . THR B 1 93 ? 15.004 -31.927 -2.577 1 98.29 93 THR B O 1
ATOM 3132 N N . ILE B 1 94 ? 13.993 -30.668 -1.047 1 98.24 94 ILE B N 1
ATOM 3133 C CA . ILE B 1 94 ? 12.904 -31.622 -0.862 1 98.24 94 ILE B CA 1
ATOM 3134 C C . ILE B 1 94 ? 12.142 -31.796 -2.174 1 98.24 94 ILE B C 1
ATOM 3136 O O . ILE B 1 94 ? 11.97 -32.919 -2.654 1 98.24 94 ILE B O 1
ATOM 3140 N N . GLU B 1 95 ? 11.709 -30.738 -2.765 1 98.36 95 GLU B N 1
ATOM 3141 C CA . GLU B 1 95 ? 10.894 -30.826 -3.974 1 98.36 95 GLU B CA 1
ATOM 3142 C C . GLU B 1 95 ? 11.684 -31.433 -5.129 1 98.36 95 GLU B C 1
ATOM 3144 O O . GLU B 1 95 ? 11.164 -32.266 -5.874 1 98.36 95 GLU B O 1
ATOM 3149 N N . SER B 1 96 ? 12.974 -31.006 -5.273 1 98.54 96 SER B N 1
ATOM 3150 C CA . SER B 1 96 ? 13.79 -31.545 -6.357 1 98.54 96 SER B CA 1
ATOM 3151 C C . SER B 1 96 ? 14.013 -33.044 -6.188 1 98.54 96 SER B C 1
ATOM 3153 O O . SER B 1 96 ? 13.972 -33.797 -7.163 1 98.54 96 SER B O 1
ATOM 3155 N N . THR B 1 97 ? 14.263 -33.45 -4.988 1 98.67 97 THR B N 1
ATOM 3156 C CA . THR B 1 97 ? 14.47 -34.868 -4.718 1 98.67 97 THR B CA 1
ATOM 3157 C C . THR B 1 97 ? 13.224 -35.674 -5.075 1 98.67 97 THR B C 1
ATOM 3159 O O . THR B 1 97 ? 13.32 -36.73 -5.703 1 98.67 97 THR B O 1
ATOM 3162 N N . GLN B 1 98 ? 12.132 -35.179 -4.717 1 98.61 98 GLN B N 1
ATOM 3163 C CA . GLN B 1 98 ? 10.872 -35.858 -5.005 1 98.61 98 GLN B CA 1
ATOM 3164 C C . GLN B 1 98 ? 10.634 -35.96 -6.509 1 98.61 98 GLN B C 1
ATOM 3166 O O . GLN B 1 98 ? 10.218 -37.008 -7.007 1 98.61 98 GLN B O 1
ATOM 3171 N N . GLY B 1 99 ? 10.876 -34.877 -7.23 1 98.78 99 GLY B N 1
ATOM 3172 C CA . GLY B 1 99 ? 10.759 -34.904 -8.68 1 98.78 99 GLY B CA 1
ATOM 3173 C C . GLY B 1 99 ? 11.732 -35.865 -9.338 1 98.78 99 GLY B C 1
ATOM 3174 O O . GLY B 1 99 ? 11.364 -36.591 -10.264 1 98.78 99 GLY B O 1
ATOM 3175 N N . ILE B 1 100 ? 12.932 -35.898 -8.881 1 98.84 100 ILE B N 1
ATOM 3176 C CA . ILE B 1 100 ? 13.963 -36.779 -9.418 1 98.84 100 ILE B CA 1
ATOM 3177 C C . ILE B 1 100 ? 13.598 -38.234 -9.134 1 98.84 100 ILE B C 1
ATOM 3179 O O . ILE B 1 100 ? 13.774 -39.103 -9.991 1 98.84 100 ILE B O 1
ATOM 3183 N N . ASN B 1 101 ? 13.1 -38.516 -7.922 1 98.86 101 ASN B N 1
ATOM 3184 C CA . ASN B 1 101 ? 12.642 -39.861 -7.591 1 98.86 101 ASN B CA 1
ATOM 3185 C C . ASN B 1 101 ? 11.561 -40.339 -8.556 1 98.86 101 ASN B C 1
ATOM 3187 O O . ASN B 1 101 ? 11.58 -41.491 -8.995 1 98.86 101 ASN B O 1
ATOM 3191 N N . CYS B 1 102 ? 10.628 -39.48 -8.866 1 98.87 102 CYS B N 1
ATOM 3192 C CA . CYS B 1 102 ? 9.572 -39.828 -9.811 1 98.87 102 CYS B CA 1
ATOM 3193 C C . CYS B 1 102 ? 10.151 -40.135 -11.187 1 98.87 102 CYS B C 1
ATOM 3195 O O . CYS B 1 102 ? 9.769 -41.12 -11.82 1 98.87 102 CYS B O 1
ATOM 3197 N N . ALA B 1 103 ? 11.069 -39.287 -11.615 1 98.87 103 ALA B N 1
ATOM 3198 C CA . ALA B 1 103 ? 11.715 -39.497 -12.908 1 98.87 103 ALA B CA 1
ATOM 3199 C C . ALA B 1 103 ? 12.501 -40.805 -12.923 1 98.87 103 ALA B C 1
ATOM 3201 O O . ALA B 1 103 ? 12.45 -41.556 -13.9 1 98.87 103 ALA B O 1
ATOM 3202 N N . ASN B 1 104 ? 13.245 -41.024 -11.856 1 98.66 104 ASN B N 1
ATOM 3203 C CA . ASN B 1 104 ? 14.014 -42.257 -11.727 1 98.66 104 ASN B CA 1
ATOM 3204 C C . ASN B 1 104 ? 13.113 -43.488 -11.778 1 98.66 104 ASN B C 1
ATOM 3206 O O . ASN B 1 104 ? 13.41 -44.451 -12.487 1 98.66 104 ASN B O 1
ATOM 3210 N N . ALA B 1 105 ? 12.054 -43.471 -11.078 1 98.85 105 ALA B N 1
ATOM 3211 C CA . ALA B 1 105 ? 11.099 -44.577 -11.077 1 98.85 105 ALA B CA 1
ATOM 3212 C C . ALA B 1 105 ? 10.492 -44.778 -12.462 1 98.85 105 ALA B C 1
ATOM 3214 O O . ALA B 1 105 ? 10.371 -45.911 -12.935 1 98.85 105 ALA B O 1
ATOM 3215 N N . ALA B 1 106 ? 10.092 -43.69 -13.097 1 98.81 106 ALA B N 1
ATOM 3216 C CA . ALA B 1 106 ? 9.49 -43.75 -14.427 1 98.81 106 ALA B CA 1
ATOM 3217 C C . ALA B 1 106 ? 10.44 -44.398 -15.43 1 98.81 106 ALA B C 1
ATOM 3219 O O . ALA B 1 106 ? 10.005 -45.128 -16.324 1 98.81 106 ALA B O 1
ATOM 3220 N N . SER B 1 107 ? 11.723 -44.154 -15.288 1 98.42 107 SER B N 1
ATOM 3221 C CA . SER B 1 107 ? 12.724 -44.663 -16.22 1 98.42 107 SER B CA 1
ATOM 3222 C C . SER B 1 107 ? 12.798 -46.186 -16.175 1 98.42 107 SER B C 1
ATOM 3224 O O . SER B 1 107 ? 13.343 -46.813 -17.085 1 98.42 107 SER B O 1
ATOM 3226 N N . LYS B 1 108 ? 12.24 -46.781 -15.187 1 98.12 108 LYS B N 1
ATOM 3227 C CA . LYS B 1 108 ? 12.324 -48.226 -14.998 1 98.12 108 LYS B CA 1
ATOM 3228 C C . LYS B 1 108 ? 11.088 -48.927 -15.555 1 98.12 108 LYS B C 1
ATOM 3230 O O . LYS B 1 108 ? 11.012 -50.157 -15.554 1 98.12 108 LYS B O 1
ATOM 3235 N N . ILE B 1 109 ? 10.192 -48.164 -15.974 1 98.35 109 ILE B N 1
ATOM 3236 C CA . ILE B 1 109 ? 8.924 -48.726 -16.427 1 98.35 109 ILE B CA 1
ATOM 3237 C C . ILE B 1 109 ? 9.002 -49.041 -17.919 1 98.35 109 ILE B C 1
ATOM 3239 O O . ILE B 1 109 ? 9.071 -48.132 -18.749 1 98.35 109 ILE B O 1
ATOM 3243 N N . THR B 1 110 ? 8.845 -50.218 -18.292 1 97.5 110 THR B N 1
ATOM 3244 C CA . THR B 1 110 ? 9.084 -50.671 -19.658 1 97.5 110 THR B CA 1
ATOM 3245 C C . THR B 1 110 ? 7.887 -50.357 -20.55 1 97.5 110 THR B C 1
ATOM 3247 O O . THR B 1 110 ? 8.029 -50.233 -21.768 1 97.5 110 THR B O 1
ATOM 3250 N N . THR B 1 111 ? 6.752 -50.216 -19.99 1 98.16 111 THR B N 1
ATOM 3251 C CA . THR B 1 111 ? 5.539 -49.976 -20.763 1 98.16 111 THR B CA 1
ATOM 3252 C C . THR B 1 111 ? 5.335 -48.483 -21 1 98.16 111 THR B C 1
ATOM 3254 O O . THR B 1 111 ? 4.435 -48.084 -21.743 1 98.16 111 THR B O 1
ATOM 3257 N N . LEU B 1 112 ? 6.164 -47.699 -20.385 1 98.68 112 LEU B N 1
ATOM 3258 C CA . LEU B 1 112 ? 5.984 -46.252 -20.447 1 98.68 112 LEU B CA 1
ATOM 3259 C C . LEU B 1 112 ? 6.27 -45.728 -21.85 1 98.68 112 LEU B C 1
ATOM 3261 O O . LEU B 1 112 ? 7.328 -46.008 -22.418 1 98.68 112 LEU B O 1
ATOM 3265 N N . GLU B 1 113 ? 5.326 -44.951 -22.352 1 98.47 113 GLU B N 1
ATOM 3266 C CA . GLU B 1 113 ? 5.492 -44.352 -23.672 1 98.47 113 GLU B CA 1
ATOM 3267 C C . GLU B 1 113 ? 5.516 -42.828 -23.589 1 98.47 113 GLU B C 1
ATOM 3269 O O . GLU B 1 113 ? 6.028 -42.16 -24.489 1 98.47 113 GLU B O 1
ATOM 3274 N N . HIS B 1 114 ? 4.969 -42.288 -22.571 1 98.82 114 HIS B N 1
ATOM 3275 C CA . HIS B 1 114 ? 4.907 -40.835 -22.465 1 98.82 114 HIS B CA 1
ATOM 3276 C C . HIS B 1 114 ? 4.995 -40.384 -21.011 1 98.82 114 HIS B C 1
ATOM 3278 O O . HIS B 1 114 ? 4.127 -40.715 -20.2 1 98.82 114 HIS B O 1
ATOM 3284 N N . TYR B 1 115 ? 6.016 -39.597 -20.675 1 98.88 115 TYR B N 1
ATOM 3285 C CA . TYR B 1 115 ? 6.242 -38.986 -19.37 1 98.88 115 TYR B CA 1
ATOM 3286 C C . TYR B 1 115 ? 6.015 -37.48 -19.426 1 98.88 115 TYR B C 1
ATOM 3288 O O . TYR B 1 115 ? 6.686 -36.773 -20.181 1 98.88 115 TYR B O 1
ATOM 3296 N N . ILE B 1 116 ? 5.019 -36.952 -18.747 1 98.94 116 ILE B N 1
ATOM 3297 C CA . ILE B 1 116 ? 4.719 -35.524 -18.739 1 98.94 116 ILE B CA 1
ATOM 3298 C C . ILE B 1 116 ? 5.111 -34.922 -17.391 1 98.94 116 ILE B C 1
ATOM 3300 O O . ILE B 1 116 ? 4.553 -35.291 -16.354 1 98.94 116 ILE B O 1
ATOM 3304 N N . TRP B 1 117 ? 6.026 -34.022 -17.395 1 98.88 117 TRP B N 1
ATOM 3305 C CA . TRP B 1 117 ? 6.576 -33.367 -16.213 1 98.88 117 TRP B CA 1
ATOM 3306 C C . TRP B 1 117 ? 6.133 -31.909 -16.143 1 98.88 117 TRP B C 1
ATOM 3308 O O . TRP B 1 117 ? 6.482 -31.105 -17.011 1 98.88 117 TRP B O 1
ATOM 3318 N N . SER B 1 118 ? 5.289 -31.572 -15.122 1 98.8 118 SER B N 1
ATOM 3319 C CA . SER B 1 118 ? 4.87 -30.195 -14.882 1 98.8 118 SER B CA 1
ATOM 3320 C C . SER B 1 118 ? 6.021 -29.354 -14.339 1 98.8 118 SER B C 1
ATOM 3322 O O . SER B 1 118 ? 6.481 -29.575 -13.217 1 98.8 118 SER B O 1
ATOM 3324 N N . THR B 1 119 ? 6.447 -28.438 -15.057 1 98.55 119 THR B N 1
ATOM 3325 C CA . THR B 1 119 ? 7.661 -27.716 -14.689 1 98.55 119 THR B CA 1
ATOM 3326 C C . THR B 1 119 ? 7.554 -26.245 -15.078 1 98.55 119 THR B C 1
ATOM 3328 O O . THR B 1 119 ? 6.452 -25.728 -15.275 1 98.55 119 THR B O 1
ATOM 3331 N N . LEU B 1 120 ? 8.65 -25.483 -14.882 1 98.36 120 LEU B N 1
ATOM 3332 C CA . LEU B 1 120 ? 8.746 -24.044 -15.103 1 98.36 120 LEU B CA 1
ATOM 3333 C C . LEU B 1 120 ? 10.052 -23.688 -15.806 1 98.36 120 LEU B C 1
ATOM 3335 O O . LEU B 1 120 ? 10.974 -24.505 -15.862 1 98.36 120 LEU B O 1
ATOM 3339 N N . PRO B 1 121 ? 10.111 -22.542 -16.378 1 97.89 121 PRO B N 1
ATOM 3340 C CA . PRO B 1 121 ? 11.314 -22.17 -17.127 1 97.89 121 PRO B CA 1
ATOM 3341 C C . PRO B 1 121 ? 12.513 -21.899 -16.22 1 97.89 121 PRO B C 1
ATOM 3343 O O . PRO B 1 121 ? 12.353 -21.756 -15.005 1 97.89 121 PRO B O 1
ATOM 3346 N N . ASN B 1 122 ? 13.621 -21.853 -16.82 1 97.62 122 ASN B N 1
ATOM 3347 C CA . ASN B 1 122 ? 14.873 -21.528 -16.144 1 97.62 122 ASN B CA 1
ATOM 3348 C C . ASN B 1 122 ? 15.033 -20.023 -15.956 1 97.62 122 ASN B C 1
ATOM 3350 O O . ASN B 1 122 ? 15.603 -19.343 -16.811 1 97.62 122 ASN B O 1
ATOM 3354 N N . THR B 1 123 ? 14.681 -19.505 -14.822 1 97.83 123 THR B N 1
ATOM 3355 C CA . THR B 1 123 ? 14.654 -18.068 -14.572 1 97.83 123 THR B CA 1
ATOM 3356 C C . THR B 1 123 ? 16.066 -17.489 -14.591 1 97.83 123 THR B C 1
ATOM 3358 O O . THR B 1 123 ? 16.271 -16.351 -15.019 1 97.83 123 THR B O 1
ATOM 3361 N N . GLN B 1 124 ? 17.027 -18.27 -14.141 1 96.57 124 GLN B N 1
ATOM 3362 C CA . GLN B 1 124 ? 18.41 -17.806 -14.125 1 96.57 124 GLN B CA 1
ATOM 3363 C C . GLN B 1 124 ? 18.944 -17.616 -15.543 1 96.57 124 GLN B C 1
ATOM 3365 O O . GLN B 1 124 ? 19.558 -16.593 -15.848 1 96.57 124 GLN B O 1
ATOM 3370 N N . LYS B 1 125 ? 18.675 -18.563 -16.324 1 96.46 125 LYS B N 1
ATOM 3371 C CA . LYS B 1 125 ? 19.134 -18.475 -17.707 1 96.46 125 LYS B CA 1
ATOM 3372 C C . LYS B 1 125 ? 18.447 -17.328 -18.442 1 96.46 125 LYS B C 1
ATOM 3374 O O . LYS B 1 125 ? 19.107 -16.523 -19.103 1 96.46 125 LYS B O 1
ATOM 3379 N N . ILE B 1 126 ? 17.133 -17.231 -18.288 1 97.59 126 ILE B N 1
ATOM 3380 C CA . ILE B 1 126 ? 16.34 -16.244 -19.012 1 97.59 126 ILE B CA 1
ATOM 3381 C C . ILE B 1 126 ? 16.726 -14.838 -18.558 1 97.59 126 ILE B C 1
ATOM 3383 O O . ILE B 1 126 ? 16.754 -13.905 -19.364 1 97.59 126 ILE B O 1
ATOM 3387 N N . SER B 1 127 ? 17.077 -14.679 -17.264 1 97.29 127 SER B N 1
ATOM 3388 C CA . SER B 1 127 ? 17.347 -13.359 -16.704 1 97.29 127 SER B CA 1
ATOM 3389 C C . SER B 1 127 ? 18.844 -13.074 -16.656 1 97.29 127 SER B C 1
ATOM 3391 O O . SER B 1 127 ? 19.275 -12.089 -16.053 1 97.29 127 SER B O 1
ATOM 3393 N N . ASN B 1 128 ? 19.68 -13.991 -17.189 1 96.3 128 ASN B N 1
ATOM 3394 C CA . ASN B 1 128 ? 21.134 -13.871 -17.147 1 96.3 128 ASN B CA 1
ATOM 3395 C C . ASN B 1 128 ? 21.646 -13.759 -15.714 1 96.3 128 ASN B C 1
ATOM 3397 O O . ASN B 1 128 ? 22.436 -12.867 -15.401 1 96.3 128 ASN B O 1
ATOM 3401 N N . GLY B 1 129 ? 21.011 -14.579 -14.888 1 95.76 129 GLY B N 1
ATOM 3402 C CA . GLY B 1 129 ? 21.496 -14.721 -13.524 1 95.76 129 GLY B CA 1
ATOM 3403 C C . GLY B 1 129 ? 20.867 -13.732 -12.561 1 95.76 129 GLY B C 1
ATOM 3404 O O . GLY B 1 129 ? 21.129 -13.778 -11.357 1 95.76 129 GLY B O 1
ATOM 3405 N N . LYS B 1 130 ? 20.018 -12.889 -12.956 1 95.8 130 LYS B N 1
ATOM 3406 C CA . LYS B 1 130 ? 19.483 -11.816 -12.123 1 95.8 130 LYS B CA 1
ATOM 3407 C C . LYS B 1 130 ? 18.45 -12.35 -11.134 1 95.8 130 LYS B C 1
ATOM 3409 O O . LYS B 1 130 ? 18.325 -11.835 -10.021 1 95.8 130 LYS B O 1
ATOM 3414 N N . PHE B 1 131 ? 17.704 -13.346 -11.554 1 96.81 131 PHE B N 1
ATOM 3415 C CA . PHE B 1 131 ? 16.621 -13.832 -10.709 1 96.81 131 PHE B CA 1
ATOM 3416 C C . PHE B 1 131 ? 16.755 -15.33 -10.465 1 96.81 131 PHE B C 1
ATOM 3418 O O . PHE B 1 131 ? 16.925 -16.105 -11.409 1 96.81 131 PHE B O 1
ATOM 3425 N N . SER B 1 132 ? 16.712 -15.659 -9.255 1 95.43 132 SER B N 1
ATOM 3426 C CA . SER B 1 132 ? 16.556 -17.036 -8.798 1 95.43 132 SER B CA 1
ATOM 3427 C C . SER B 1 132 ? 15.279 -17.206 -7.982 1 95.43 132 SER B C 1
ATOM 3429 O O . SER B 1 132 ? 15.214 -16.785 -6.825 1 95.43 132 SER B O 1
ATOM 3431 N N . VAL B 1 133 ? 14.31 -17.772 -8.565 1 97.64 133 VAL B N 1
ATOM 3432 C CA . VAL B 1 133 ? 13.034 -18.019 -7.901 1 97.64 133 VAL B CA 1
ATOM 3433 C C . VAL B 1 133 ? 12.988 -19.456 -7.386 1 97.64 133 VAL B C 1
ATOM 3435 O O . VAL B 1 133 ? 13.025 -20.405 -8.173 1 97.64 133 VAL B O 1
ATOM 3438 N N . PRO B 1 134 ? 12.812 -19.667 -6.163 1 97.08 134 PRO B N 1
ATOM 3439 C CA . PRO B 1 134 ? 13.029 -20.987 -5.566 1 97.08 134 PRO B CA 1
ATOM 3440 C C . PRO B 1 134 ? 12.117 -22.059 -6.158 1 97.08 134 PRO B C 1
ATOM 3442 O O . PRO B 1 134 ? 12.579 -23.154 -6.49 1 97.08 134 PRO B O 1
ATOM 3445 N N . HIS B 1 135 ? 10.846 -21.813 -6.327 1 97.22 135 HIS B N 1
ATOM 3446 C CA . HIS B 1 135 ? 9.972 -22.869 -6.825 1 97.22 135 HIS B CA 1
ATOM 3447 C C . HIS B 1 135 ? 10.229 -23.147 -8.302 1 97.22 135 HIS B C 1
ATOM 3449 O O . HIS B 1 135 ? 9.803 -24.179 -8.827 1 97.22 135 HIS B O 1
ATOM 3455 N N . PHE B 1 136 ? 10.901 -22.241 -9.03 1 98.1 136 PHE B N 1
ATOM 3456 C CA . PHE B 1 136 ? 11.41 -22.528 -10.366 1 98.1 136 PHE B CA 1
ATOM 3457 C C . PHE B 1 136 ? 12.683 -23.363 -10.292 1 98.1 136 PHE B C 1
ATOM 3459 O O . PHE B 1 136 ? 12.877 -24.28 -11.093 1 98.1 136 PHE B O 1
ATOM 3466 N N . GLU B 1 137 ? 13.5 -23.045 -9.362 1 97.32 137 GLU B N 1
ATOM 3467 C CA . GLU B 1 137 ? 14.791 -23.71 -9.216 1 97.32 137 GLU B CA 1
ATOM 3468 C C . GLU B 1 137 ? 14.616 -25.201 -8.942 1 97.32 137 GLU B C 1
ATOM 3470 O O . GLU B 1 137 ? 15.346 -26.029 -9.491 1 97.32 137 GLU B O 1
ATOM 3475 N N . SER B 1 138 ? 13.724 -25.497 -8.057 1 97.83 138 SER B N 1
ATOM 3476 C CA . SER B 1 138 ? 13.487 -26.903 -7.748 1 97.83 138 SER B CA 1
ATOM 3477 C C . SER B 1 138 ? 13.089 -27.684 -8.996 1 97.83 138 SER B C 1
ATOM 3479 O O . SER B 1 138 ? 13.548 -28.81 -9.203 1 97.83 138 SER B O 1
ATOM 3481 N N . LYS B 1 139 ? 12.238 -27.098 -9.826 1 98.1 139 LYS B N 1
ATOM 3482 C CA . LYS B 1 139 ? 11.799 -27.738 -11.063 1 98.1 139 LYS B CA 1
ATOM 3483 C C . LYS B 1 139 ? 12.951 -27.862 -12.056 1 98.1 139 LYS B C 1
ATOM 3485 O O . LYS B 1 139 ? 13.05 -28.856 -12.778 1 98.1 139 LYS B O 1
ATOM 3490 N N . LEU B 1 140 ? 13.769 -26.888 -12.099 1 97.32 140 LEU B N 1
ATOM 3491 C CA . LEU B 1 140 ? 14.917 -26.886 -12.998 1 97.32 140 LEU B CA 1
ATOM 3492 C C . LEU B 1 140 ? 15.848 -28.056 -12.695 1 97.32 140 LEU B C 1
ATOM 3494 O O . LEU B 1 140 ? 16.421 -28.651 -13.609 1 97.32 140 LEU B O 1
ATOM 3498 N N . MET B 1 141 ? 16.055 -28.348 -11.459 1 98.12 141 MET B N 1
ATOM 3499 C CA . MET B 1 141 ? 16.907 -29.47 -11.076 1 98.12 141 MET B CA 1
ATOM 3500 C C . MET B 1 141 ? 16.359 -30.782 -11.628 1 98.12 141 MET B C 1
ATOM 3502 O O . MET B 1 141 ? 17.123 -31.638 -12.078 1 98.12 141 MET B O 1
ATOM 3506 N N . VAL B 1 142 ? 15.094 -30.927 -11.611 1 98.73 142 VAL B N 1
ATOM 3507 C CA . VAL B 1 142 ? 14.449 -32.126 -12.135 1 98.73 142 VAL B CA 1
ATOM 3508 C C . VAL B 1 142 ? 14.587 -32.164 -13.655 1 98.73 142 VAL B C 1
ATOM 3510 O O . VAL B 1 142 ? 14.871 -33.217 -14.232 1 98.73 142 VAL B O 1
ATOM 3513 N N . ASP B 1 143 ? 14.344 -30.995 -14.286 1 98.5 143 ASP B N 1
ATOM 3514 C CA . ASP B 1 143 ? 14.524 -30.9 -15.731 1 98.5 143 ASP B CA 1
ATOM 3515 C C . ASP B 1 143 ? 15.908 -31.395 -16.145 1 98.5 143 ASP B C 1
ATOM 3517 O O . ASP B 1 143 ? 16.038 -32.167 -17.098 1 98.5 143 ASP B O 1
ATOM 3521 N N . LYS B 1 144 ? 16.914 -30.917 -15.437 1 97.84 144 LYS B N 1
ATOM 3522 C CA . LYS B 1 144 ? 18.293 -31.285 -15.745 1 97.84 144 LYS B CA 1
ATOM 3523 C C . LYS B 1 144 ? 18.502 -32.791 -15.618 1 97.84 144 LYS B C 1
ATOM 3525 O O . LYS B 1 144 ? 19.156 -33.406 -16.463 1 97.84 144 LYS B O 1
ATOM 3530 N N . TYR B 1 145 ? 18.004 -33.34 -14.594 1 98.38 145 TYR B N 1
ATOM 3531 C CA . TYR B 1 145 ? 18.121 -34.78 -14.391 1 98.38 145 TYR B CA 1
ATOM 3532 C C . TYR B 1 145 ? 17.501 -35.547 -15.552 1 98.38 145 TYR B C 1
ATOM 3534 O O . TYR B 1 145 ? 18.105 -36.485 -16.078 1 98.38 145 TYR B O 1
ATOM 3542 N N . ILE B 1 146 ? 16.289 -35.157 -15.943 1 98.6 146 ILE B N 1
ATOM 3543 C CA . ILE B 1 146 ? 15.572 -35.831 -17.019 1 98.6 146 ILE B CA 1
ATOM 3544 C C . ILE B 1 146 ? 16.354 -35.697 -18.324 1 98.6 146 ILE B C 1
ATOM 3546 O O . ILE B 1 146 ? 16.489 -36.666 -19.076 1 98.6 146 ILE B O 1
ATOM 3550 N N . ARG B 1 147 ? 16.863 -34.559 -18.561 1 97.6 147 ARG B N 1
ATOM 3551 C CA . ARG B 1 147 ? 17.569 -34.286 -19.809 1 97.6 147 ARG B CA 1
ATOM 3552 C C . ARG B 1 147 ? 18.854 -35.101 -19.9 1 97.6 147 ARG B C 1
ATOM 3554 O O . ARG B 1 147 ? 19.349 -35.369 -20.997 1 97.6 147 ARG B O 1
ATOM 3561 N N . GLN B 1 148 ? 19.365 -35.563 -18.784 1 97.71 148 GLN B N 1
ATOM 3562 C CA . GLN B 1 148 ? 20.587 -36.359 -18.755 1 97.71 148 GLN B CA 1
ATOM 3563 C C . GLN B 1 148 ? 20.293 -37.829 -19.041 1 97.71 148 GLN B C 1
ATOM 3565 O O . GLN B 1 148 ? 21.205 -38.605 -19.333 1 97.71 148 GLN B O 1
ATOM 3570 N N . ASN B 1 149 ? 19.074 -38.226 -18.894 1 97.64 149 ASN B N 1
ATOM 3571 C CA . ASN B 1 149 ? 18.634 -39.583 -19.2 1 97.64 149 ASN B CA 1
ATOM 3572 C C . ASN B 1 149 ? 17.989 -39.665 -20.581 1 97.64 149 ASN B C 1
ATOM 3574 O O . ASN B 1 149 ? 16.775 -39.498 -20.714 1 97.64 149 ASN B O 1
ATOM 3578 N N . LYS B 1 150 ? 18.713 -40.056 -21.561 1 97.43 150 LYS B N 1
ATOM 3579 C CA . LYS B 1 150 ? 18.284 -39.996 -22.955 1 97.43 150 LYS B CA 1
ATOM 3580 C C . LYS B 1 150 ? 17.039 -40.848 -23.184 1 97.43 150 LYS B C 1
ATOM 3582 O O . LYS B 1 150 ? 16.146 -40.46 -23.941 1 97.43 150 LYS B O 1
ATOM 3587 N N . ALA B 1 151 ? 17.012 -41.987 -22.606 1 97.93 151 ALA B N 1
ATOM 3588 C CA . ALA B 1 151 ? 15.881 -42.892 -22.792 1 97.93 151 ALA B CA 1
ATOM 3589 C C . ALA B 1 151 ? 14.598 -42.29 -22.224 1 97.93 151 ALA B C 1
ATOM 3591 O O . ALA B 1 151 ? 13.537 -42.376 -22.846 1 97.93 151 ALA B O 1
ATOM 3592 N N . LEU B 1 152 ? 14.693 -41.702 -21.089 1 98.5 152 LEU B N 1
ATOM 3593 C CA . LEU B 1 152 ? 13.522 -41.063 -20.498 1 98.5 152 LEU B CA 1
ATOM 3594 C C . LEU B 1 152 ? 13.155 -39.792 -21.257 1 98.5 152 LEU B C 1
ATOM 3596 O O . LEU B 1 152 ? 11.973 -39.512 -21.471 1 98.5 152 LEU B O 1
ATOM 3600 N N . LEU B 1 153 ? 14.179 -39.034 -21.637 1 98.45 153 LEU B N 1
ATOM 3601 C CA . LEU B 1 153 ? 13.954 -37.793 -22.369 1 98.45 153 LEU B CA 1
ATOM 3602 C C . LEU B 1 153 ? 13.173 -38.054 -23.653 1 98.45 153 LEU B C 1
ATOM 3604 O O . LEU B 1 153 ? 12.303 -37.264 -24.028 1 98.45 153 LEU B O 1
ATOM 3608 N N . ALA B 1 154 ? 13.429 -39.129 -24.267 1 98.27 154 ALA B N 1
ATOM 3609 C CA . ALA B 1 154 ? 12.794 -39.478 -25.535 1 98.27 154 ALA B CA 1
ATOM 3610 C C . ALA B 1 154 ? 11.289 -39.667 -25.361 1 98.27 154 ALA B C 1
ATOM 3612 O O . ALA B 1 154 ? 10.528 -39.562 -26.326 1 98.27 154 ALA B O 1
ATOM 3613 N N . LYS B 1 155 ? 10.849 -39.853 -24.12 1 98.48 155 LYS B N 1
ATOM 3614 C CA . LYS B 1 155 ? 9.44 -40.092 -23.821 1 98.48 155 LYS B CA 1
ATOM 3615 C C . LYS B 1 155 ? 8.842 -38.932 -23.029 1 98.48 155 LYS B C 1
ATOM 3617 O O . LYS B 1 155 ? 7.733 -39.041 -22.501 1 98.48 155 LYS B O 1
ATOM 3622 N N . THR B 1 156 ? 9.621 -37.823 -22.948 1 98.73 156 THR B N 1
ATOM 3623 C CA . THR B 1 156 ? 9.217 -36.785 -22.007 1 98.73 156 THR B CA 1
ATOM 3624 C C . THR B 1 156 ? 8.67 -35.567 -22.747 1 98.73 156 THR B C 1
ATOM 3626 O O . THR B 1 156 ? 9.215 -35.164 -23.776 1 98.73 156 THR B O 1
ATOM 3629 N N . THR B 1 157 ? 7.582 -35.036 -22.276 1 98.82 157 THR B N 1
ATOM 3630 C CA . THR B 1 157 ? 7.136 -33.673 -22.544 1 98.82 157 THR B CA 1
ATOM 3631 C C . THR B 1 157 ? 7.25 -32.811 -21.29 1 98.82 157 THR B C 1
ATOM 3633 O O . THR B 1 157 ? 6.805 -33.212 -20.212 1 98.82 157 THR B O 1
ATOM 3636 N N . PHE B 1 158 ? 7.969 -31.679 -21.38 1 98.85 158 PHE B N 1
ATOM 3637 C CA . PHE B 1 158 ? 7.99 -30.671 -20.327 1 98.85 158 PHE B CA 1
ATOM 3638 C C . PHE B 1 158 ? 6.777 -29.753 -20.431 1 98.85 158 PHE B C 1
ATOM 3640 O O . PHE B 1 158 ? 6.582 -29.087 -21.45 1 98.85 158 PHE B O 1
ATOM 3647 N N . LEU B 1 159 ? 5.951 -29.763 -19.444 1 98.87 159 LEU B N 1
ATOM 3648 C CA . LEU B 1 159 ? 4.757 -28.924 -19.432 1 98.87 159 LEU B CA 1
ATOM 3649 C C . LEU B 1 159 ? 4.967 -27.693 -18.557 1 98.87 159 LEU B C 1
ATOM 3651 O O . LEU B 1 159 ? 4.998 -27.797 -17.329 1 98.87 159 LEU B O 1
ATOM 3655 N N . TYR B 1 160 ? 5.128 -26.511 -19.181 1 98.76 160 TYR B N 1
ATOM 3656 C CA . TYR B 1 160 ? 5.197 -25.244 -18.462 1 98.76 160 TYR B CA 1
ATOM 3657 C C . TYR B 1 160 ? 3.815 -24.809 -17.99 1 98.76 160 TYR B C 1
ATOM 3659 O O . TYR B 1 160 ? 2.9 -24.639 -18.799 1 98.76 160 TYR B O 1
ATOM 3667 N N . ILE B 1 161 ? 3.669 -24.716 -16.709 1 98.51 161 ILE B N 1
ATOM 3668 C CA . ILE B 1 161 ? 2.4 -24.299 -16.123 1 98.51 161 ILE B CA 1
ATOM 3669 C C . ILE B 1 161 ? 2.453 -22.812 -15.781 1 98.51 161 ILE B C 1
ATOM 3671 O O . ILE B 1 161 ? 3.25 -22.39 -14.94 1 98.51 161 ILE B O 1
ATOM 3675 N N . SER B 1 162 ? 1.618 -22.005 -16.417 1 98.41 162 SER B N 1
ATOM 3676 C CA . SER B 1 162 ? 1.621 -20.567 -16.167 1 98.41 162 SER B CA 1
ATOM 3677 C C . SER B 1 162 ? 0.818 -20.221 -14.918 1 98.41 162 SER B C 1
ATOM 3679 O O . SER B 1 162 ? 0.599 -21.077 -14.058 1 98.41 162 SER B O 1
ATOM 3681 N N . PHE B 1 163 ? 0.51 -19.009 -14.74 1 98.22 163 PHE B N 1
ATOM 3682 C CA . PHE B 1 163 ? -0.087 -18.451 -13.532 1 98.22 163 PHE B CA 1
ATOM 3683 C C . PHE B 1 163 ? -1.507 -18.97 -13.34 1 98.22 163 PHE B C 1
ATOM 3685 O O . PHE B 1 163 ? -2.328 -18.898 -14.257 1 98.22 163 PHE B O 1
ATOM 3692 N N . TYR B 1 164 ? -1.842 -19.478 -12.103 1 97.86 164 TYR B N 1
ATOM 3693 C CA . TYR B 1 164 ? -3.202 -19.883 -11.766 1 97.86 164 TYR B CA 1
ATOM 3694 C C . TYR B 1 164 ? -4.08 -18.668 -11.492 1 97.86 164 TYR B C 1
ATOM 3696 O O . TYR B 1 164 ? -3.698 -17.777 -10.73 1 97.86 164 TYR B O 1
ATOM 3704 N N . ALA B 1 165 ? -5.288 -18.7 -12.039 1 97.84 165 ALA B N 1
ATOM 3705 C CA . ALA B 1 165 ? -6.224 -17.634 -11.693 1 97.84 165 ALA B CA 1
ATOM 3706 C C . ALA B 1 165 ? -6.489 -17.604 -10.19 1 97.84 165 ALA B C 1
ATOM 3708 O O . ALA B 1 165 ? -6.627 -16.53 -9.599 1 97.84 165 ALA B O 1
ATOM 3709 N N . THR B 1 166 ? -6.476 -18.739 -9.535 1 97.21 166 THR B N 1
ATOM 3710 C CA . THR B 1 166 ? -6.825 -18.848 -8.123 1 97.21 166 THR B CA 1
ATOM 3711 C C . THR B 1 166 ? -5.703 -18.302 -7.245 1 97.21 166 THR B C 1
ATOM 3713 O O . THR B 1 166 ? -5.867 -18.166 -6.03 1 97.21 166 THR B O 1
ATOM 3716 N N . ASN B 1 167 ? -4.52 -18.01 -7.836 1 97.04 167 ASN B N 1
ATOM 3717 C CA . ASN B 1 167 ? -3.477 -17.334 -7.071 1 97.04 167 ASN B CA 1
ATOM 3718 C C . ASN B 1 167 ? -3.958 -15.989 -6.535 1 97.04 167 ASN B C 1
ATOM 3720 O O . ASN B 1 167 ? -3.407 -15.471 -5.561 1 97.04 167 ASN B O 1
ATOM 3724 N N . PHE B 1 168 ? -5.019 -15.466 -7.111 1 97.16 168 PHE B N 1
ATOM 3725 C CA . PHE B 1 168 ? -5.618 -14.21 -6.676 1 97.16 168 PHE B CA 1
ATOM 3726 C C . PHE B 1 168 ? -6.23 -14.354 -5.287 1 97.16 168 PHE B C 1
ATOM 3728 O O . PHE B 1 168 ? -6.567 -13.357 -4.645 1 97.16 168 PHE B O 1
ATOM 3735 N N . LEU B 1 169 ? -6.335 -15.614 -4.769 1 96.87 169 LEU B N 1
ATOM 3736 C CA . LEU B 1 169 ? -6.852 -15.858 -3.427 1 96.87 169 LEU B CA 1
ATOM 3737 C C . LEU B 1 169 ? -5.725 -15.846 -2.4 1 96.87 169 LEU B C 1
ATOM 3739 O O . LEU B 1 169 ? -5.978 -15.884 -1.194 1 96.87 169 LEU B O 1
ATOM 3743 N N . MET B 1 170 ? -4.47 -15.84 -2.88 1 96.5 170 MET B N 1
ATOM 3744 C CA . MET B 1 170 ? -3.344 -15.773 -1.953 1 96.5 170 MET B CA 1
ATOM 3745 C C . MET B 1 170 ? -3.313 -14.43 -1.231 1 96.5 170 MET B C 1
ATOM 3747 O O . MET B 1 170 ? -3.488 -13.381 -1.854 1 96.5 170 MET B O 1
ATOM 3751 N N . PRO B 1 171 ? -3.009 -14.392 0.006 1 96.64 171 PRO B N 1
ATOM 3752 C CA . PRO B 1 171 ? -3.052 -13.167 0.808 1 96.64 171 PRO B CA 1
ATOM 3753 C C . PRO B 1 171 ? -2.243 -12.029 0.19 1 96.64 171 PRO B C 1
ATOM 3755 O O . PRO B 1 171 ? -2.658 -10.869 0.248 1 96.64 171 PRO B O 1
ATOM 3758 N N . MET B 1 172 ? -1.125 -12.312 -0.445 1 97.44 172 MET B N 1
ATOM 3759 C CA . MET B 1 172 ? -0.234 -11.262 -0.929 1 97.44 172 MET B CA 1
ATOM 3760 C C . MET B 1 172 ? -0.649 -10.793 -2.32 1 97.44 172 MET B C 1
ATOM 3762 O O . MET B 1 172 ? -0.103 -9.819 -2.84 1 97.44 172 MET B O 1
ATOM 3766 N N . ILE B 1 173 ? -1.654 -11.464 -2.916 1 98.11 173 ILE B N 1
ATOM 3767 C CA . ILE B 1 173 ? -2.087 -11.085 -4.256 1 98.11 173 ILE B CA 1
ATOM 3768 C C . ILE B 1 173 ? -3.513 -10.54 -4.203 1 98.11 173 ILE B C 1
ATOM 3770 O O . ILE B 1 173 ? -3.886 -9.681 -5.005 1 98.11 173 ILE B O 1
ATOM 3774 N N . THR B 1 174 ? -4.334 -10.928 -3.311 1 97.08 174 THR B N 1
ATOM 3775 C CA . THR B 1 174 ? -5.747 -10.584 -3.199 1 97.08 174 THR B CA 1
ATOM 3776 C C . THR B 1 174 ? -5.921 -9.09 -2.94 1 97.08 174 THR B C 1
ATOM 3778 O O . THR B 1 174 ? -5.339 -8.546 -2 1 97.08 174 THR B O 1
ATOM 3781 N N . PRO B 1 175 ? -6.694 -8.427 -3.799 1 97.16 175 PRO B N 1
ATOM 3782 C CA . PRO B 1 175 ? -7.045 -7.048 -3.45 1 97.16 175 PRO B CA 1
ATOM 3783 C C . PRO B 1 175 ? -7.785 -6.947 -2.118 1 97.16 175 PRO B C 1
ATOM 3785 O O . PRO B 1 175 ? -8.705 -7.727 -1.858 1 97.16 175 PRO B O 1
ATOM 3788 N N . THR B 1 176 ? -7.368 -6.08 -1.306 1 96.14 176 THR B N 1
ATOM 3789 C CA . THR B 1 176 ? -7.921 -5.951 0.037 1 96.14 176 THR B CA 1
ATOM 3790 C C . THR B 1 176 ? -8.465 -4.543 0.265 1 96.14 176 THR B C 1
ATOM 3792 O O . THR B 1 176 ? -7.849 -3.559 -0.151 1 96.14 176 THR B O 1
ATOM 3795 N N . LEU B 1 177 ? -9.591 -4.479 0.942 1 96.08 177 LEU B N 1
ATOM 3796 C CA . LEU B 1 177 ? -10.213 -3.188 1.218 1 96.08 177 LEU B CA 1
ATOM 3797 C C . LEU B 1 177 ? -9.298 -2.314 2.068 1 96.08 177 LEU B C 1
ATOM 3799 O O . LEU B 1 177 ? -8.851 -2.733 3.139 1 96.08 177 LEU B O 1
ATOM 3803 N N . LEU B 1 178 ? -8.961 -1.237 1.578 1 96.11 178 LEU B N 1
ATOM 3804 C CA . LEU B 1 178 ? -8.36 -0.154 2.348 1 96.11 178 LEU B CA 1
ATOM 3805 C C . LEU B 1 178 ? -9.411 0.871 2.758 1 96.11 178 LEU B C 1
ATOM 3807 O O . LEU B 1 178 ? -9.764 1.754 1.973 1 96.11 178 LEU B O 1
ATOM 3811 N N . LYS B 1 179 ? -9.816 0.8 3.913 1 94.63 179 LYS B N 1
ATOM 3812 C CA . LYS B 1 179 ? -11.022 1.461 4.404 1 94.63 179 LYS B CA 1
ATOM 3813 C C . LYS B 1 179 ? -11.003 2.952 4.078 1 94.63 179 LYS B C 1
ATOM 3815 O O . LYS B 1 179 ? -12.02 3.516 3.67 1 94.63 179 LYS B O 1
ATOM 3820 N N . THR B 1 180 ? -9.931 3.575 4.196 1 95.27 180 THR B N 1
ATOM 3821 C CA . THR B 1 180 ? -9.861 5.029 4.104 1 95.27 180 THR B CA 1
ATOM 3822 C C . THR B 1 180 ? -9.99 5.486 2.654 1 95.27 180 THR B C 1
ATOM 3824 O O . THR B 1 180 ? -10.191 6.673 2.387 1 95.27 180 THR B O 1
ATOM 3827 N N . THR B 1 181 ? -9.86 4.576 1.701 1 95.97 181 THR B N 1
ATOM 3828 C CA . THR B 1 181 ? -9.973 4.912 0.286 1 95.97 181 THR B CA 1
ATOM 3829 C C . THR B 1 181 ? -11.348 4.529 -0.253 1 95.97 181 THR B C 1
ATOM 3831 O O . THR B 1 181 ? -11.758 5.002 -1.315 1 95.97 181 THR B O 1
ATOM 3834 N N . GLY B 1 182 ? -12.009 3.566 0.445 1 94.8 182 GLY B N 1
ATOM 3835 C CA . GLY B 1 182 ? -13.231 2.975 -0.076 1 94.8 182 GLY B CA 1
ATOM 3836 C C . GLY B 1 182 ? -12.99 2.041 -1.247 1 94.8 182 GLY B C 1
ATOM 3837 O O . GLY B 1 182 ? -13.938 1.582 -1.887 1 94.8 182 GLY B O 1
ATOM 3838 N N . LYS B 1 183 ? -11.749 1.709 -1.557 1 96.57 183 LYS B N 1
ATOM 3839 C CA . LYS B 1 183 ? -11.358 0.841 -2.664 1 96.57 183 LYS B CA 1
ATOM 3840 C C . LYS B 1 183 ? -10.615 -0.393 -2.159 1 96.57 183 LYS B C 1
ATOM 3842 O O . LYS B 1 183 ? -10.02 -0.367 -1.079 1 96.57 183 LYS B O 1
ATOM 3847 N N . HIS B 1 184 ? -10.706 -1.428 -2.913 1 97.54 184 HIS B N 1
ATOM 3848 C CA . HIS B 1 184 ? -9.769 -2.531 -2.73 1 97.54 184 HIS B CA 1
ATOM 3849 C C . HIS B 1 184 ? -8.424 -2.225 -3.38 1 97.54 184 HIS B C 1
ATOM 3851 O O . HIS B 1 184 ? -8.373 -1.695 -4.492 1 97.54 184 HIS B O 1
ATOM 3857 N N . VAL B 1 185 ? -7.402 -2.484 -2.63 1 98.1 185 VAL B N 1
ATOM 3858 C CA . VAL B 1 185 ? -6.074 -2.147 -3.131 1 98.1 185 VAL B CA 1
ATOM 3859 C C . VAL B 1 185 ? -5.262 -3.423 -3.34 1 98.1 185 VAL B C 1
ATOM 3861 O O . VAL B 1 185 ? -5.243 -4.304 -2.476 1 98.1 185 VAL B O 1
ATOM 3864 N N . GLN B 1 186 ? -4.658 -3.503 -4.441 1 98.3 186 GLN B N 1
ATOM 3865 C CA . GLN B 1 186 ? -3.678 -4.552 -4.702 1 98.3 186 GLN B CA 1
ATOM 3866 C C . GLN B 1 186 ? -2.258 -3.992 -4.697 1 98.3 186 GLN B C 1
ATOM 3868 O O . GLN B 1 186 ? -1.937 -3.095 -5.479 1 98.3 186 GLN B O 1
ATOM 3873 N N . LEU B 1 187 ? -1.478 -4.479 -3.774 1 98.52 187 LEU B N 1
ATOM 3874 C CA . LEU B 1 187 ? -0.065 -4.127 -3.676 1 98.52 187 LEU B CA 1
ATOM 3875 C C . LEU B 1 187 ? 0.807 -5.194 -4.33 1 98.52 187 LEU B C 1
ATOM 3877 O O . LEU B 1 187 ? 0.781 -6.358 -3.924 1 98.52 187 LEU B O 1
ATOM 3881 N N . LEU B 1 188 ? 1.542 -4.808 -5.347 1 98.82 188 LEU B N 1
ATOM 3882 C CA . LEU B 1 188 ? 2.478 -5.736 -5.973 1 98.82 188 LEU B CA 1
ATOM 3883 C C . LEU B 1 188 ? 3.836 -5.077 -6.186 1 98.82 188 LEU B C 1
ATOM 3885 O O . LEU B 1 188 ? 3.922 -3.858 -6.346 1 98.82 188 LEU B O 1
ATOM 3889 N N . PRO B 1 189 ? 4.9 -5.804 -6.236 1 98.78 189 PRO B N 1
ATOM 3890 C CA . PRO B 1 189 ? 6.247 -5.245 -6.371 1 98.78 189 PRO B CA 1
ATOM 3891 C C . PRO B 1 189 ? 6.686 -5.111 -7.828 1 98.78 189 PRO B C 1
ATOM 3893 O O . PRO B 1 189 ? 7.853 -5.35 -8.149 1 98.78 189 PRO B O 1
ATOM 3896 N N . ILE B 1 190 ? 5.718 -4.874 -8.753 1 98.81 190 ILE B N 1
ATOM 3897 C CA . ILE B 1 190 ? 5.964 -4.717 -10.182 1 98.81 190 ILE B CA 1
ATOM 3898 C C . ILE B 1 190 ? 5.114 -3.572 -10.729 1 98.81 190 ILE B C 1
ATOM 3900 O O . ILE B 1 190 ? 4.113 -3.188 -10.119 1 98.81 190 ILE B O 1
ATOM 3904 N N . PRO B 1 191 ? 5.517 -3.005 -11.873 1 98.46 191 PRO B N 1
ATOM 3905 C CA . PRO B 1 191 ? 4.646 -2.026 -12.528 1 98.46 191 PRO B CA 1
ATOM 3906 C C . PRO B 1 191 ? 3.35 -2.643 -13.047 1 98.46 191 PRO B C 1
ATOM 3908 O O . PRO B 1 191 ? 3.273 -3.86 -13.235 1 98.46 191 PRO B O 1
ATOM 3911 N N . GLU B 1 192 ? 2.417 -1.85 -13.261 1 97.99 192 GLU B N 1
ATOM 3912 C CA . GLU B 1 192 ? 1.07 -2.313 -13.581 1 97.99 192 GLU B CA 1
ATOM 3913 C C . GLU B 1 192 ? 1.005 -2.889 -14.992 1 97.99 192 GLU B C 1
ATOM 3915 O O . GLU B 1 192 ? 0.064 -3.61 -15.332 1 97.99 192 GLU B O 1
ATOM 3920 N N . ASP B 1 193 ? 2.003 -2.578 -15.832 1 98.55 193 ASP B N 1
ATOM 3921 C CA . ASP B 1 193 ? 1.977 -3.044 -17.215 1 98.55 193 ASP B CA 1
ATOM 3922 C C . ASP B 1 193 ? 2.729 -4.365 -17.365 1 98.55 193 ASP B C 1
ATOM 3924 O O . ASP B 1 193 ? 2.925 -4.851 -18.48 1 98.55 193 ASP B O 1
ATOM 3928 N N . THR B 1 194 ? 3.208 -4.967 -16.27 1 98.79 194 THR B N 1
ATOM 3929 C CA . THR B 1 194 ? 3.887 -6.257 -16.327 1 98.79 194 THR B CA 1
ATOM 3930 C C . THR B 1 194 ? 2.971 -7.326 -16.915 1 98.79 194 THR B C 1
ATOM 3932 O O . THR B 1 194 ? 1.848 -7.516 -16.444 1 98.79 194 THR B O 1
ATOM 3935 N N . PRO B 1 195 ? 3.405 -8.037 -17.943 1 98.76 195 PRO B N 1
ATOM 3936 C CA . PRO B 1 195 ? 2.593 -9.12 -18.503 1 98.76 195 PRO B CA 1
ATOM 3937 C C . PRO B 1 195 ? 2.564 -10.358 -17.61 1 98.76 195 PRO B C 1
ATOM 3939 O O . PRO B 1 195 ? 3.605 -10.78 -17.099 1 98.76 195 PRO B O 1
ATOM 3942 N N . ILE B 1 196 ? 1.416 -10.866 -17.41 1 98.62 196 ILE B N 1
ATOM 3943 C CA . ILE B 1 196 ? 1.208 -12.105 -16.667 1 98.62 196 ILE B CA 1
ATOM 3944 C C . ILE B 1 196 ? 0.489 -13.122 -17.551 1 98.62 196 ILE B C 1
ATOM 3946 O O . ILE B 1 196 ? -0.652 -12.9 -17.961 1 98.62 196 ILE B O 1
ATOM 3950 N N . THR B 1 197 ? 1.178 -14.188 -17.899 1 98.71 197 THR B N 1
ATOM 3951 C CA . THR B 1 197 ? 0.598 -15.299 -18.645 1 98.71 197 THR B CA 1
ATOM 3952 C C . THR B 1 197 ? -0.117 -16.267 -17.706 1 98.71 197 THR B C 1
ATOM 3954 O O . THR B 1 197 ? 0.474 -16.753 -16.739 1 98.71 197 THR B O 1
ATOM 3957 N N . THR B 1 198 ? -1.428 -16.513 -18 1 98.32 198 THR B N 1
ATOM 3958 C CA . THR B 1 198 ? -2.235 -17.304 -17.079 1 98.32 198 THR B CA 1
ATOM 3959 C C . THR B 1 198 ? -2.739 -18.576 -17.756 1 98.32 198 THR B C 1
ATOM 3961 O O . THR B 1 198 ? -2.878 -18.62 -18.98 1 98.32 198 THR B O 1
ATOM 3964 N N . LEU B 1 199 ? -2.981 -19.543 -16.915 1 98.35 199 LEU B N 1
ATOM 3965 C CA . LEU B 1 199 ? -3.593 -20.798 -17.337 1 98.35 199 LEU B CA 1
ATOM 3966 C C . LEU B 1 199 ? -5.092 -20.794 -17.058 1 98.35 199 LEU B C 1
ATOM 3968 O O . LEU B 1 199 ? -5.776 -21.79 -17.304 1 98.35 199 LEU B O 1
ATOM 3972 N N . GLY B 1 200 ? -5.608 -19.633 -16.561 1 98 200 GLY B N 1
ATOM 3973 C CA . GLY B 1 200 ? -7.019 -19.573 -16.213 1 98 200 GLY B CA 1
ATOM 3974 C C . GLY B 1 200 ? -7.424 -20.613 -15.185 1 98 200 GLY B C 1
ATOM 3975 O O . GLY B 1 200 ? -6.848 -20.675 -14.097 1 98 200 GLY B O 1
ATOM 3976 N N . ALA B 1 201 ? -8.329 -21.492 -15.556 1 98.4 201 ALA B N 1
ATOM 3977 C CA . ALA B 1 201 ? -8.82 -22.531 -14.655 1 98.4 201 ALA B CA 1
ATOM 3978 C C . ALA B 1 201 ? -7.878 -23.732 -14.638 1 98.4 201 ALA B C 1
ATOM 3980 O O . ALA B 1 201 ? -8.036 -24.663 -15.431 1 98.4 201 ALA B O 1
ATOM 3981 N N . THR B 1 202 ? -7.004 -23.726 -13.691 1 98.17 202 THR B N 1
ATOM 3982 C CA . THR B 1 202 ? -6.002 -24.777 -13.561 1 98.17 202 THR B CA 1
ATOM 3983 C C . THR B 1 202 ? -6.666 -26.144 -13.418 1 98.17 202 THR B C 1
ATOM 3985 O O . THR B 1 202 ? -6.196 -27.131 -13.986 1 98.17 202 THR B O 1
ATOM 3988 N N . THR B 1 203 ? -7.82 -26.25 -12.784 1 98.05 203 THR B N 1
ATOM 3989 C CA . THR B 1 203 ? -8.508 -27.5 -12.479 1 98.05 203 THR B CA 1
ATOM 3990 C C . THR B 1 203 ? -9.226 -28.037 -13.714 1 98.05 203 THR B C 1
ATOM 3992 O O . THR B 1 203 ? -9.778 -29.139 -13.687 1 98.05 203 THR B O 1
ATOM 3995 N N . ILE B 1 204 ? -9.186 -27.284 -14.761 1 98.45 204 ILE B N 1
ATOM 3996 C CA . ILE B 1 204 ? -9.837 -27.701 -15.999 1 98.45 204 ILE B CA 1
ATOM 3997 C C . ILE B 1 204 ? -8.806 -27.779 -17.123 1 98.45 204 ILE B C 1
ATOM 3999 O O . ILE B 1 204 ? -8.594 -28.845 -17.706 1 98.45 204 ILE B O 1
ATOM 4003 N N . ASN B 1 205 ? -8.105 -26.687 -17.278 1 98.88 205 ASN B N 1
ATOM 4004 C CA . ASN B 1 205 ? -7.285 -26.508 -18.471 1 98.88 205 ASN B CA 1
ATOM 4005 C C . ASN B 1 205 ? -6.062 -27.421 -18.452 1 98.88 205 ASN B C 1
ATOM 4007 O O . ASN B 1 205 ? -5.589 -27.854 -19.505 1 98.88 205 ASN B O 1
ATOM 4011 N N . THR B 1 206 ? -5.483 -27.695 -17.247 1 98.81 206 THR B N 1
ATOM 4012 C CA . THR B 1 206 ? -4.323 -28.578 -17.188 1 98.81 206 THR B CA 1
ATOM 4013 C C . THR B 1 206 ? -4.634 -29.924 -17.835 1 98.81 206 THR B C 1
ATOM 4015 O O . THR B 1 206 ? -3.842 -30.436 -18.629 1 98.81 206 THR B O 1
ATOM 4018 N N . GLY B 1 207 ? -5.808 -30.51 -17.498 1 98.72 207 GLY B N 1
ATOM 4019 C CA . GLY B 1 207 ? -6.212 -31.788 -18.062 1 98.72 207 GLY B CA 1
ATOM 4020 C C . GLY B 1 207 ? -6.391 -31.744 -19.568 1 98.72 207 GLY B C 1
ATOM 4021 O O . GLY B 1 207 ? -6.03 -32.692 -20.269 1 98.72 207 GLY B O 1
ATOM 4022 N N . ILE B 1 208 ? -6.939 -30.648 -20.065 1 98.68 208 ILE B N 1
ATOM 4023 C CA . ILE B 1 208 ? -7.123 -30.47 -21.501 1 98.68 208 ILE B CA 1
ATOM 4024 C C . ILE B 1 208 ? -5.767 -30.5 -22.203 1 98.68 208 ILE B C 1
ATOM 4026 O O . ILE B 1 208 ? -5.602 -31.179 -23.219 1 98.68 208 ILE B O 1
ATOM 4030 N N . TYR B 1 209 ? -4.798 -29.801 -21.664 1 98.84 209 TYR B N 1
ATOM 4031 C CA . TYR B 1 209 ? -3.458 -29.781 -22.239 1 98.84 209 TYR B CA 1
ATOM 4032 C C . TYR B 1 209 ? -2.828 -31.168 -22.204 1 98.84 209 TYR B C 1
ATOM 4034 O O . TYR B 1 209 ? -2.239 -31.614 -23.191 1 98.84 209 TYR B O 1
ATOM 4042 N N . VAL B 1 210 ? -2.908 -31.843 -21.047 1 98.81 210 VAL B N 1
ATOM 4043 C CA . VAL B 1 210 ? -2.271 -33.147 -20.895 1 98.81 210 VAL B CA 1
ATOM 4044 C C . VAL B 1 210 ? -2.871 -34.134 -21.894 1 98.81 210 VAL B C 1
ATOM 4046 O O . VAL B 1 210 ? -2.143 -34.887 -22.545 1 98.81 210 VAL B O 1
ATOM 4049 N N . LEU B 1 211 ? -4.198 -34.151 -22.07 1 98.35 211 LEU B N 1
ATOM 4050 C CA . LEU B 1 211 ? -4.833 -35.034 -23.042 1 98.35 211 LEU B CA 1
ATOM 4051 C C . LEU B 1 211 ? -4.357 -34.717 -24.456 1 98.35 211 LEU B C 1
ATOM 4053 O O . LEU B 1 211 ? -4.099 -35.627 -25.247 1 98.35 211 LEU B O 1
ATOM 4057 N N . ALA B 1 212 ? -4.314 -33.426 -24.787 1 98.51 212 ALA B N 1
ATOM 4058 C CA . ALA B 1 212 ? -3.853 -33.023 -26.113 1 98.51 212 ALA B CA 1
ATOM 4059 C C . ALA B 1 212 ? -2.422 -33.492 -26.363 1 98.51 212 ALA B C 1
ATOM 4061 O O . ALA B 1 212 ? -2.088 -33.926 -27.468 1 98.51 212 ALA B O 1
ATOM 4062 N N . ILE B 1 213 ? -1.572 -33.355 -25.368 1 98.71 213 ILE B N 1
ATOM 4063 C CA . ILE B 1 213 ? -0.185 -33.8 -25.451 1 98.71 213 ILE B CA 1
ATOM 4064 C C . ILE B 1 213 ? -0.141 -35.296 -25.758 1 98.71 213 ILE B C 1
ATOM 4066 O O . ILE B 1 213 ? 0.564 -35.727 -26.673 1 98.71 213 ILE B O 1
ATOM 4070 N N . LEU B 1 214 ? -0.933 -36.12 -25.063 1 98.4 214 LEU B N 1
ATOM 4071 C CA . LEU B 1 214 ? -0.943 -37.571 -25.21 1 98.4 214 LEU B CA 1
ATOM 4072 C C . LEU B 1 214 ? -1.481 -37.975 -26.578 1 98.4 214 LEU B C 1
ATOM 4074 O O . LEU B 1 214 ? -1.083 -39.006 -27.127 1 98.4 214 LEU B O 1
ATOM 4078 N N . GLN B 1 215 ? -2.281 -37.16 -27.104 1 97.24 215 GLN B N 1
ATOM 4079 C CA . GLN B 1 215 ? -2.92 -37.479 -28.377 1 97.24 215 GLN B CA 1
ATOM 4080 C C . GLN B 1 215 ? -2.04 -37.066 -29.553 1 97.24 215 GLN B C 1
ATOM 4082 O O . GLN B 1 215 ? -2.27 -37.493 -30.687 1 97.24 215 GLN B O 1
ATOM 4087 N N . GLN B 1 216 ? -1.026 -36.276 -29.234 1 97.99 216 GLN B N 1
ATOM 4088 C CA . GLN B 1 216 ? -0.196 -35.771 -30.322 1 97.99 216 GLN B CA 1
ATOM 4089 C C . GLN B 1 216 ? 1.287 -35.949 -30.011 1 97.99 216 GLN B C 1
ATOM 4091 O O . GLN B 1 216 ? 2.063 -34.994 -30.088 1 97.99 216 GLN B O 1
ATOM 4096 N N . PRO B 1 217 ? 1.712 -37.178 -29.723 1 97.79 217 PRO B N 1
ATOM 4097 C CA . PRO B 1 217 ? 3.11 -37.415 -29.358 1 97.79 217 PRO B CA 1
ATOM 4098 C C . PRO B 1 217 ? 4.087 -36.978 -30.447 1 97.79 217 PRO B C 1
ATOM 4100 O O . PRO B 1 217 ? 5.232 -36.626 -30.151 1 97.79 217 PRO B O 1
ATOM 4103 N N . GLN B 1 218 ? 3.703 -36.909 -31.693 1 97.39 218 GLN B N 1
ATOM 4104 C CA . GLN B 1 218 ? 4.574 -36.501 -32.79 1 97.39 218 GLN B CA 1
ATOM 4105 C C . GLN B 1 218 ? 4.965 -35.031 -32.664 1 97.39 218 GLN B C 1
ATOM 4107 O O . GLN B 1 218 ? 6.009 -34.616 -33.172 1 97.39 218 GLN B O 1
ATOM 4112 N N . LEU B 1 219 ? 4.146 -34.298 -32.028 1 97.55 219 LEU B N 1
ATOM 4113 C CA . LEU B 1 219 ? 4.406 -32.876 -31.828 1 97.55 219 LEU B CA 1
ATOM 4114 C C . LEU B 1 219 ? 5.138 -32.637 -30.511 1 97.55 219 LEU B C 1
ATOM 4116 O O . LEU B 1 219 ? 5.876 -31.659 -30.376 1 97.55 219 LEU B O 1
ATOM 4120 N N . THR B 1 220 ? 4.915 -33.582 -29.579 1 97.93 220 THR B N 1
ATOM 4121 C CA . THR B 1 220 ? 5.283 -33.234 -28.211 1 97.93 220 THR B CA 1
ATOM 4122 C C . THR B 1 220 ? 6.455 -34.086 -27.732 1 97.93 220 THR B C 1
ATOM 4124 O O . THR B 1 220 ? 6.961 -33.889 -26.626 1 97.93 220 THR B O 1
ATOM 4127 N N . LEU B 1 221 ? 6.883 -35.039 -28.485 1 97.15 221 LEU B N 1
ATOM 4128 C CA . LEU B 1 221 ? 8.078 -35.839 -28.239 1 97.15 221 LEU B CA 1
ATOM 4129 C C . LEU B 1 221 ? 9.091 -35.663 -29.365 1 97.15 221 LEU B C 1
ATOM 4131 O O . LEU B 1 221 ? 8.728 -35.277 -30.479 1 97.15 221 LEU B O 1
ATOM 4135 N N . PRO B 1 222 ? 10.479 -35.887 -29.025 1 96.63 222 PRO B N 1
ATOM 4136 C CA . PRO B 1 222 ? 11.135 -36.156 -27.743 1 96.63 222 PRO B CA 1
ATOM 4137 C C . PRO B 1 222 ? 11.546 -34.88 -27.012 1 96.63 222 PRO B C 1
ATOM 4139 O O . PRO B 1 222 ? 12.232 -34.029 -27.584 1 96.63 222 PRO B O 1
ATOM 4142 N N . GLY B 1 223 ? 11.231 -34.69 -25.778 1 97.14 223 GLY B N 1
ATOM 4143 C CA . GLY B 1 223 ? 11.796 -33.648 -24.935 1 97.14 223 GLY B CA 1
ATOM 4144 C C . GLY B 1 223 ? 11.303 -32.259 -25.293 1 97.14 223 GLY B C 1
ATOM 4145 O O . GLY B 1 223 ? 12.041 -31.28 -25.161 1 97.14 223 GLY B O 1
ATOM 4146 N N . ARG B 1 224 ? 10.025 -32.18 -25.829 1 97.97 224 ARG B N 1
ATOM 4147 C CA . ARG B 1 224 ? 9.49 -30.875 -26.204 1 97.97 224 ARG B CA 1
ATOM 4148 C C . ARG B 1 224 ? 8.838 -30.187 -25.01 1 97.97 224 ARG B C 1
ATOM 4150 O O . ARG B 1 224 ? 8.452 -30.846 -24.042 1 97.97 224 ARG B O 1
ATOM 4157 N N . THR B 1 225 ? 8.809 -28.846 -25.133 1 98.71 225 THR B N 1
ATOM 4158 C CA . THR B 1 225 ? 8.174 -28.042 -24.095 1 98.71 225 THR B CA 1
ATOM 4159 C C . THR B 1 225 ? 6.821 -27.518 -24.569 1 98.71 225 THR B C 1
ATOM 4161 O O . THR B 1 225 ? 6.717 -26.95 -25.658 1 98.71 225 THR B O 1
ATOM 4164 N N . VAL B 1 226 ? 5.775 -27.777 -23.827 1 98.84 226 VAL B N 1
ATOM 4165 C CA . VAL B 1 226 ? 4.44 -27.234 -24.061 1 98.84 226 VAL B CA 1
ATOM 4166 C C . VAL B 1 226 ? 4.127 -26.165 -23.016 1 98.84 226 VAL B C 1
ATOM 4168 O O . VAL B 1 226 ? 4.315 -26.386 -21.817 1 98.84 226 VAL B O 1
ATOM 4171 N N . LEU B 1 227 ? 3.71 -24.982 -23.44 1 98.75 227 LEU B N 1
ATOM 4172 C CA . LEU B 1 227 ? 3.27 -23.92 -22.542 1 98.75 227 LEU B CA 1
ATOM 4173 C C . LEU B 1 227 ? 1.757 -23.958 -22.354 1 98.75 227 LEU B C 1
ATOM 4175 O O . LEU B 1 227 ? 1.004 -23.703 -23.297 1 98.75 227 LEU B O 1
ATOM 4179 N N . ALA B 1 228 ? 1.344 -24.345 -21.168 1 98.74 228 ALA B N 1
ATOM 4180 C CA . ALA B 1 228 ? -0.077 -24.288 -20.838 1 98.74 228 ALA B CA 1
ATOM 4181 C C . ALA B 1 228 ? -0.493 -22.873 -20.445 1 98.74 228 ALA B C 1
ATOM 4183 O O . ALA B 1 228 ? -0.069 -22.361 -19.406 1 98.74 228 ALA B O 1
ATOM 4184 N N . GLU B 1 229 ? -1.285 -22.237 -21.286 1 98.41 229 GLU B N 1
ATOM 4185 C CA . GLU B 1 229 ? -1.74 -20.868 -21.062 1 98.41 229 GLU B CA 1
ATOM 4186 C C . GLU B 1 229 ? -3.095 -20.622 -21.719 1 98.41 229 GLU B C 1
ATOM 4188 O O . GLU B 1 229 ? -3.493 -21.355 -22.627 1 98.41 229 GLU B O 1
ATOM 4193 N N . THR B 1 230 ? -3.815 -19.676 -21.245 1 98.38 230 THR B N 1
ATOM 4194 C CA . THR B 1 230 ? -5.052 -19.231 -21.876 1 98.38 230 THR B CA 1
ATOM 4195 C C . THR B 1 230 ? -4.88 -17.843 -22.487 1 98.38 230 THR B C 1
ATOM 4197 O O . THR B 1 230 ? -5.37 -17.578 -23.586 1 98.38 230 THR B O 1
ATOM 4200 N N . GLU B 1 231 ? -4.188 -16.946 -21.795 1 97.89 231 GLU B N 1
ATOM 4201 C CA . GLU B 1 231 ? -4.046 -15.551 -22.201 1 97.89 231 GLU B CA 1
ATOM 4202 C C . GLU B 1 231 ? -2.922 -14.864 -21.432 1 97.89 231 GLU B C 1
ATOM 4204 O O . GLU B 1 231 ? -2.484 -15.356 -20.39 1 97.89 231 GLU B O 1
ATOM 4209 N N . THR B 1 232 ? -2.421 -13.807 -21.975 1 98.41 232 THR B N 1
ATOM 4210 C CA . THR B 1 232 ? -1.497 -12.9 -21.303 1 98.41 232 THR B CA 1
ATOM 4211 C C . THR B 1 232 ? -2.125 -11.521 -21.127 1 98.41 232 THR B C 1
ATOM 4213 O O . THR B 1 232 ? -2.61 -10.926 -22.092 1 98.41 232 THR B O 1
ATOM 4216 N N . LEU B 1 233 ? -2.189 -11.097 -19.895 1 98.49 233 LEU B N 1
ATOM 4217 C CA . LEU B 1 233 ? -2.721 -9.787 -19.536 1 98.49 233 LEU B CA 1
ATOM 4218 C C . LEU B 1 233 ? -1.729 -9.016 -18.672 1 98.49 233 LEU B C 1
ATOM 4220 O O . LEU B 1 233 ? -0.845 -9.611 -18.052 1 98.49 233 LEU B O 1
ATOM 4224 N N . THR B 1 234 ? -1.864 -7.753 -18.625 1 98.72 234 THR B N 1
ATOM 4225 C CA . THR B 1 234 ? -1.055 -6.988 -17.683 1 98.72 234 THR B CA 1
ATOM 4226 C C . THR B 1 234 ? -1.577 -7.157 -16.259 1 98.72 234 THR B C 1
ATOM 4228 O O . THR B 1 234 ? -2.73 -7.543 -16.057 1 98.72 234 THR B O 1
ATOM 4231 N N . ALA B 1 235 ? -0.733 -6.852 -15.323 1 98.67 235 ALA B N 1
ATOM 4232 C CA . ALA B 1 235 ? -1.166 -6.869 -13.929 1 98.67 235 ALA B CA 1
ATOM 4233 C C . ALA B 1 235 ? -2.399 -5.992 -13.726 1 98.67 235 ALA B C 1
ATOM 4235 O O . ALA B 1 235 ? -3.364 -6.407 -13.081 1 98.67 235 ALA B O 1
ATOM 4236 N N . ARG B 1 236 ? -2.458 -4.852 -14.323 1 98.58 236 ARG B N 1
ATOM 4237 C CA . ARG B 1 236 ? -3.582 -3.927 -14.228 1 98.58 236 ARG B CA 1
ATOM 4238 C C . ARG B 1 236 ? -4.833 -4.518 -14.87 1 98.58 236 ARG B C 1
ATOM 4240 O O . ARG B 1 236 ? -5.934 -4.39 -14.33 1 98.58 236 ARG B O 1
ATOM 4247 N N . ASP B 1 237 ? -4.69 -5.111 -16.006 1 98.67 237 ASP B N 1
ATOM 4248 C CA . ASP B 1 237 ? -5.833 -5.692 -16.703 1 98.67 237 ASP B CA 1
ATOM 4249 C C . ASP B 1 237 ? -6.484 -6.792 -15.868 1 98.67 237 ASP B C 1
ATOM 4251 O O . ASP B 1 237 ? -7.71 -6.928 -15.857 1 98.67 237 ASP B O 1
ATOM 4255 N N . ILE B 1 238 ? -5.686 -7.595 -15.188 1 98.76 238 ILE B N 1
ATOM 4256 C CA . ILE B 1 238 ? -6.224 -8.665 -14.355 1 98.76 238 ILE B CA 1
ATOM 4257 C C . ILE B 1 238 ? -7.01 -8.067 -13.191 1 98.76 238 ILE B C 1
ATOM 4259 O O . ILE B 1 238 ? -8.106 -8.532 -12.87 1 98.76 238 ILE B O 1
ATOM 4263 N N . LEU B 1 239 ? -6.459 -7.037 -12.588 1 98.68 239 LEU B N 1
ATOM 4264 C CA . LEU B 1 239 ? -7.178 -6.364 -11.512 1 98.68 239 LEU B CA 1
ATOM 4265 C C . LEU B 1 239 ? -8.488 -5.771 -12.02 1 98.68 239 LEU B C 1
ATOM 4267 O O . LEU B 1 239 ? -9.508 -5.827 -11.33 1 98.68 239 LEU B O 1
ATOM 4271 N N . ASN B 1 240 ? -8.488 -5.168 -13.221 1 98.5 240 ASN B N 1
ATOM 4272 C CA . ASN B 1 240 ? -9.701 -4.61 -13.808 1 98.5 240 ASN B CA 1
ATOM 4273 C C . ASN B 1 240 ? -10.766 -5.683 -14.02 1 98.5 240 ASN B C 1
ATOM 4275 O O . ASN B 1 240 ? -11.95 -5.446 -13.772 1 98.5 240 ASN B O 1
ATOM 4279 N N . LEU B 1 241 ? -10.311 -6.858 -14.462 1 98.48 241 LEU B N 1
ATOM 4280 C CA . LEU B 1 241 ? -11.244 -7.967 -14.624 1 98.48 241 LEU B CA 1
ATOM 4281 C C . LEU B 1 241 ? -11.844 -8.373 -13.282 1 98.48 241 LEU B C 1
ATOM 4283 O O . LEU B 1 241 ? -13.045 -8.636 -13.188 1 98.48 241 LEU B O 1
ATOM 4287 N N . TRP B 1 242 ? -10.996 -8.433 -12.289 1 98.34 242 TRP B N 1
ATOM 4288 C CA . TRP B 1 242 ? -11.466 -8.75 -10.944 1 98.34 242 TRP B CA 1
ATOM 4289 C C . TRP B 1 242 ? -12.513 -7.742 -10.482 1 98.34 242 TRP B C 1
ATOM 4291 O O . TRP B 1 242 ? -13.569 -8.125 -9.973 1 98.34 242 TRP B O 1
ATOM 4301 N N . SER B 1 243 ? -12.163 -6.461 -10.632 1 98.05 243 SER B N 1
ATOM 4302 C CA . SER B 1 243 ? -13.069 -5.396 -10.217 1 98.05 243 SER B CA 1
ATOM 4303 C C . SER B 1 243 ? -14.4 -5.483 -10.956 1 98.05 243 SER B C 1
ATOM 4305 O O . SER B 1 243 ? -15.463 -5.312 -10.355 1 98.05 243 SER B O 1
ATOM 4307 N N . GLU B 1 244 ? -14.351 -5.712 -12.228 1 97.98 244 GLU B N 1
ATOM 4308 C CA . GLU B 1 244 ? -15.548 -5.852 -13.053 1 97.98 244 GLU B CA 1
ATOM 4309 C C . GLU B 1 244 ? -16.434 -6.988 -12.551 1 97.98 244 GLU B C 1
ATOM 4311 O O . GLU B 1 244 ? -17.639 -6.807 -12.364 1 97.98 244 GLU B O 1
ATOM 4316 N N . VAL B 1 245 ? -15.834 -8.094 -12.239 1 97.65 245 VAL B N 1
ATOM 4317 C CA . VAL B 1 245 ? -16.574 -9.304 -11.897 1 97.65 245 VAL B CA 1
ATOM 4318 C C . VAL B 1 245 ? -17.089 -9.208 -10.463 1 97.65 245 VAL B C 1
ATOM 4320 O O . VAL B 1 245 ? -18.205 -9.643 -10.167 1 97.65 245 VAL B O 1
ATOM 4323 N N . SER B 1 246 ? -16.311 -8.644 -9.596 1 96.59 246 SER B N 1
ATOM 4324 C CA . SER B 1 246 ? -16.666 -8.572 -8.183 1 96.59 246 SER B CA 1
ATOM 4325 C C . SER B 1 246 ? -17.596 -7.395 -7.905 1 96.59 246 SER B C 1
ATOM 4327 O O . SER B 1 246 ? -18.278 -7.365 -6.879 1 96.59 246 SER B O 1
ATOM 4329 N N . GLY B 1 247 ? -17.502 -6.364 -8.771 1 96.81 247 GLY B N 1
ATOM 4330 C CA . GLY B 1 247 ? -18.242 -5.133 -8.543 1 96.81 247 GLY B CA 1
ATOM 4331 C C . GLY B 1 247 ? -17.597 -4.233 -7.507 1 96.81 247 GLY B C 1
ATOM 4332 O O . GLY B 1 247 ? -18.215 -3.274 -7.04 1 96.81 247 GLY B O 1
ATOM 4333 N N . LEU B 1 248 ? -16.396 -4.549 -7.1 1 96.73 248 LEU B N 1
ATOM 4334 C CA . LEU B 1 248 ? -15.686 -3.792 -6.075 1 96.73 248 LEU B CA 1
ATOM 4335 C C . LEU B 1 248 ? -14.643 -2.874 -6.702 1 96.73 248 LEU B C 1
ATOM 4337 O O . LEU B 1 248 ? -13.834 -3.314 -7.522 1 96.73 248 LEU B O 1
ATOM 4341 N N . PRO B 1 249 ? -14.715 -1.61 -6.385 1 97.32 249 PRO B N 1
ATOM 4342 C CA . PRO B 1 249 ? -13.672 -0.727 -6.913 1 97.32 249 PRO B CA 1
ATOM 4343 C C . PRO B 1 249 ? -12.273 -1.124 -6.448 1 97.32 249 PRO B C 1
ATOM 4345 O O . PRO B 1 249 ? -12.095 -1.544 -5.301 1 97.32 249 PRO B O 1
ATOM 4348 N N . ALA B 1 250 ? -11.33 -1.034 -7.351 1 97.73 250 ALA B N 1
ATOM 4349 C CA . ALA B 1 250 ? -9.978 -1.475 -7.016 1 97.73 250 ALA B CA 1
ATOM 4350 C C . ALA B 1 250 ? -8.935 -0.501 -7.557 1 97.73 250 ALA B C 1
ATOM 4352 O O . ALA B 1 250 ? -9.183 0.202 -8.539 1 97.73 250 ALA B O 1
ATOM 4353 N N . GLU B 1 251 ? -7.856 -0.414 -6.905 1 98.38 251 GLU B N 1
ATOM 4354 C CA . GLU B 1 251 ? -6.705 0.389 -7.31 1 98.38 251 GLU B CA 1
ATOM 4355 C C . GLU B 1 251 ? -5.413 -0.419 -7.23 1 98.38 251 GLU B C 1
ATOM 4357 O O . GLU B 1 251 ? -5.218 -1.198 -6.295 1 98.38 251 GLU B O 1
ATOM 4362 N N . TYR B 1 252 ? -4.604 -0.216 -8.257 1 98.54 252 TYR B N 1
ATOM 4363 C CA . TYR B 1 252 ? -3.305 -0.876 -8.324 1 98.54 252 TYR B CA 1
ATOM 4364 C C . TYR B 1 252 ? -2.216 -0.002 -7.714 1 98.54 252 TYR B C 1
ATOM 4366 O O . TYR B 1 252 ? -2.116 1.186 -8.03 1 98.54 252 TYR B O 1
ATOM 4374 N N . VAL B 1 253 ? -1.362 -0.562 -6.833 1 98.66 253 VAL B N 1
ATOM 4375 C CA . VAL B 1 253 ? -0.247 0.177 -6.251 1 98.66 253 VAL B CA 1
ATOM 4376 C C . VAL B 1 253 ? 1.029 -0.657 -6.34 1 98.66 253 VAL B C 1
ATOM 4378 O O . VAL B 1 253 ? 1.069 -1.794 -5.864 1 98.66 253 VAL B O 1
ATOM 4381 N N . SER B 1 254 ? 2.043 -0.096 -6.97 1 98.66 254 SER B N 1
ATOM 4382 C CA . SER B 1 254 ? 3.348 -0.746 -7.036 1 98.66 254 SER B CA 1
ATOM 4383 C C . SER B 1 254 ? 4.208 -0.382 -5.83 1 98.66 254 SER B C 1
ATOM 4385 O O . SER B 1 254 ? 4.315 0.792 -5.469 1 98.66 254 SER B O 1
ATOM 4387 N N . ILE B 1 255 ? 4.783 -1.338 -5.184 1 98.58 255 ILE B N 1
ATOM 4388 C CA . ILE B 1 255 ? 5.67 -1.122 -4.046 1 98.58 255 ILE B CA 1
ATOM 4389 C C . ILE B 1 255 ? 6.981 -1.874 -4.264 1 98.58 255 ILE B C 1
ATOM 4391 O O . ILE B 1 255 ? 7.11 -2.647 -5.216 1 98.58 255 ILE B O 1
ATOM 4395 N N . SER B 1 256 ? 7.985 -1.665 -3.43 1 98.23 256 SER B N 1
ATOM 4396 C CA . SER B 1 256 ? 9.257 -2.371 -3.555 1 98.23 256 SER B CA 1
ATOM 4397 C C . SER B 1 256 ? 9.137 -3.814 -3.079 1 98.23 256 SER B C 1
ATOM 4399 O O . SER B 1 256 ? 8.234 -4.146 -2.307 1 98.23 256 SER B O 1
ATOM 4401 N N . LEU B 1 257 ? 10.071 -4.607 -3.517 1 98.25 257 LEU B N 1
ATOM 4402 C CA . LEU B 1 257 ? 10.108 -5.993 -3.064 1 98.25 257 LEU B CA 1
ATOM 4403 C C . LEU B 1 257 ? 10.303 -6.066 -1.553 1 98.25 257 LEU B C 1
ATOM 4405 O O . LEU B 1 257 ? 9.713 -6.921 -0.888 1 98.25 257 LEU B O 1
ATOM 4409 N N . ASP B 1 258 ? 11.113 -5.188 -0.993 1 98.17 258 ASP B N 1
ATOM 4410 C CA . ASP B 1 258 ? 11.379 -5.195 0.442 1 98.17 258 ASP B CA 1
ATOM 4411 C C . ASP B 1 258 ? 10.119 -4.86 1.236 1 98.17 258 ASP B C 1
ATOM 4413 O O . ASP B 1 258 ? 9.817 -5.514 2.237 1 98.17 258 ASP B O 1
ATOM 4417 N N . HIS B 1 259 ? 9.375 -3.841 0.771 1 98.43 259 HIS B N 1
ATOM 4418 C CA . HIS B 1 259 ? 8.116 -3.515 1.433 1 98.43 259 HIS B CA 1
ATOM 4419 C C . HIS B 1 259 ? 7.103 -4.644 1.276 1 98.43 259 HIS B C 1
ATOM 4421 O O . HIS B 1 259 ? 6.36 -4.951 2.211 1 98.43 259 HIS B O 1
ATOM 4427 N N . TYR B 1 260 ? 7.071 -5.218 0.109 1 98.62 260 TYR B N 1
ATOM 4428 C CA . TYR B 1 260 ? 6.183 -6.344 -0.158 1 98.62 260 TYR B CA 1
ATOM 4429 C C . TYR B 1 260 ? 6.477 -7.505 0.784 1 98.62 260 TYR B C 1
ATOM 4431 O O . TYR B 1 260 ? 5.562 -8.067 1.391 1 98.62 260 TYR B O 1
ATOM 4439 N N . ASP B 1 261 ? 7.745 -7.826 0.975 1 98.25 261 ASP B N 1
ATOM 4440 C CA . ASP B 1 261 ? 8.16 -8.911 1.86 1 98.25 261 ASP B CA 1
ATOM 4441 C C . ASP B 1 261 ? 7.876 -8.567 3.32 1 98.25 261 ASP B C 1
ATOM 4443 O O . ASP B 1 261 ? 7.566 -9.451 4.122 1 98.25 261 ASP B O 1
ATOM 4447 N N . ALA B 1 262 ? 7.94 -7.355 3.659 1 98 262 ALA B N 1
ATOM 4448 C CA . ALA B 1 262 ? 7.662 -6.931 5.029 1 98 262 ALA B CA 1
ATOM 4449 C C . ALA B 1 262 ? 6.185 -7.108 5.369 1 98 262 ALA B C 1
ATOM 4451 O O . ALA B 1 262 ? 5.834 -7.37 6.522 1 98 262 ALA B O 1
ATOM 4452 N N . LEU B 1 263 ? 5.303 -6.971 4.38 1 98.18 263 LEU B N 1
ATOM 4453 C CA . LEU B 1 263 ? 3.868 -7.127 4.587 1 98.18 263 LEU B CA 1
ATOM 4454 C C . LEU B 1 263 ? 3.494 -8.599 4.727 1 98.18 263 LEU B C 1
ATOM 4456 O O . LEU B 1 263 ? 2.623 -8.95 5.525 1 98.18 263 LEU B O 1
ATOM 4460 N N . TRP B 1 264 ? 4.146 -9.438 3.956 1 97.89 264 TRP B N 1
ATOM 4461 C CA . TRP B 1 264 ? 3.909 -10.878 3.964 1 97.89 264 TRP B CA 1
ATOM 4462 C C . TRP B 1 264 ? 5.224 -11.647 4.027 1 97.89 264 TRP B C 1
ATOM 4464 O O . TRP B 1 264 ? 5.594 -12.336 3.073 1 97.89 264 TRP B O 1
ATOM 4474 N N . PRO B 1 265 ? 5.887 -11.63 5.181 1 95.58 265 PRO B N 1
ATOM 4475 C CA . PRO B 1 265 ? 7.23 -12.204 5.29 1 95.58 265 PRO B CA 1
ATOM 4476 C C . PRO B 1 265 ? 7.303 -13.638 4.769 1 95.58 265 PRO B C 1
ATOM 4478 O O . PRO B 1 265 ? 6.384 -14.429 4.996 1 95.58 265 PRO B O 1
ATOM 4481 N N . LYS B 1 266 ? 8.361 -13.971 4.057 1 94.88 266 LYS B N 1
ATOM 4482 C CA . LYS B 1 266 ? 8.662 -15.269 3.46 1 94.88 266 LYS B CA 1
ATOM 4483 C C . LYS B 1 266 ? 7.913 -15.455 2.144 1 94.88 266 LYS B C 1
ATOM 4485 O O . LYS B 1 266 ? 8.515 -15.404 1.069 1 94.88 266 LYS B O 1
ATOM 4490 N N . TRP B 1 267 ? 6.597 -15.431 2.158 1 95.99 267 TRP B N 1
ATOM 4491 C CA . TRP B 1 267 ? 5.804 -15.615 0.948 1 95.99 267 TRP B CA 1
ATOM 4492 C C . TRP B 1 267 ? 5.89 -14.387 0.048 1 95.99 267 TRP B C 1
ATOM 4494 O O . TRP B 1 267 ? 5.866 -14.505 -1.179 1 95.99 267 TRP B O 1
ATOM 4504 N N . GLY B 1 268 ? 5.975 -13.254 0.7 1 97.36 268 GLY B N 1
ATOM 4505 C CA . GLY B 1 268 ? 6.125 -12.036 -0.079 1 97.36 268 GLY B CA 1
ATOM 4506 C C . GLY B 1 268 ? 7.375 -12.026 -0.938 1 97.36 268 GLY B C 1
ATOM 4507 O O . GLY B 1 268 ? 7.333 -11.619 -2.101 1 97.36 268 GLY B O 1
ATOM 4508 N N . ARG B 1 269 ? 8.46 -12.487 -0.385 1 96.85 269 ARG B N 1
ATOM 4509 C CA . ARG B 1 269 ? 9.701 -12.531 -1.153 1 96.85 269 ARG B CA 1
ATOM 4510 C C . ARG B 1 269 ? 9.606 -13.545 -2.289 1 96.85 269 ARG B C 1
ATOM 4512 O O . ARG B 1 269 ? 10.004 -13.257 -3.42 1 96.85 269 ARG B O 1
ATOM 4519 N N . GLU B 1 270 ? 9.051 -14.706 -1.99 1 97.38 270 GLU B N 1
ATOM 4520 C CA . GLU B 1 270 ? 8.958 -15.782 -2.973 1 97.38 270 GLU B CA 1
ATOM 4521 C C . GLU B 1 270 ? 8.098 -15.369 -4.163 1 97.38 270 GLU B C 1
ATOM 4523 O O . GLU B 1 270 ? 8.535 -15.46 -5.313 1 97.38 270 GLU B O 1
ATOM 4528 N N . ILE B 1 271 ? 6.957 -14.857 -3.901 1 97.92 271 ILE B N 1
ATOM 4529 C CA . ILE B 1 271 ? 6.026 -14.443 -4.944 1 97.92 271 ILE B CA 1
ATOM 4530 C C . ILE B 1 271 ? 6.544 -13.178 -5.626 1 97.92 271 ILE B C 1
ATOM 4532 O O . ILE B 1 271 ? 6.421 -13.027 -6.844 1 97.92 271 ILE B O 1
ATOM 4536 N N . GLY B 1 272 ? 7.132 -12.303 -4.811 1 98.46 272 GLY B N 1
ATOM 4537 C CA . GLY B 1 272 ? 7.678 -11.07 -5.357 1 98.46 272 GLY B CA 1
ATOM 4538 C C . GLY B 1 272 ? 8.794 -11.303 -6.357 1 98.46 272 GLY B C 1
ATOM 4539 O O . GLY B 1 272 ? 8.857 -10.635 -7.391 1 98.46 272 GLY B O 1
ATOM 4540 N N . LEU B 1 273 ? 9.656 -12.246 -6.091 1 98.15 273 LEU B N 1
ATOM 4541 C CA . LEU B 1 273 ? 10.755 -12.564 -6.996 1 98.15 273 LEU B CA 1
ATOM 4542 C C . LEU B 1 273 ? 10.227 -13.096 -8.324 1 98.15 273 LEU B C 1
ATOM 4544 O O . LEU B 1 273 ? 10.753 -12.755 -9.387 1 98.15 273 LEU B O 1
ATOM 4548 N N . MET B 1 274 ? 9.22 -13.897 -8.233 1 98.35 274 MET B N 1
ATOM 4549 C CA . MET B 1 274 ? 8.594 -14.403 -9.451 1 98.35 274 MET B CA 1
ATOM 4550 C C . MET B 1 274 ? 8.023 -13.26 -10.285 1 98.35 274 MET B C 1
ATOM 4552 O O . MET B 1 274 ? 8.277 -13.177 -11.488 1 98.35 274 MET B O 1
ATOM 4556 N N . LEU B 1 275 ? 7.316 -12.37 -9.614 1 98.69 275 LEU B N 1
ATOM 4557 C CA . LEU B 1 275 ? 6.709 -11.239 -10.307 1 98.69 275 LEU B CA 1
ATOM 4558 C C . LEU B 1 275 ? 7.777 -10.335 -10.913 1 98.69 275 LEU B C 1
ATOM 4560 O O . LEU B 1 275 ? 7.64 -9.88 -12.051 1 98.69 275 LEU B O 1
ATOM 4564 N N . GLN B 1 276 ? 8.798 -10.126 -10.187 1 98.67 276 GLN B N 1
ATOM 4565 C CA . GLN B 1 276 ? 9.88 -9.29 -10.697 1 98.67 276 GLN B CA 1
ATOM 4566 C C . GLN B 1 276 ? 10.566 -9.948 -11.891 1 98.67 276 GLN B C 1
ATOM 4568 O O . GLN B 1 276 ? 11.003 -9.262 -12.817 1 98.67 276 GLN B O 1
ATOM 4573 N N . PHE B 1 277 ? 10.739 -11.25 -11.831 1 98.63 277 PHE B N 1
ATOM 4574 C CA . PHE B 1 277 ? 11.268 -11.968 -12.985 1 98.63 277 PHE B CA 1
ATOM 4575 C C . PHE B 1 277 ? 10.393 -11.741 -14.212 1 98.63 277 PHE B C 1
ATOM 4577 O O . PHE B 1 277 ? 10.901 -11.451 -15.297 1 98.63 277 PHE B O 1
ATOM 4584 N N . TRP B 1 278 ? 9.084 -11.862 -14.024 1 98.7 278 TRP B N 1
ATOM 4585 C CA . TRP B 1 278 ? 8.158 -11.658 -15.133 1 98.7 278 TRP B CA 1
ATOM 4586 C C . TRP B 1 278 ? 8.26 -10.235 -15.673 1 98.7 278 TRP B C 1
ATOM 4588 O O . TRP B 1 278 ? 8.143 -10.013 -16.881 1 98.7 278 TRP B O 1
ATOM 4598 N N . ASP B 1 279 ? 8.41 -9.324 -14.79 1 98.7 279 ASP B N 1
ATOM 4599 C CA . ASP B 1 279 ? 8.581 -7.945 -15.239 1 98.7 279 ASP B CA 1
ATOM 4600 C C . ASP B 1 279 ? 9.882 -7.779 -16.02 1 98.7 279 ASP B C 1
ATOM 4602 O O . ASP B 1 279 ? 9.924 -7.063 -17.022 1 98.7 279 ASP B O 1
ATOM 4606 N N . CYS B 1 280 ? 10.907 -8.404 -15.58 1 98.29 280 CYS B N 1
ATOM 4607 C CA . CYS B 1 280 ? 12.223 -8.306 -16.201 1 98.29 280 CYS B CA 1
ATOM 4608 C C . CYS B 1 280 ? 12.23 -8.973 -17.571 1 98.29 280 CYS B C 1
ATOM 4610 O O . CYS B 1 280 ? 12.691 -8.385 -18.551 1 98.29 280 CYS B O 1
ATOM 4612 N N . ALA B 1 281 ? 11.647 -10.196 -17.64 1 98.26 281 ALA B N 1
ATOM 4613 C CA . ALA B 1 281 ? 11.728 -11.015 -18.847 1 98.26 281 ALA B CA 1
ATOM 4614 C C . ALA B 1 281 ? 10.612 -10.661 -19.825 1 98.26 281 ALA B C 1
ATOM 4616 O O . ALA B 1 281 ? 10.733 -10.902 -21.029 1 98.26 281 ALA B O 1
ATOM 4617 N N . ARG B 1 282 ? 9.478 -10.211 -19.255 1 97.71 282 ARG B N 1
ATOM 4618 C CA . ARG B 1 282 ? 8.286 -9.846 -20.013 1 97.71 282 ARG B CA 1
ATOM 4619 C C . ARG B 1 282 ? 7.944 -10.916 -21.045 1 97.71 282 ARG B C 1
ATOM 4621 O O . ARG B 1 282 ? 7.75 -12.082 -20.696 1 97.71 282 ARG B O 1
ATOM 4628 N N . GLU B 1 283 ? 8.001 -10.654 -22.298 1 93.78 283 GLU B N 1
ATOM 4629 C CA . GLU B 1 283 ? 7.579 -11.584 -23.342 1 93.78 283 GLU B CA 1
ATOM 4630 C C . GLU B 1 283 ? 8.49 -12.807 -23.391 1 93.78 283 GLU B C 1
ATOM 4632 O O . GLU B 1 283 ? 8.135 -13.828 -23.985 1 93.78 283 GLU B O 1
ATOM 4637 N N . LYS B 1 284 ? 9.589 -12.77 -22.748 1 96.98 284 LYS B N 1
ATOM 4638 C CA . LYS B 1 284 ? 10.552 -13.867 -22.801 1 96.98 284 LYS B CA 1
ATOM 4639 C C . LYS B 1 284 ? 10.446 -14.751 -21.562 1 96.98 284 LYS B C 1
ATOM 4641 O O . LYS B 1 284 ? 11.259 -15.658 -21.369 1 96.98 284 LYS B O 1
ATOM 4646 N N . SER B 1 285 ? 9.461 -14.48 -20.739 1 97.71 285 SER B N 1
ATOM 4647 C CA . SER B 1 285 ? 9.349 -15.151 -19.448 1 97.71 285 SER B CA 1
ATOM 4648 C C . SER B 1 285 ? 9.132 -16.651 -19.622 1 97.71 285 SER B C 1
ATOM 4650 O O . SER B 1 285 ? 9.347 -17.427 -1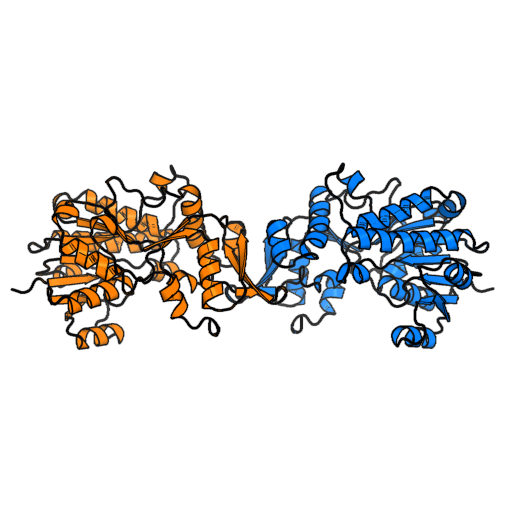8.689 1 97.71 285 SER B O 1
ATOM 4652 N N . TRP B 1 286 ? 8.686 -17.097 -20.807 1 97.87 286 TRP B N 1
ATOM 4653 C CA . TRP B 1 286 ? 8.278 -18.485 -20.994 1 97.87 286 TRP B CA 1
ATOM 4654 C C . TRP B 1 286 ? 9.014 -19.115 -22.172 1 97.87 286 TRP B C 1
ATOM 4656 O O . TRP B 1 286 ? 8.44 -19.916 -22.914 1 97.87 286 TRP B O 1
ATOM 4666 N N . ILE B 1 287 ? 10.206 -18.813 -22.338 1 96.4 287 ILE B N 1
ATOM 4667 C CA . ILE B 1 287 ? 11.023 -19.408 -23.39 1 96.4 287 ILE B CA 1
ATOM 4668 C C . ILE B 1 287 ? 11.685 -20.682 -22.871 1 96.4 287 ILE B C 1
ATOM 4670 O O . ILE B 1 287 ? 11.877 -20.842 -21.663 1 96.4 287 ILE B O 1
ATOM 4674 N N . ALA B 1 288 ? 11.971 -21.595 -23.754 1 94.91 288 ALA B N 1
ATOM 4675 C CA . ALA B 1 288 ? 12.652 -22.859 -23.483 1 94.91 288 ALA B CA 1
ATOM 4676 C C . ALA B 1 288 ? 13.821 -23.069 -24.441 1 94.91 288 ALA B C 1
ATOM 4678 O O . ALA B 1 288 ? 14.126 -22.197 -25.259 1 94.91 288 ALA B O 1
ATOM 4679 N N . GLU B 1 289 ? 14.582 -24.084 -24.143 1 87.58 289 GLU B N 1
ATOM 4680 C CA . GLU B 1 289 ? 15.716 -24.408 -25.004 1 87.58 289 GLU B CA 1
ATOM 4681 C C . GLU B 1 289 ? 15.25 -24.831 -26.394 1 87.58 289 GLU B C 1
ATOM 4683 O O . GLU B 1 289 ? 15.995 -24.709 -27.368 1 87.58 289 GLU B O 1
ATOM 4688 N N . ASP B 1 290 ? 14.037 -25.339 -26.441 1 88.56 290 ASP B N 1
ATOM 4689 C CA . ASP B 1 290 ? 13.413 -25.729 -27.701 1 88.56 290 ASP B CA 1
ATOM 4690 C C . ASP B 1 290 ? 12.221 -24.83 -28.025 1 88.56 290 ASP B C 1
ATOM 4692 O O . ASP B 1 290 ? 11.915 -23.902 -27.274 1 88.56 290 ASP B O 1
ATOM 4696 N N . THR B 1 291 ? 11.713 -25.028 -29.221 1 91.23 291 THR B N 1
ATOM 4697 C CA . THR B 1 291 ? 10.5 -24.293 -29.562 1 91.23 291 THR B CA 1
ATOM 4698 C C . THR B 1 291 ? 9.358 -24.666 -28.621 1 91.23 291 THR B C 1
ATOM 4700 O O . THR B 1 291 ? 9.087 -25.849 -28.405 1 91.23 291 THR B O 1
ATOM 4703 N N . VAL B 1 292 ? 8.757 -23.699 -28.092 1 97.63 292 VAL B N 1
ATOM 4704 C CA . VAL B 1 292 ? 7.651 -23.893 -27.159 1 97.63 292 VAL B CA 1
ATOM 4705 C C . VAL B 1 292 ? 6.356 -24.126 -27.934 1 97.63 292 VAL B C 1
ATOM 4707 O O . VAL B 1 292 ? 5.983 -23.318 -28.788 1 97.63 292 VAL B O 1
ATOM 4710 N N . ILE B 1 293 ? 5.698 -25.242 -27.699 1 98.5 293 ILE B N 1
ATOM 4711 C CA . ILE B 1 293 ? 4.408 -25.586 -28.287 1 98.5 293 ILE B CA 1
ATOM 4712 C C . ILE B 1 293 ? 3.288 -24.891 -27.516 1 98.5 293 ILE B C 1
ATOM 4714 O O . ILE B 1 293 ? 3.231 -24.968 -26.287 1 98.5 293 ILE B O 1
ATOM 4718 N N . LYS B 1 294 ? 2.319 -24.25 -28.197 1 97.13 294 LYS B N 1
ATOM 4719 C CA . LYS B 1 294 ? 1.253 -23.465 -27.58 1 97.13 294 LYS B CA 1
ATOM 4720 C C . LYS B 1 294 ? -0.119 -24.039 -27.919 1 97.13 294 LYS B C 1
ATOM 4722 O O . LYS B 1 294 ? -0.221 -25.043 -28.627 1 97.13 294 LYS B O 1
ATOM 4727 N N . LYS B 1 295 ? -1.067 -23.441 -27.395 1 98.45 295 LYS B N 1
ATOM 4728 C CA . LYS B 1 295 ? -2.428 -23.947 -27.549 1 98.45 295 LYS B CA 1
ATOM 4729 C C . LYS B 1 295 ? -2.836 -23.992 -29.019 1 98.45 295 LYS B C 1
ATOM 4731 O O . LYS B 1 295 ? -3.547 -24.904 -29.444 1 98.45 295 LYS B O 1
ATOM 4736 N N . GLU B 1 296 ? -2.393 -23.04 -29.833 1 97.84 296 GLU B N 1
ATOM 4737 C CA . GLU B 1 296 ? -2.704 -23.013 -31.259 1 97.84 296 GLU B CA 1
ATOM 4738 C C . GLU B 1 296 ? -2.085 -24.207 -31.982 1 97.84 296 GLU B C 1
ATOM 4740 O O . GLU B 1 296 ? -2.691 -24.767 -32.898 1 97.84 296 GLU B O 1
ATOM 4745 N N . ASP B 1 297 ? -0.869 -24.594 -31.607 1 98.06 297 ASP B N 1
ATOM 4746 C CA . ASP B 1 297 ? -0.189 -25.743 -32.198 1 98.06 297 ASP B CA 1
ATOM 4747 C C . ASP B 1 297 ? -0.932 -27.04 -31.888 1 98.06 297 ASP B C 1
ATOM 4749 O O . ASP B 1 297 ? -0.919 -27.976 -32.69 1 98.06 297 ASP B O 1
ATOM 4753 N N . LEU B 1 298 ? -1.567 -27.102 -30.702 1 98.14 298 LEU B N 1
ATOM 4754 C CA . LEU B 1 298 ? -2.259 -28.301 -30.243 1 98.14 298 LEU B CA 1
ATOM 4755 C C . LEU B 1 298 ? -3.712 -28.301 -30.703 1 98.14 298 LEU B C 1
ATOM 4757 O O . LEU B 1 298 ? -4.447 -29.259 -30.454 1 98.14 298 LEU B O 1
ATOM 4761 N N . GLY B 1 299 ? -4.187 -27.177 -31.258 1 97.57 299 GLY B N 1
ATOM 4762 C CA . GLY B 1 299 ? -5.559 -27.057 -31.724 1 97.57 299 GLY B CA 1
ATOM 4763 C C . GLY B 1 299 ? -6.555 -26.849 -30.599 1 97.57 299 GLY B C 1
ATOM 4764 O O . GLY B 1 299 ? -7.713 -27.26 -30.704 1 97.57 299 GLY B O 1
ATOM 4765 N N . LEU B 1 300 ? -6.1 -26.258 -29.525 1 97.78 300 LEU B N 1
ATOM 4766 C CA . LEU B 1 300 ? -6.98 -26.06 -28.378 1 97.78 300 LEU B CA 1
ATOM 4767 C C . LEU B 1 300 ? -7.735 -24.74 -28.494 1 97.78 300 LEU B C 1
ATOM 4769 O O . LEU B 1 300 ? -7.139 -23.704 -28.799 1 97.78 300 LEU B O 1
ATOM 4773 N N . THR B 1 301 ? -9.163 -24.739 -28.278 1 92.99 301 THR B N 1
ATOM 4774 C CA . THR B 1 301 ? -9.961 -23.525 -28.409 1 92.99 301 THR B CA 1
ATOM 4775 C C . THR B 1 301 ? -10.897 -23.361 -27.215 1 92.99 301 THR B C 1
ATOM 4777 O O . THR B 1 301 ? -11.442 -22.278 -26.991 1 92.99 301 THR B O 1
ATOM 4780 N N . ASP B 1 302 ? -11.168 -24.381 -26.431 1 91.86 302 ASP B N 1
ATOM 4781 C CA . ASP B 1 302 ? -12.206 -24.357 -25.405 1 91.86 302 ASP B CA 1
ATOM 4782 C C . ASP B 1 302 ? -11.595 -24.296 -24.007 1 91.86 302 ASP B C 1
ATOM 4784 O O . ASP B 1 302 ? -11.997 -25.045 -23.114 1 91.86 302 ASP B O 1
ATOM 4788 N N . LEU B 1 303 ? -10.642 -23.335 -23.822 1 98.34 303 LEU B N 1
ATOM 4789 C CA . LEU B 1 303 ? -10.018 -23.172 -22.514 1 98.34 303 LEU B CA 1
ATOM 4790 C C . LEU B 1 303 ? -10.773 -22.147 -21.675 1 98.34 303 LEU B C 1
ATOM 4792 O O . LEU B 1 303 ? -11.422 -21.25 -22.219 1 98.34 303 LEU B O 1
ATOM 4796 N N . VAL B 1 304 ? -10.747 -22.289 -20.379 1 98.63 304 VAL B N 1
ATOM 4797 C CA . VAL B 1 304 ? -11.451 -21.421 -19.441 1 98.63 304 VAL B CA 1
ATOM 4798 C C . VAL B 1 304 ? -10.509 -20.327 -18.943 1 98.63 304 VAL B C 1
ATOM 4800 O O . VAL B 1 304 ? -9.479 -20.618 -18.331 1 98.6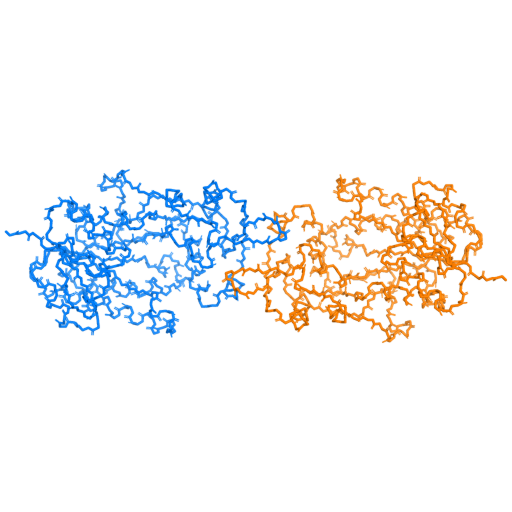3 304 VAL B O 1
ATOM 4803 N N . GLY B 1 305 ? -10.853 -19.123 -19.13 1 98.31 305 GLY B N 1
ATOM 4804 C CA . GLY B 1 305 ? -9.98 -18.001 -18.826 1 98.31 305 GLY B CA 1
ATOM 4805 C C . GLY B 1 305 ? -10.151 -17.478 -17.412 1 98.31 305 GLY B C 1
ATOM 4806 O O . GLY B 1 305 ? -10.975 -17.991 -16.651 1 98.31 305 GLY B O 1
ATOM 4807 N N . ILE B 1 306 ? -9.391 -16.467 -17.069 1 98 306 ILE B N 1
ATOM 4808 C CA . ILE B 1 306 ? -9.311 -15.934 -15.713 1 98 306 ILE B CA 1
ATOM 4809 C C . ILE B 1 306 ? -10.632 -15.264 -15.344 1 98 306 ILE B C 1
ATOM 4811 O O . ILE B 1 306 ? -11.076 -15.344 -14.196 1 98 306 ILE B O 1
ATOM 4815 N N . LYS B 1 307 ? -11.291 -14.593 -16.318 1 97.77 307 LYS B N 1
ATOM 4816 C CA . LYS B 1 307 ? -12.554 -13.916 -16.039 1 97.77 307 LYS B CA 1
ATOM 4817 C C . LYS B 1 307 ? -13.608 -14.901 -15.54 1 97.77 307 LYS B C 1
ATOM 4819 O O . LYS B 1 307 ? -14.33 -14.614 -14.583 1 97.77 307 LYS B O 1
ATOM 4824 N N . GLU B 1 308 ? -13.666 -16.053 -16.219 1 98.21 308 GLU B N 1
ATOM 4825 C CA . GLU B 1 308 ? -14.63 -17.077 -15.826 1 98.21 308 GLU B CA 1
ATOM 4826 C C . GLU B 1 308 ? -14.33 -17.609 -14.428 1 98.21 308 GLU B C 1
ATOM 4828 O O . GLU B 1 308 ? -15.249 -17.883 -13.652 1 98.21 308 GLU B O 1
ATOM 4833 N N . VAL B 1 309 ? -13.059 -17.781 -14.131 1 98.42 309 VAL B N 1
ATOM 4834 C CA . VAL B 1 309 ? -12.678 -18.251 -12.803 1 98.42 309 VAL B CA 1
ATOM 4835 C C . VAL B 1 309 ? -13.103 -17.23 -11.751 1 98.42 309 VAL B C 1
ATOM 4837 O O . VAL B 1 309 ? -13.706 -17.588 -10.737 1 98.42 309 VAL B O 1
ATOM 4840 N N . PHE B 1 310 ? -12.817 -15.934 -11.97 1 98.2 310 PHE B N 1
ATOM 4841 C CA . PHE B 1 310 ? -13.192 -14.878 -11.038 1 98.2 310 PHE B CA 1
ATOM 4842 C C . PHE B 1 310 ? -14.7 -14.857 -10.821 1 98.2 310 PHE B C 1
ATOM 4844 O O . PHE B 1 310 ? -15.169 -14.653 -9.699 1 98.2 310 PHE B O 1
ATOM 4851 N N . ALA B 1 311 ? -15.492 -15.073 -11.9 1 97.86 311 ALA B N 1
ATOM 4852 C CA . ALA B 1 311 ? -16.95 -15.03 -11.834 1 97.86 311 ALA B CA 1
ATOM 4853 C C . ALA B 1 311 ? -17.492 -16.148 -10.948 1 97.86 311 ALA B C 1
ATOM 4855 O O . ALA B 1 311 ? -18.607 -16.052 -10.428 1 97.86 311 ALA B O 1
ATOM 4856 N N . GLY B 1 312 ? -16.667 -17.191 -10.758 1 96.98 312 GLY B N 1
ATOM 4857 C CA . GLY B 1 312 ? -17.108 -18.328 -9.966 1 96.98 312 GLY B CA 1
ATOM 4858 C C . GLY B 1 312 ? -16.758 -18.204 -8.495 1 96.98 312 GLY B C 1
ATOM 4859 O O . GLY B 1 312 ? -17.117 -19.066 -7.691 1 96.98 312 GLY B O 1
ATOM 4860 N N . ILE B 1 313 ? -16.086 -17.167 -8.063 1 96.42 313 ILE B N 1
ATOM 4861 C CA . ILE B 1 313 ? -15.647 -16.968 -6.686 1 96.42 313 ILE B CA 1
ATOM 4862 C C . ILE B 1 313 ? -16.531 -15.923 -6.008 1 96.42 313 ILE B C 1
ATOM 4864 O O . ILE B 1 313 ? -16.866 -14.9 -6.61 1 96.42 313 ILE B O 1
ATOM 4868 N N . ASP B 1 314 ? -16.954 -16.196 -4.798 1 95.19 314 ASP B N 1
ATOM 4869 C CA . ASP B 1 314 ? -17.638 -15.191 -3.991 1 95.19 314 ASP B CA 1
ATOM 4870 C C . ASP B 1 314 ? -16.637 -14.293 -3.267 1 95.19 314 ASP B C 1
ATOM 4872 O O . ASP B 1 314 ? -16.2 -14.61 -2.159 1 95.19 314 ASP B O 1
ATOM 4876 N N . TRP B 1 315 ? -16.389 -13.19 -3.83 1 93.82 315 TRP B N 1
ATOM 4877 C CA . TRP B 1 315 ? -15.313 -12.312 -3.382 1 93.82 315 TRP B CA 1
ATOM 4878 C C . TRP B 1 315 ? -15.708 -11.573 -2.108 1 93.82 315 TRP B C 1
ATOM 4880 O O . TRP B 1 315 ? -14.855 -11.001 -1.425 1 93.82 315 TRP B O 1
ATOM 4890 N N . THR B 1 316 ? -16.999 -11.509 -1.719 1 86.83 316 THR B N 1
ATOM 4891 C CA . THR B 1 316 ? -17.449 -10.827 -0.51 1 86.83 316 THR B CA 1
ATOM 4892 C C . THR B 1 316 ? -17.007 -11.588 0.737 1 86.83 316 THR B C 1
ATOM 4894 O O . THR B 1 316 ? -17.041 -11.048 1.844 1 86.83 316 THR B O 1
ATOM 4897 N N . THR B 1 317 ? -16.573 -12.858 0.495 1 83.83 317 THR B N 1
ATOM 4898 C CA . THR B 1 317 ? -16.177 -13.699 1.618 1 83.83 317 THR B CA 1
ATOM 4899 C C . THR B 1 317 ? -14.658 -13.826 1.689 1 83.83 317 THR B C 1
ATOM 4901 O O . THR B 1 317 ? -14.127 -14.506 2.57 1 83.83 317 THR B O 1
ATOM 4904 N N . VAL B 1 318 ? -14.099 -13.193 0.761 1 84.88 318 VAL B N 1
ATOM 4905 C CA . VAL B 1 318 ? -12.647 -13.318 0.689 1 84.88 318 VAL B CA 1
ATOM 4906 C C . VAL B 1 318 ? -11.991 -12.179 1.467 1 84.88 318 VAL B C 1
ATOM 4908 O O . VAL B 1 318 ? -12.404 -11.022 1.352 1 84.88 318 VAL B O 1
#

Organism: Botryotinia fuckeliana (strain B05.10) (NCBI:txid332648)

pLDDT: mean 97.23, std 3.13, range [56.94, 98.94]

Radius of gyration: 34.34 Å; Cα contacts (8 Å, |Δi|>4): 1351; chains: 2; bounding box: 46×106×66 Å

=== Feature glossary ===
The record interleaves many kinds of information about one protein. Here is each kind framed as the question it answers.

Q: What are the backbone torsion angles?
A: φ (phi) and ψ (psi) are the two rotatable backbone dihedrals per residue: φ is the C(i-1)–N–Cα–C torsion, ψ is the N–Cα–C–N(i+1) torsion, both in degrees on (−180°, 180°]. α-helical residues cluster near (−60°, −45°); β-strand residues near (−120°, +130°). A Ramachandran plot is simply a scatter of (φ, ψ) for every residue.

Q: What is the amino-acid chain?
A: This is the polypeptide sequence — one letter per residue, N-terminus first. Length ranges from a few dozen residues for small domains to over a thousand for large multi-domain proteins.

Q: How mobile is each atom in the crystal?
A: For experimental (PDB) structures, the B-factor (temperature factor) quantifies the positional spread of each atom in the crystal — a combination of thermal vibration and static disorder — in units of Å². High B-factors mark flexible loops or poorly resolved regions; low B-factors mark the rigid, well-ordered core.

Q: Are the domains correctly placed relative to each other?
A: Predicted Aligned Error (PAE) is an AlphaFold confidence matrix: entry (i, j) is the expected error in the position of residue j, in ångströms, when the prediction is superimposed on the true structure at residue i. Low PAE within a block of residues means that block is internally rigid and well-predicted; high PAE between two blocks means their relative placement is uncertain even if each block individually is confident.

Q: How confident is the AlphaFold model at each residue?
A: pLDDT is the predicted lDDT-Cα score: AlphaFold's confidence that the local environment of each residue (all inter-atomic distances within 15 Å) is correctly placed. It is a per-residue number between 0 and 100, with higher meaning more reliable.

Q: What family and function is it annotated with?
A: Functional annotations link the protein to curated databases. InterPro entries identify conserved domains and families by matching the sequence against member-database signatures (Pfam, PROSITE, CDD, …). Gene Ontology (GO) terms describe molecular function, biological process, and cellular component in a controlled vocabulary. CATH places the structure in a hierarchical fold classification (Class/Architecture/Topology/Homologous-superfamily). The organism is the source species.

Q: How big and how compact is the whole molecule?
A: Three whole-structure scalars: the radius of gyration (RMS distance of Cα from centroid, in Å), the count of Cα–Cα contacts (pairs closer than 8 Å and separated by more than four residues in sequence — i.e. tertiary, not local, contacts), and the bounding-box dimensions. Together they distinguish compact globular folds from extended fibres or disordered chains.

Q: What known structures does this most resemble?
A: The Foldseek neighbor list gives the closest experimentally determined structures in the PDB, ranked by structural alignment. TM-score near 1 means near-identical fold; near 0.3 means only rough topology match. This is how one finds what a novel AlphaFold prediction most resembles in the solved-structure universe.

Q: Which residues are buried vs exposed?
A: SASA measures how much of the protein is reachable by solvent. It is computed by rolling a water-sized probe over the atomic surface and summing the exposed area (Å²). Per-residue SASA distinguishes core (buried, low SASA) from surface (exposed, high SASA) residues; total SASA is a whole-molecule size measure.

Q: Which residues are in helices, strands, or loops?
A: Eight-state secondary structure (DSSP): H is the canonical α-helix, G the tighter 3₁₀-helix, I the wider π-helix; E/B are β-structure, T and S are turns and bends, and '-' is everything else. DSSP derives these from the pattern of main-chain N–H···O=C hydrogen bonds, not from the sequence.

Q: Where is each backbone atom in 3D?
A: Structure coordinates are given as an mmCIF _atom_site loop: one row per atom with element, residue name, chain id, sequence number, and x/y/z position in Å. Only the four main-chain atoms per residue are included here; side chains are omitted to keep the record compact.

Q: What if only a Cα trace is available?
A: Three-state secondary structure (P-SEA) collapses the eight DSSP classes into helix (a), strand (b), and coil (c). P-SEA assigns these from Cα geometry alone — distances and angles — without requiring backbone oxygens, so it works on any Cα trace.

Q: What do the rendered images show?
A: The six renders are orthographic views along the three Cartesian axes in both directions. Representation (cartoon, sticks, or surface) and color scheme (sequence-rainbow or by-chain) vary across proteins so the training set covers all the common visualization conventions.

Q: What does the local fold look like, residue by residue?
A: Foldseek's 3Di representation compresses backbone geometry into a per-residue letter drawn from a learned twenty-state alphabet. It captures the tertiary interaction pattern around each residue — which residues are packed against it in space, regardless of where they are in sequence.

Q: What do the diagnostic plots show?
A: The contact map is a binary N×N matrix image: pixel (i, j) is dark where Cα_i and Cα_j are within 8 Å and |i−j|>4. Because the |i−j|>4 filter removes local helical contacts, off-diagonal stripes parallel to the main diagonal indicate parallel β-sheets; stripes perpendicular to it indicate antiparallel β-sheets. The Ramachandran plot scatters every residue's (φ, ψ) pair against the sterically allowed re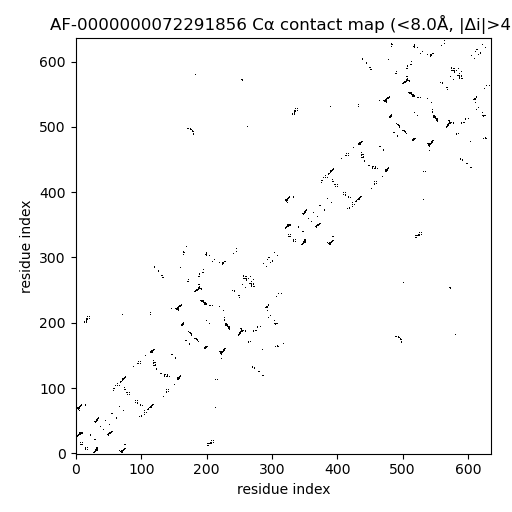gions. The PAE heatmap renders the predicted-aligned-error matrix.